Protein AF-0000000080796032 (afdb_homodimer)

Organism: Petrotoga mobilis (strain DSM 10674 / SJ95) (NCBI:txid403833)

InterPro domains:
  IPR001367 Iron dependent repressor, metal binding and dimerisation domain [PF02742] (66-128)
  IPR007167 Ferrous iron transporter FeoA-like domain [PF04023] (152-219)
  IPR007167 Ferrous iron transporter FeoA-like domain [SM00899] (151-221)
  IPR008988 Transcriptional repressor, C-terminal [SSF50037] (153-219)
  IPR022687 DTXR-type, HTH domain [PF01325] (5-61)
  IPR022687 DTXR-type, HTH domain [PS50944] (1-66)
  IPR022689 Iron dependent repressor [SM00529] (27-126)
  IPR036388 Winged helix-like DNA-binding domain superfamily [G3DSA:1.10.10.10] (5-69)
  IPR036390 Winged helix DNA-binding domain superfamily [SSF46785] (5-65)
  IPR036421 Iron dependent repressor, metal binding and dimerisation domain superfamily [G3DSA:1.10.60.10] (70-127)
  IPR036421 Iron dependent repressor, metal binding and dimerisation domain superfamily [SSF47979] (66-129)
  IPR038157 Ferrous iron transporter, core domain [G3DSA:2.30.30.90] (149-222)
  IPR050536 MntR/IdeR Metal-Dependent Regulators [PTHR33238] (1-129)

Structure (mmCIF, N/CA/C/O backbone):
data_AF-0000000080796032-model_v1
#
loop_
_entity.id
_entity.type
_entity.pdbx_description
1 polymer 'Iron (Metal) dependent repressor, DtxR family'
#
loop_
_atom_site.group_PDB
_atom_site.id
_atom_site.type_symbol
_atom_site.label_atom_id
_atom_site.label_alt_id
_atom_site.label_comp_id
_atom_site.label_asym_id
_atom_site.label_entity_id
_atom_site.label_seq_id
_atom_site.pdbx_PDB_ins_code
_atom_site.Cartn_x
_atom_site.Cartn_y
_atom_site.Cartn_z
_atom_site.occupancy
_atom_site.B_iso_or_equiv
_atom_site.auth_seq_id
_atom_site.auth_comp_id
_atom_site.auth_asym_id
_atom_site.auth_atom_id
_atom_site.pdbx_PDB_model_num
ATOM 1 N N . MET A 1 1 ? 14.188 20.625 -7.098 1 29.5 1 MET A N 1
ATOM 2 C CA . MET A 1 1 ? 13.852 19.203 -7.113 1 29.5 1 MET A CA 1
ATOM 3 C C . MET A 1 1 ? 13.531 18.703 -5.707 1 29.5 1 MET A C 1
ATOM 5 O O . MET A 1 1 ? 14.297 18.953 -4.77 1 29.5 1 MET A O 1
ATOM 9 N N . ALA A 1 2 ? 12.359 18.641 -5.266 1 43.25 2 ALA A N 1
ATOM 10 C CA . ALA A 1 2 ? 12.133 18.297 -3.863 1 43.25 2 ALA A CA 1
ATOM 11 C C . ALA A 1 2 ? 13.156 17.281 -3.371 1 43.25 2 ALA A C 1
ATOM 13 O O . ALA A 1 2 ? 13.344 16.234 -3.988 1 43.25 2 ALA A O 1
ATOM 14 N N . GLU A 1 3 ? 14.367 17.672 -2.848 1 53.91 3 GLU A N 1
ATOM 15 C CA . GLU A 1 3 ? 15.516 16.859 -2.469 1 53.91 3 GLU A CA 1
ATOM 16 C C . GLU A 1 3 ? 15.078 15.625 -1.672 1 53.91 3 GLU A C 1
ATOM 18 O O . GLU A 1 3 ? 14.391 15.75 -0.658 1 53.91 3 GLU A O 1
ATOM 23 N N . ASN A 1 4 ? 14.922 14.422 -2.391 1 67.62 4 ASN A N 1
ATOM 24 C CA . ASN A 1 4 ? 14.445 13.141 -1.875 1 67.62 4 ASN A CA 1
ATOM 25 C C . ASN A 1 4 ? 15.305 12.648 -0.715 1 67.62 4 ASN A C 1
ATOM 27 O O . ASN A 1 4 ? 16.484 12.359 -0.895 1 67.62 4 ASN A O 1
ATOM 31 N N . ILE A 1 5 ? 15.031 13.125 0.545 1 83.12 5 ILE A N 1
ATOM 32 C CA . ILE A 1 5 ? 15.766 12.617 1.696 1 83.12 5 ILE A CA 1
ATOM 33 C C . ILE A 1 5 ? 15.469 11.125 1.874 1 83.12 5 ILE A C 1
ATOM 35 O O . ILE A 1 5 ? 14.516 10.602 1.294 1 83.12 5 ILE A O 1
ATOM 39 N N . SER A 1 6 ? 16.438 10.484 2.551 1 90.38 6 SER A N 1
ATOM 40 C CA . SER A 1 6 ? 16.328 9.039 2.77 1 90.38 6 SER A CA 1
ATOM 41 C C . SER A 1 6 ? 15.07 8.688 3.551 1 90.38 6 SER A C 1
ATOM 43 O O . SER A 1 6 ? 14.469 9.555 4.191 1 90.38 6 SER A O 1
ATOM 45 N N . GLU A 1 7 ? 14.719 7.449 3.473 1 91.75 7 GLU A N 1
ATOM 46 C CA . GLU A 1 7 ? 13.578 6.934 4.223 1 91.75 7 GLU A CA 1
ATOM 47 C C . GLU A 1 7 ? 13.734 7.191 5.719 1 91.75 7 GLU A C 1
ATOM 49 O O . GLU A 1 7 ? 12.773 7.562 6.395 1 91.75 7 GLU A O 1
ATOM 54 N N . SER A 1 8 ? 14.984 6.973 6.164 1 92.94 8 SER A N 1
ATOM 55 C CA . SER A 1 8 ? 15.266 7.176 7.582 1 92.94 8 SER A CA 1
ATOM 56 C C . SER A 1 8 ? 15.047 8.633 7.984 1 92.94 8 SER A C 1
ATOM 58 O O . SER A 1 8 ? 14.445 8.914 9.023 1 92.94 8 SER A O 1
ATOM 60 N N . LEU A 1 9 ? 15.5 9.547 7.23 1 95.5 9 LEU A N 1
ATOM 61 C CA . LEU A 1 9 ? 15.344 10.969 7.543 1 95.5 9 LEU A CA 1
ATOM 62 C C . LEU A 1 9 ? 13.875 11.367 7.516 1 95.5 9 LEU A C 1
ATOM 64 O O . LEU A 1 9 ? 13.445 12.219 8.297 1 95.5 9 LEU A O 1
ATOM 68 N N . GLU A 1 10 ? 13.109 10.734 6.602 1 95.62 10 GLU A N 1
ATOM 69 C CA . GLU A 1 10 ? 11.672 10.984 6.578 1 95.62 10 GLU A CA 1
ATOM 70 C C . GLU A 1 10 ? 11.016 10.531 7.879 1 95.62 10 GLU A C 1
ATOM 72 O O . GLU A 1 10 ? 10.086 11.188 8.367 1 95.62 10 GLU A O 1
ATOM 77 N N . ASN A 1 11 ? 11.492 9.445 8.422 1 96.06 11 ASN A N 1
ATOM 78 C CA . ASN A 1 11 ? 10.961 8.969 9.695 1 96.06 11 ASN A CA 1
ATOM 79 C C . ASN A 1 11 ? 11.203 9.977 10.812 1 96.06 11 ASN A C 1
ATOM 81 O O . ASN A 1 11 ? 10.32 10.195 11.648 1 96.06 11 ASN A O 1
ATOM 85 N N . TYR A 1 12 ? 12.375 10.539 10.789 1 96.31 12 TYR A N 1
ATOM 86 C CA . TYR A 1 12 ? 12.68 11.555 11.789 1 96.31 12 TYR A CA 1
ATOM 87 C C . TYR A 1 12 ? 11.789 12.781 11.609 1 96.31 12 TYR A C 1
ATOM 89 O O . TYR A 1 12 ? 11.273 13.336 12.586 1 96.31 12 TYR A O 1
ATOM 97 N N . LEU A 1 13 ? 11.633 13.172 10.383 1 95.56 13 LEU A N 1
ATOM 98 C CA . LEU A 1 13 ? 10.773 14.312 10.086 1 95.56 13 LEU A CA 1
ATOM 99 C C . LEU A 1 13 ? 9.352 14.062 10.578 1 95.56 13 LEU A C 1
ATOM 101 O O . LEU A 1 13 ? 8.727 14.953 11.164 1 95.56 13 LEU A O 1
ATOM 105 N N . ARG A 1 14 ? 8.867 12.906 10.336 1 95.5 14 ARG A N 1
ATOM 106 C CA . ARG A 1 14 ? 7.535 12.523 10.789 1 95.5 14 ARG A CA 1
ATOM 107 C C . ARG A 1 14 ? 7.434 12.586 12.305 1 95.5 14 ARG A C 1
ATOM 109 O O . ARG A 1 14 ? 6.445 13.086 12.852 1 95.5 14 ARG A O 1
ATOM 116 N N . ALA A 1 15 ? 8.438 12.078 13.039 1 95.69 15 ALA A N 1
ATOM 117 C CA . ALA A 1 15 ? 8.453 12.086 14.5 1 95.69 15 ALA A CA 1
ATOM 118 C C . ALA A 1 15 ? 8.43 13.516 15.039 1 95.69 15 ALA A C 1
ATOM 120 O O . ALA A 1 15 ? 7.688 13.812 15.977 1 95.69 15 ALA A O 1
ATOM 121 N N . ILE A 1 16 ? 9.219 14.344 14.445 1 95.69 16 ILE A N 1
ATOM 122 C CA . ILE A 1 16 ? 9.281 15.734 14.859 1 95.69 16 ILE A CA 1
ATOM 123 C C . ILE A 1 16 ? 7.926 16.406 14.633 1 95.69 16 ILE A C 1
ATOM 125 O O . ILE A 1 16 ? 7.457 17.172 15.477 1 95.69 16 ILE A O 1
ATOM 129 N N . TYR A 1 17 ? 7.297 16.094 13.5 1 95.19 17 TYR A N 1
ATOM 130 C CA . TYR A 1 17 ? 5.988 16.641 13.18 1 95.19 17 TYR A CA 1
ATOM 131 C C . TYR A 1 17 ? 4.941 16.219 14.195 1 95.19 17 TYR A C 1
ATOM 133 O O . TYR A 1 17 ? 4.125 17.031 14.641 1 95.19 17 TYR A O 1
ATOM 141 N N . ILE A 1 18 ? 4.965 14.977 14.531 1 93.19 18 ILE A N 1
ATOM 142 C CA . ILE A 1 18 ? 4.012 14.43 15.492 1 93.19 18 ILE A CA 1
ATOM 143 C C . ILE A 1 18 ? 4.145 15.156 16.828 1 93.19 18 ILE A C 1
ATOM 145 O O . ILE A 1 18 ? 3.146 15.562 17.422 1 93.19 18 ILE A O 1
ATOM 149 N N . LEU A 1 19 ? 5.352 15.352 17.25 1 92.25 19 LEU A N 1
ATOM 150 C CA . LEU A 1 19 ? 5.598 16.094 18.484 1 92.25 19 LEU A CA 1
ATOM 151 C C . LEU A 1 19 ? 5.121 17.531 18.359 1 92.25 19 LEU A C 1
ATOM 153 O O . LEU A 1 19 ? 4.531 18.078 19.297 1 92.25 19 LEU A O 1
ATOM 157 N N . HIS A 1 20 ? 5.324 18.094 17.219 1 88.5 20 HIS A N 1
ATOM 158 C CA . HIS A 1 20 ? 4.93 19.469 16.953 1 88.5 20 HIS A CA 1
ATOM 159 C C . HIS A 1 20 ? 3.42 19.641 17.062 1 88.5 20 HIS A C 1
ATOM 161 O O . HIS A 1 20 ? 2.947 20.562 17.75 1 88.5 20 HIS A O 1
ATOM 167 N N . ILE A 1 21 ? 2.68 18.781 16.469 1 87.5 21 ILE A N 1
ATOM 168 C CA . ILE A 1 21 ? 1.229 18.953 16.438 1 87.5 21 ILE A CA 1
ATOM 169 C C . ILE A 1 21 ? 0.64 18.594 17.797 1 87.5 21 ILE A C 1
ATOM 171 O O . ILE A 1 21 ? -0.479 19 18.125 1 87.5 21 ILE A O 1
ATOM 175 N N . ASP A 1 22 ? 1.406 17.797 18.547 1 86.38 22 ASP A N 1
ATOM 176 C CA . ASP A 1 22 ? 0.98 17.484 19.906 1 86.38 22 ASP A CA 1
ATOM 177 C C . ASP A 1 22 ? 1.264 18.641 20.859 1 86.38 22 ASP A C 1
ATOM 179 O O . ASP A 1 22 ? 0.933 18.562 22.047 1 86.38 22 ASP A O 1
ATOM 183 N N . GLY A 1 23 ? 1.847 19.672 20.328 1 83.06 23 GLY A N 1
ATOM 184 C CA . GLY A 1 23 ? 2.137 20.844 21.125 1 83.06 23 GLY A CA 1
ATOM 185 C C . GLY A 1 23 ? 3.385 20.688 21.984 1 83.06 23 GLY A C 1
ATOM 186 O O . GLY A 1 23 ? 3.584 21.438 22.938 1 83.06 23 GLY A O 1
ATOM 187 N N . LYS A 1 24 ? 4.121 19.719 21.656 1 85.56 24 LYS A N 1
ATOM 188 C CA . LYS A 1 24 ? 5.352 19.484 22.406 1 85.56 24 LYS A CA 1
ATOM 189 C C . LYS A 1 24 ? 6.551 20.109 21.703 1 85.56 24 LYS A C 1
ATOM 191 O O . LYS A 1 24 ? 6.504 20.391 20.516 1 85.56 24 LYS A O 1
ATOM 196 N N . ILE A 1 25 ? 7.461 20.406 22.484 1 84 25 ILE A N 1
ATOM 197 C CA . ILE A 1 25 ? 8.727 20.891 21.938 1 84 25 ILE A CA 1
ATOM 198 C C . ILE A 1 25 ? 9.656 19.703 21.688 1 84 25 ILE A C 1
ATOM 200 O O . ILE A 1 25 ? 10.133 19.062 22.625 1 84 25 ILE A O 1
ATOM 204 N N . PRO A 1 26 ? 9.883 19.438 20.406 1 90.94 26 PRO A N 1
ATOM 205 C CA . PRO A 1 26 ? 10.672 18.25 20.094 1 90.94 26 PRO A CA 1
ATOM 206 C C . PRO A 1 26 ? 12.109 18.344 20.609 1 90.94 26 PRO A C 1
ATOM 208 O O . PRO A 1 26 ? 12.805 19.328 20.344 1 90.94 26 PRO A O 1
ATOM 211 N N . ARG A 1 27 ? 12.461 17.375 21.406 1 92.06 27 ARG A N 1
ATOM 212 C CA . ARG A 1 27 ? 13.844 17.203 21.859 1 92.06 27 ARG A CA 1
ATOM 213 C C . ARG A 1 27 ? 14.43 15.898 21.312 1 92.06 27 ARG A C 1
ATOM 215 O O . ARG A 1 27 ? 13.688 14.969 20.984 1 92.06 27 ARG A O 1
ATOM 222 N N . VAL A 1 28 ? 15.766 15.898 21.25 1 93.75 28 VAL A N 1
ATOM 223 C CA . VAL A 1 28 ? 16.469 14.734 20.703 1 93.75 28 VAL A CA 1
ATOM 224 C C . VAL A 1 28 ? 16 13.477 21.422 1 93.75 28 VAL A C 1
ATOM 226 O O . VAL A 1 28 ? 15.68 12.469 20.797 1 93.75 28 VAL A O 1
ATOM 229 N N . ARG A 1 29 ? 15.875 13.539 22.734 1 93.19 29 ARG A N 1
ATOM 230 C CA . ARG A 1 29 ? 15.5 12.375 23.531 1 93.19 29 ARG A CA 1
ATOM 231 C C . ARG A 1 29 ? 14.094 11.898 23.172 1 93.19 29 ARG A C 1
ATOM 233 O O . ARG A 1 29 ? 13.836 10.695 23.141 1 93.19 29 ARG A O 1
ATOM 240 N N . ASP A 1 30 ? 13.156 12.836 22.984 1 94.38 30 ASP A N 1
ATOM 241 C CA . ASP A 1 30 ? 11.781 12.492 22.625 1 94.38 30 ASP A CA 1
ATOM 242 C C . ASP A 1 30 ? 11.711 11.82 21.266 1 94.38 30 ASP A C 1
ATOM 244 O O . ASP A 1 30 ? 10.969 10.852 21.078 1 94.38 30 ASP A O 1
ATOM 248 N N . ILE A 1 31 ? 12.438 12.336 20.359 1 95.88 31 ILE A N 1
ATOM 249 C CA . ILE A 1 31 ? 12.484 11.812 19 1 95.88 31 ILE A CA 1
ATOM 250 C C . ILE A 1 31 ? 13.039 10.391 19.016 1 95.88 31 ILE A C 1
ATOM 252 O O . ILE A 1 31 ? 12.477 9.492 18.391 1 95.88 31 ILE A O 1
ATOM 256 N N . SER A 1 32 ? 14.148 10.195 19.766 1 96 32 SER A N 1
ATOM 257 C CA . SER A 1 32 ? 14.781 8.891 19.891 1 96 32 SER A CA 1
ATOM 258 C C . SER A 1 32 ? 13.805 7.863 20.469 1 96 32 SER A C 1
ATOM 260 O O . SER A 1 32 ? 13.773 6.711 20.031 1 96 32 SER A O 1
ATOM 262 N N . ARG A 1 33 ? 13.047 8.297 21.391 1 94.62 33 ARG A N 1
ATOM 263 C CA . ARG A 1 33 ? 12.07 7.426 22.031 1 94.62 33 ARG A CA 1
ATOM 264 C C . ARG A 1 33 ? 10.992 6.996 21.047 1 94.62 33 ARG A C 1
ATOM 266 O O . ARG A 1 33 ? 10.648 5.816 20.969 1 94.62 33 ARG A O 1
ATOM 273 N N . ILE A 1 34 ? 10.492 7.941 20.312 1 93.38 34 ILE A N 1
ATOM 274 C CA . ILE A 1 34 ? 9.43 7.676 19.344 1 93.38 34 ILE A CA 1
ATOM 275 C C . ILE A 1 34 ? 9.93 6.688 18.297 1 93.38 34 ILE A C 1
ATOM 277 O O . ILE A 1 34 ? 9.195 5.781 17.891 1 93.38 34 ILE A O 1
ATOM 281 N N . LEU A 1 35 ? 11.141 6.867 17.875 1 94.94 35 LEU A N 1
ATOM 282 C CA . LEU A 1 35 ? 11.68 6.059 16.797 1 94.94 35 LEU A CA 1
ATOM 283 C C . LEU A 1 35 ? 12.391 4.824 17.344 1 94.94 35 LEU A C 1
ATOM 285 O O . LEU A 1 35 ? 12.812 3.953 16.578 1 94.94 35 LEU A O 1
ATOM 289 N N . SER A 1 36 ? 12.539 4.707 18.625 1 94.44 36 SER A N 1
ATOM 290 C CA . SER A 1 36 ? 13.234 3.607 19.281 1 94.44 36 SER A CA 1
ATOM 291 C C . SER A 1 36 ? 14.656 3.451 18.75 1 94.44 36 SER A C 1
ATOM 293 O O . SER A 1 36 ? 15.055 2.355 18.359 1 94.44 36 SER A O 1
ATOM 295 N N . VAL A 1 37 ? 15.391 4.539 18.734 1 96.12 37 VAL A N 1
ATOM 296 C CA . VAL A 1 37 ? 16.797 4.559 18.297 1 96.12 37 VAL A CA 1
ATOM 297 C C . VAL A 1 37 ? 17.641 5.23 19.375 1 96.12 37 VAL A C 1
ATOM 299 O O . VAL A 1 37 ? 17.125 5.855 20.297 1 96.12 37 VAL A O 1
ATOM 302 N N . LYS A 1 38 ? 18.938 5.035 19.234 1 95.44 38 LYS A N 1
ATOM 303 C CA . LYS A 1 38 ? 19.875 5.672 20.156 1 95.44 38 LYS A CA 1
ATOM 304 C C . LYS A 1 38 ? 19.953 7.176 19.906 1 95.44 38 LYS A C 1
ATOM 306 O O . LYS A 1 38 ? 19.844 7.625 18.75 1 95.44 38 LYS A O 1
ATOM 311 N N . ASP A 1 39 ? 20.266 7.906 20.938 1 94.94 39 ASP A N 1
ATOM 312 C CA . ASP A 1 39 ? 20.359 9.359 20.844 1 94.94 39 ASP A CA 1
ATOM 313 C C . ASP A 1 39 ? 21.438 9.766 19.828 1 94.94 39 ASP A C 1
ATOM 315 O O . ASP A 1 39 ? 21.25 10.742 19.094 1 94.94 39 ASP A O 1
ATOM 319 N N . ALA A 1 40 ? 22.438 9.047 19.859 1 95.12 40 ALA A N 1
ATOM 320 C CA . ALA A 1 40 ? 23.531 9.359 18.938 1 95.12 40 ALA A CA 1
ATOM 321 C C . ALA A 1 40 ? 23.031 9.336 17.484 1 95.12 40 ALA A C 1
ATOM 323 O O . ALA A 1 40 ? 23.422 10.172 16.672 1 95.12 40 ALA A O 1
ATOM 324 N N . SER A 1 41 ? 22.234 8.391 17.109 1 95.81 41 SER A N 1
ATOM 325 C CA . SER A 1 41 ? 21.641 8.281 15.766 1 95.81 41 SER A CA 1
ATOM 326 C C . SER A 1 41 ? 20.719 9.461 15.469 1 95.81 41 SER A C 1
ATOM 328 O O . SER A 1 41 ? 20.734 9.992 14.359 1 95.81 41 SER A O 1
ATOM 330 N N . SER A 1 42 ? 19.969 9.773 16.469 1 95.56 42 SER A N 1
ATOM 331 C CA . SER A 1 42 ? 19.047 10.898 16.297 1 95.56 42 SER A CA 1
ATOM 332 C C . SER A 1 42 ? 19.812 12.203 16.078 1 95.56 42 SER A C 1
ATOM 334 O O . SER A 1 42 ? 19.422 13.023 15.25 1 95.56 42 SER A O 1
ATOM 336 N N . VAL A 1 43 ? 20.875 12.398 16.844 1 94.62 43 VAL A N 1
ATOM 337 C CA . VAL A 1 43 ? 21.672 13.609 16.688 1 94.62 43 VAL A CA 1
ATOM 338 C C . VAL A 1 43 ? 22.234 13.695 15.273 1 94.62 43 VAL A C 1
ATOM 340 O O . VAL A 1 43 ? 22.172 14.75 14.641 1 94.62 43 VAL A O 1
ATOM 343 N N . GLU A 1 44 ? 22.734 12.609 14.828 1 95.88 44 GLU A N 1
ATOM 344 C CA . GLU A 1 44 ? 23.281 12.57 13.477 1 95.88 44 GLU A CA 1
ATOM 345 C C . GLU A 1 44 ? 22.203 12.867 12.438 1 95.88 44 GLU A C 1
ATOM 347 O O . GLU A 1 44 ? 22.438 13.625 11.492 1 95.88 44 GLU A O 1
ATOM 352 N N . ALA A 1 45 ? 21.062 12.281 12.594 1 96.44 45 ALA A N 1
ATOM 353 C CA . ALA A 1 45 ? 19.953 12.484 11.672 1 96.44 45 ALA A CA 1
ATOM 354 C C . ALA A 1 45 ? 19.484 13.93 11.688 1 96.44 45 ALA A C 1
ATOM 356 O O . ALA A 1 45 ? 19.188 14.516 10.641 1 96.44 45 ALA A O 1
ATOM 357 N N . ILE A 1 46 ? 19.422 14.477 12.859 1 95.62 46 ILE A N 1
ATOM 358 C CA . ILE A 1 46 ? 18.969 15.859 13.008 1 95.62 46 ILE A CA 1
ATOM 359 C C . ILE A 1 46 ? 19.969 16.812 12.344 1 95.62 46 ILE A C 1
ATOM 361 O O . ILE A 1 46 ? 19.562 17.781 11.695 1 95.62 46 ILE A O 1
ATOM 365 N N . ARG A 1 47 ? 21.203 16.484 12.516 1 95.12 47 ARG A N 1
ATOM 366 C CA . ARG A 1 47 ? 22.219 17.281 11.844 1 95.12 47 ARG A CA 1
ATOM 367 C C . ARG A 1 47 ? 22.047 17.25 10.328 1 95.12 47 ARG A C 1
ATOM 369 O O . ARG A 1 47 ? 22.156 18.281 9.664 1 95.12 47 ARG A O 1
ATOM 376 N N . LYS A 1 48 ? 21.797 16.141 9.789 1 96.31 48 LYS A N 1
ATOM 377 C CA . LYS A 1 48 ? 21.578 16 8.352 1 96.31 48 LYS A CA 1
ATOM 378 C C . LYS A 1 48 ? 20.344 16.766 7.91 1 96.31 48 LYS A C 1
ATOM 380 O O . LYS A 1 48 ? 20.344 17.438 6.871 1 96.31 48 LYS A O 1
ATOM 385 N N . LEU A 1 49 ? 19.266 16.656 8.711 1 96.75 49 LEU A N 1
ATOM 386 C CA . LEU A 1 49 ? 18.047 17.375 8.406 1 96.75 49 LEU A CA 1
ATOM 387 C C . LEU A 1 49 ? 18.297 18.891 8.422 1 96.75 49 LEU A C 1
ATOM 389 O O . LEU A 1 49 ? 17.719 19.625 7.605 1 96.75 49 LEU A O 1
ATOM 393 N N . GLU A 1 50 ? 19.094 19.281 9.352 1 95.44 50 GLU A N 1
ATOM 394 C CA . GLU A 1 50 ? 19.438 20.688 9.422 1 95.44 50 GLU A CA 1
ATOM 395 C C . GLU A 1 50 ? 20.234 21.125 8.195 1 95.44 50 GLU A C 1
ATOM 397 O O . GLU A 1 50 ? 20 22.203 7.645 1 95.44 50 GLU A O 1
ATOM 402 N N . LYS A 1 51 ? 21.156 20.312 7.816 1 95.44 51 LYS A N 1
ATOM 403 C CA . LYS A 1 51 ? 21.953 20.594 6.629 1 95.44 51 LYS A CA 1
ATOM 404 C C . LYS A 1 51 ? 21.078 20.75 5.395 1 95.44 51 LYS A C 1
ATOM 406 O O . LYS A 1 51 ? 21.344 21.578 4.527 1 95.44 51 LYS A O 1
ATOM 411 N N . HIS A 1 52 ? 20 19.969 5.336 1 95.44 52 HIS A N 1
ATOM 412 C CA . HIS A 1 52 ? 19.078 20.016 4.199 1 95.44 52 HIS A CA 1
ATOM 413 C C . HIS A 1 52 ? 18.062 21.141 4.355 1 95.44 52 HIS A C 1
ATOM 415 O O . HIS A 1 52 ? 17.234 21.375 3.467 1 95.44 52 HIS A O 1
ATOM 421 N N . GLY A 1 53 ? 18.094 21.797 5.562 1 95.25 53 GLY A N 1
ATOM 422 C CA . GLY A 1 53 ? 17.234 22.969 5.785 1 95.25 53 GLY A CA 1
ATOM 423 C C . GLY A 1 53 ? 15.852 22.609 6.281 1 95.25 53 GLY A C 1
ATOM 424 O O . GLY A 1 53 ? 14.922 23.391 6.156 1 95.25 53 GLY A O 1
ATOM 425 N N . TYR A 1 54 ? 15.672 21.359 6.797 1 96.19 54 TYR A N 1
ATOM 426 C CA . TYR A 1 54 ? 14.352 20.906 7.227 1 96.19 54 TYR A CA 1
ATOM 427 C C . TYR A 1 54 ? 14.094 21.281 8.68 1 96.19 54 TYR A C 1
ATOM 429 O O . TYR A 1 54 ? 12.945 21.422 9.102 1 96.19 54 TYR A O 1
ATOM 437 N N . VAL A 1 55 ? 15.211 21.406 9.461 1 96.38 55 VAL A N 1
ATOM 438 C CA . VAL A 1 55 ? 15.062 21.703 10.883 1 96.38 55 VAL A CA 1
ATOM 439 C C . VAL A 1 55 ? 16.125 22.703 11.32 1 96.38 55 VAL A C 1
ATOM 441 O O . VAL A 1 55 ? 17.094 22.938 10.594 1 96.38 55 VAL A O 1
ATOM 444 N N . LYS A 1 56 ? 15.867 23.391 12.375 1 94.31 56 LYS A N 1
ATOM 445 C CA . LYS A 1 56 ? 16.844 24.188 13.125 1 94.31 56 LYS A CA 1
ATOM 446 C C . LYS A 1 56 ? 17.078 23.609 14.516 1 94.31 56 LYS A C 1
ATOM 448 O O . LYS A 1 56 ? 16.125 23.281 15.227 1 94.31 56 LYS A O 1
ATOM 453 N N . HIS A 1 57 ? 18.234 23.328 14.688 1 90.19 57 HIS A N 1
ATOM 454 C CA . HIS A 1 57 ? 18.594 22.719 15.969 1 90.19 57 HIS A CA 1
ATOM 455 C C . HIS A 1 57 ? 19.562 23.594 16.734 1 90.19 57 HIS A C 1
ATOM 457 O O . HIS A 1 57 ? 20.656 23.891 16.266 1 90.19 57 HIS A O 1
ATOM 463 N N . GLU A 1 58 ? 19.094 24.219 17.828 1 78.75 58 GLU A N 1
ATOM 464 C CA . GLU A 1 58 ? 20.016 24.953 18.688 1 78.75 58 GLU A CA 1
ATOM 465 C C . GLU A 1 58 ? 20.828 24.016 19.578 1 78.75 58 GLU A C 1
ATOM 467 O O . GLU A 1 58 ? 20.359 22.922 19.938 1 78.75 58 GLU A O 1
ATOM 472 N N . ARG A 1 59 ? 22.094 24.312 19.828 1 66.62 59 ARG A N 1
ATOM 473 C CA . ARG A 1 59 ? 22.969 23.516 20.672 1 66.62 59 ARG A CA 1
ATOM 474 C C . ARG A 1 59 ? 22.281 23.109 21.969 1 66.62 59 ARG A C 1
ATOM 476 O O . ARG A 1 59 ? 21.797 23.969 22.719 1 66.62 59 ARG A O 1
ATOM 483 N N . TYR A 1 60 ? 22.125 21.828 22.297 1 64.38 60 TYR A N 1
ATOM 484 C CA . TYR A 1 60 ? 21.484 21.188 23.453 1 64.38 60 TYR A CA 1
ATOM 485 C C . TYR A 1 60 ? 20.016 21.578 23.531 1 64.38 60 TYR A C 1
ATOM 487 O O . TYR A 1 60 ? 19.375 21.391 24.562 1 64.38 60 TYR A O 1
ATOM 495 N N . GLY A 1 61 ? 19.516 22.109 22.391 1 76.44 61 GLY A N 1
ATOM 496 C CA . GLY A 1 61 ? 18.203 22.719 22.5 1 76.44 61 GLY A CA 1
ATOM 497 C C . GLY A 1 61 ? 17.141 21.969 21.734 1 76.44 61 GLY A C 1
ATOM 498 O O . GLY A 1 61 ? 17.266 20.766 21.5 1 76.44 61 GLY A O 1
ATOM 499 N N . TYR A 1 62 ? 16.016 22.641 21.438 1 87 62 TYR A N 1
ATOM 500 C CA . TYR A 1 62 ? 14.781 22.188 20.797 1 87 62 TYR A CA 1
ATOM 501 C C . TYR A 1 62 ? 14.969 22.047 19.297 1 87 62 TYR A C 1
ATOM 503 O O . TYR A 1 62 ? 15.836 22.703 18.703 1 87 62 TYR A O 1
ATOM 511 N N . VAL A 1 63 ? 14.5 21.031 18.75 1 94.31 63 VAL A N 1
ATOM 512 C CA . VAL A 1 63 ? 14.453 20.828 17.297 1 94.31 63 VAL A CA 1
ATOM 513 C C . VAL A 1 63 ? 13.18 21.438 16.734 1 94.31 63 VAL A C 1
ATOM 515 O O . VAL A 1 63 ? 12.07 21.078 17.141 1 94.31 63 VAL A O 1
ATOM 518 N N . LYS A 1 64 ? 13.367 22.375 15.867 1 92.12 64 LYS A N 1
ATOM 519 C CA . LYS A 1 64 ? 12.203 23.047 15.289 1 92.12 64 LYS A CA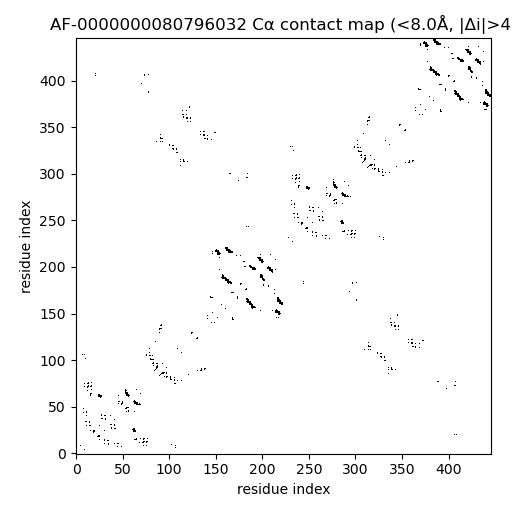 1
ATOM 520 C C . LYS A 1 64 ? 12.148 22.844 13.781 1 92.12 64 LYS A C 1
ATOM 522 O O . LYS A 1 64 ? 13.172 22.922 13.102 1 92.12 64 LYS A O 1
ATOM 527 N N . LEU A 1 65 ? 10.992 22.578 13.289 1 93.25 65 LEU A N 1
ATOM 528 C CA . LEU A 1 65 ? 10.805 22.469 11.844 1 93.25 65 LEU A CA 1
ATOM 529 C C . LEU A 1 65 ? 10.875 23.844 11.188 1 93.25 65 LEU A C 1
ATOM 531 O O . LEU A 1 65 ? 10.312 24.812 11.703 1 93.25 65 LEU A O 1
ATOM 535 N N . THR A 1 66 ? 11.672 23.906 10.086 1 92.69 66 THR A N 1
ATOM 536 C CA . THR A 1 66 ? 11.586 25.078 9.227 1 92.69 66 THR A CA 1
ATOM 537 C C . THR A 1 66 ? 10.305 25.062 8.398 1 92.69 66 THR A C 1
ATOM 539 O O . THR A 1 66 ? 9.516 24.109 8.492 1 92.69 66 THR A O 1
ATOM 542 N N . GLU A 1 67 ? 10.109 26.109 7.66 1 85.12 67 GLU A N 1
ATOM 543 C CA . GLU A 1 67 ? 8.969 26.109 6.75 1 85.12 67 GLU A CA 1
ATOM 544 C C . GLU A 1 67 ? 9.055 24.953 5.762 1 85.12 67 GLU A C 1
ATOM 546 O O . GLU A 1 67 ? 8.078 24.219 5.562 1 85.12 67 GLU A O 1
ATOM 551 N N . LYS A 1 68 ? 10.195 24.828 5.188 1 88.88 68 LYS A N 1
ATOM 552 C CA . LYS A 1 68 ? 10.453 23.703 4.281 1 88.88 68 LYS A CA 1
ATOM 553 C C . LYS A 1 68 ? 10.25 22.375 4.992 1 88.88 68 LYS A C 1
ATOM 555 O O . LYS A 1 68 ? 9.648 21.453 4.438 1 88.88 68 LYS A O 1
ATOM 560 N N . GLY A 1 69 ? 10.719 22.312 6.219 1 91.56 69 GLY A N 1
ATOM 561 C CA . GLY A 1 69 ? 10.586 21.109 7.02 1 91.56 69 GLY A CA 1
ATOM 562 C C . GLY A 1 69 ? 9.148 20.766 7.352 1 91.56 69 GLY A C 1
ATOM 563 O O . GLY A 1 69 ? 8.758 19.594 7.312 1 91.56 69 GLY A O 1
ATOM 564 N N . LEU A 1 70 ? 8.469 21.766 7.664 1 89 70 LEU A N 1
ATOM 565 C CA . LEU A 1 70 ? 7.07 21.594 8.031 1 89 70 LEU A CA 1
ATOM 566 C C . LEU A 1 70 ? 6.266 21.047 6.852 1 89 70 LEU A C 1
ATOM 568 O O . LEU A 1 70 ? 5.496 20.094 7.008 1 89 70 LEU A O 1
ATOM 572 N N . LEU A 1 71 ? 6.406 21.594 5.695 1 85.75 71 LEU A N 1
ATOM 573 C CA . LEU A 1 71 ? 5.688 21.172 4.5 1 85.75 71 LEU A CA 1
ATOM 574 C C . LEU A 1 71 ? 6.012 19.719 4.156 1 85.75 71 LEU A C 1
ATOM 576 O O . LEU A 1 71 ? 5.109 18.938 3.863 1 85.75 71 LEU A O 1
ATOM 580 N N . ASN A 1 72 ? 7.234 19.391 4.25 1 90.19 72 ASN A N 1
ATOM 581 C CA . ASN A 1 72 ? 7.652 18.031 3.926 1 90.19 72 ASN A CA 1
ATOM 582 C C . ASN A 1 72 ? 7.215 17.031 5 1 90.19 72 ASN A C 1
ATOM 584 O O . ASN A 1 72 ? 6.773 15.93 4.691 1 90.19 72 ASN A O 1
ATOM 588 N N . ALA A 1 73 ? 7.34 17.484 6.234 1 93 73 ALA A N 1
ATOM 589 C CA . ALA A 1 73 ? 6.941 16.609 7.34 1 93 73 ALA A CA 1
ATOM 590 C C . ALA A 1 73 ? 5.445 16.312 7.289 1 93 73 ALA A C 1
ATOM 592 O O . ALA A 1 73 ? 5.023 15.18 7.535 1 93 73 ALA A O 1
ATOM 593 N N . GLU A 1 74 ? 4.695 17.328 7.035 1 89.75 74 GLU A N 1
ATOM 594 C CA . GLU A 1 74 ? 3.252 17.156 6.898 1 89.75 74 GLU A CA 1
ATOM 595 C C . GLU A 1 74 ? 2.916 16.188 5.77 1 89.75 74 GLU A C 1
ATOM 597 O O . GLU A 1 74 ? 2.018 15.352 5.906 1 89.75 74 GLU A O 1
ATOM 602 N N . LYS A 1 75 ? 3.596 16.328 4.652 1 90 75 LYS A N 1
ATOM 603 C CA . LYS A 1 75 ? 3.391 15.438 3.516 1 90 75 LYS A CA 1
ATOM 604 C C . LYS A 1 75 ? 3.654 13.984 3.902 1 90 75 LYS A C 1
ATOM 606 O O . LYS A 1 75 ? 2.852 13.102 3.596 1 90 75 LYS A O 1
ATOM 611 N N . VAL A 1 76 ? 4.754 13.789 4.578 1 93.5 76 VAL A N 1
ATOM 612 C CA . VAL A 1 76 ? 5.109 12.445 5.031 1 93.5 76 VAL A CA 1
ATOM 613 C C . VAL A 1 76 ? 4.051 11.93 6 1 93.5 76 VAL A C 1
ATOM 615 O O . VAL A 1 76 ? 3.637 10.773 5.918 1 93.5 76 VAL A O 1
ATOM 618 N N . TYR A 1 77 ? 3.611 12.766 6.848 1 93.44 77 TYR A N 1
ATOM 619 C CA . TYR A 1 77 ? 2.629 12.406 7.863 1 93.44 77 TYR A CA 1
ATOM 620 C C . TYR A 1 77 ? 1.298 12.023 7.227 1 93.44 77 TYR A C 1
ATOM 622 O O . TYR A 1 77 ? 0.676 11.039 7.621 1 93.44 77 TYR A O 1
ATOM 630 N N . ARG A 1 78 ? 0.829 12.773 6.305 1 91.38 78 ARG A N 1
ATOM 631 C CA . ARG A 1 78 ? -0.451 12.508 5.656 1 91.38 78 ARG A CA 1
ATOM 632 C C . ARG A 1 78 ? -0.427 11.164 4.934 1 91.38 78 ARG A C 1
ATOM 634 O O . ARG A 1 78 ? -1.413 10.422 4.957 1 91.38 78 ARG A O 1
ATOM 641 N N . ARG A 1 79 ? 0.692 10.891 4.285 1 94.69 79 ARG A N 1
ATOM 642 C CA . ARG A 1 79 ? 0.844 9.609 3.609 1 94.69 79 ARG A CA 1
ATOM 643 C C . ARG A 1 79 ? 0.811 8.453 4.609 1 94.69 79 ARG A C 1
ATOM 645 O O . ARG A 1 79 ? 0.174 7.43 4.363 1 94.69 79 ARG A O 1
ATOM 652 N N . TYR A 1 80 ? 1.42 8.695 5.699 1 95.81 80 TYR A N 1
ATOM 653 C CA . TYR A 1 80 ? 1.459 7.711 6.777 1 95.81 80 TYR A CA 1
ATOM 654 C C . TYR A 1 80 ? 0.063 7.457 7.332 1 95.81 80 TYR A C 1
ATOM 656 O O . TYR A 1 80 ? -0.357 6.305 7.469 1 95.81 80 TYR A O 1
ATOM 664 N N . ILE A 1 81 ? -0.712 8.453 7.566 1 94.38 81 ILE A N 1
ATOM 665 C CA . ILE A 1 81 ? -2.004 8.359 8.242 1 94.38 81 ILE A CA 1
ATOM 666 C C . ILE A 1 81 ? -3.039 7.762 7.289 1 94.38 81 ILE A C 1
ATOM 668 O O . ILE A 1 81 ? -3.91 7 7.715 1 94.38 81 ILE A O 1
ATOM 672 N N . ILE A 1 82 ? -3.021 8.141 6.047 1 95.12 82 ILE A N 1
ATOM 673 C CA . ILE A 1 82 ? -4.023 7.617 5.125 1 95.12 82 ILE A CA 1
ATOM 674 C C . ILE A 1 82 ? -3.836 6.113 4.953 1 95.12 82 ILE A C 1
ATOM 676 O O . ILE A 1 82 ? -4.812 5.375 4.797 1 95.12 82 ILE A O 1
ATOM 680 N N . LEU A 1 83 ? -2.607 5.648 4.938 1 97.81 83 LEU A N 1
ATOM 681 C CA . LEU A 1 83 ? -2.344 4.215 4.883 1 97.81 83 LEU A CA 1
ATOM 682 C C . LEU A 1 83 ? -2.898 3.51 6.117 1 97.81 83 LEU A C 1
ATOM 684 O O . LEU A 1 83 ? -3.523 2.455 6.004 1 97.81 83 LEU A O 1
ATOM 688 N N . ILE A 1 84 ? -2.668 4.125 7.242 1 97.12 84 ILE A N 1
ATOM 689 C CA . ILE A 1 84 ? -3.195 3.553 8.477 1 97.12 84 ILE A CA 1
ATOM 690 C C . ILE A 1 84 ? -4.715 3.443 8.391 1 97.12 84 ILE A C 1
ATOM 692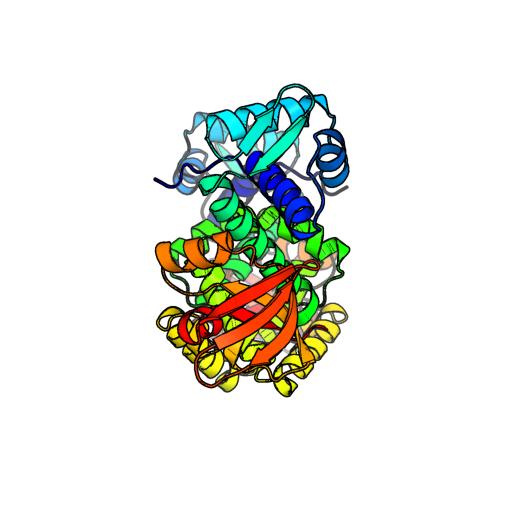 O O . ILE A 1 84 ? -5.289 2.408 8.727 1 97.12 84 ILE A O 1
ATOM 696 N N . ASP A 1 85 ? -5.312 4.508 7.984 1 96.12 85 ASP A N 1
ATOM 697 C CA . ASP A 1 85 ? -6.762 4.527 7.84 1 96.12 85 ASP A CA 1
ATOM 698 C C . ASP A 1 85 ? -7.234 3.416 6.902 1 96.12 85 ASP A C 1
ATOM 700 O O . ASP A 1 85 ? -8.156 2.67 7.234 1 96.12 85 ASP A O 1
ATOM 704 N N . PHE A 1 86 ? -6.617 3.23 5.746 1 98.25 86 PHE A N 1
ATOM 705 C CA . PHE A 1 86 ? -6.957 2.195 4.777 1 98.25 86 PHE A CA 1
ATOM 706 C C . PHE A 1 86 ? -6.785 0.808 5.383 1 98.25 86 PHE A C 1
ATOM 708 O O . PHE A 1 86 ? -7.676 -0.038 5.27 1 98.25 86 PHE A O 1
ATOM 715 N N . PHE A 1 87 ? -5.656 0.629 6.062 1 98.56 87 PHE A N 1
ATOM 716 C CA . PHE A 1 87 ? -5.324 -0.675 6.621 1 98.56 87 PHE A CA 1
ATOM 717 C C . PHE A 1 87 ? -6.301 -1.053 7.73 1 98.56 87 PHE A C 1
ATOM 719 O O . PHE A 1 87 ? -6.781 -2.188 7.781 1 98.56 87 PHE A O 1
ATOM 726 N N . VAL A 1 88 ? -6.629 -0.133 8.547 1 98.06 88 VAL A N 1
ATOM 727 C CA . VAL A 1 88 ? -7.441 -0.44 9.719 1 98.06 88 VAL A CA 1
ATOM 728 C C . VAL A 1 88 ? -8.922 -0.421 9.344 1 98.06 88 VAL A C 1
ATOM 730 O O . VAL A 1 88 ? -9.641 -1.402 9.555 1 98.06 88 VAL A O 1
ATOM 733 N N . ASN A 1 89 ? -9.344 0.612 8.688 1 97.19 89 ASN A N 1
ATOM 734 C CA . ASN A 1 89 ? -10.773 0.872 8.57 1 97.19 89 ASN A CA 1
ATOM 735 C C . ASN A 1 89 ? -11.359 0.234 7.312 1 97.19 89 ASN A C 1
ATOM 737 O O . ASN A 1 89 ? -12.578 0.128 7.176 1 97.19 89 ASN A O 1
ATOM 741 N N . VAL A 1 90 ? -10.547 -0.165 6.398 1 97.94 90 VAL A N 1
ATOM 742 C CA . VAL A 1 90 ? -11.055 -0.828 5.207 1 97.94 90 VAL A CA 1
ATOM 743 C C . VAL A 1 90 ? -10.633 -2.295 5.207 1 97.94 90 VAL A C 1
ATOM 745 O O . VAL A 1 90 ? -11.477 -3.189 5.113 1 97.94 90 VAL A O 1
ATOM 748 N N . LEU A 1 91 ? -9.359 -2.537 5.438 1 98 91 LEU A N 1
ATOM 749 C CA . LEU A 1 91 ? -8.836 -3.891 5.301 1 98 91 LEU A CA 1
ATOM 750 C C . LEU A 1 91 ? -8.977 -4.664 6.605 1 98 91 LEU A C 1
ATOM 752 O O . LEU A 1 91 ? -8.805 -5.887 6.633 1 98 91 LEU A O 1
ATOM 756 N N . GLY A 1 92 ? -9.203 -3.938 7.734 1 97.44 92 GLY A N 1
ATOM 757 C CA . GLY A 1 92 ? -9.484 -4.598 9 1 97.44 92 GLY A CA 1
ATOM 758 C C . GLY A 1 92 ? -8.234 -5.109 9.695 1 97.44 92 GLY A C 1
ATOM 759 O O . GLY A 1 92 ? -8.297 -6.078 10.453 1 97.44 92 GLY A O 1
ATOM 760 N N . LEU A 1 93 ? -7.121 -4.551 9.43 1 97.88 93 LEU A N 1
ATOM 761 C CA . LEU A 1 93 ? -5.895 -4.926 10.125 1 97.88 93 LEU A CA 1
ATOM 762 C C . LEU A 1 93 ? -5.848 -4.309 11.516 1 97.88 93 LEU A C 1
ATOM 764 O O . LEU A 1 93 ? -6.539 -3.326 11.789 1 97.88 93 LEU A O 1
ATOM 768 N N . SER A 1 94 ? -5.02 -4.867 12.398 1 97.44 94 SER A N 1
ATOM 769 C CA . SER A 1 94 ? -4.812 -4.27 13.711 1 97.44 94 SER A CA 1
ATOM 770 C C . SER A 1 94 ? -4.051 -2.955 13.609 1 97.44 94 SER A C 1
ATOM 772 O O . SER A 1 94 ? -3.324 -2.727 12.633 1 97.44 94 SER A O 1
ATOM 774 N N . LYS A 1 95 ? -4.188 -2.111 14.555 1 97.06 95 LYS A N 1
ATOM 775 C CA . LYS A 1 95 ? -3.457 -0.847 14.594 1 97.06 95 LYS A CA 1
ATOM 776 C C . LYS A 1 95 ? -1.949 -1.082 14.562 1 97.06 95 LYS A C 1
ATOM 778 O O . LYS A 1 95 ? -1.225 -0.382 13.852 1 97.06 95 LYS A O 1
ATOM 783 N N . GLU A 1 96 ? -1.502 -2.068 15.289 1 96.44 96 GLU A N 1
ATOM 784 C CA . GLU A 1 96 ? -0.076 -2.377 15.352 1 96.44 96 GLU A CA 1
ATOM 785 C C . GLU A 1 96 ? 0.47 -2.748 13.977 1 96.44 96 GLU A C 1
ATOM 787 O O . GLU A 1 96 ? 1.501 -2.225 13.547 1 96.44 96 GLU A O 1
ATOM 792 N N . GLU A 1 97 ? -0.272 -3.619 13.281 1 96.56 97 GLU A N 1
ATOM 793 C CA . GLU A 1 97 ? 0.124 -4.008 11.938 1 96.56 97 GLU A CA 1
ATOM 794 C C . GLU A 1 97 ? 0.113 -2.811 10.992 1 96.56 97 GLU A C 1
ATOM 796 O O . GLU A 1 97 ? 1.03 -2.641 10.18 1 96.56 97 GLU A O 1
ATOM 801 N N . ALA A 1 98 ? -0.93 -2.076 11.117 1 97.56 98 ALA A N 1
ATOM 802 C CA . ALA A 1 98 ? -1.1 -0.915 10.25 1 97.56 98 ALA A CA 1
ATOM 803 C C . ALA A 1 98 ? 0.048 0.076 10.43 1 97.56 98 ALA A C 1
ATOM 805 O O . ALA A 1 98 ? 0.576 0.608 9.453 1 97.56 98 ALA A O 1
ATOM 806 N N . TYR A 1 99 ? 0.463 0.309 11.695 1 95.25 99 TYR A N 1
ATOM 807 C CA . TYR A 1 99 ? 1.565 1.218 11.992 1 95.25 99 TYR A CA 1
ATOM 808 C C . TYR A 1 99 ? 2.861 0.729 11.359 1 95.25 99 TYR A C 1
ATOM 810 O O . TYR A 1 99 ? 3.555 1.493 10.68 1 95.25 99 TYR A O 1
ATOM 818 N N . THR A 1 100 ? 3.146 -0.518 11.555 1 94.75 100 THR A N 1
ATOM 819 C CA . THR A 1 100 ? 4.375 -1.113 11.031 1 94.75 100 THR A CA 1
ATOM 820 C C . THR A 1 100 ? 4.391 -1.076 9.508 1 94.75 100 THR A C 1
ATOM 822 O O . THR A 1 100 ? 5.379 -0.666 8.898 1 94.75 100 THR A O 1
ATOM 825 N N . LEU A 1 101 ? 3.27 -1.465 8.875 1 96.56 101 LEU A N 1
ATOM 826 C CA . LEU A 1 101 ? 3.16 -1.497 7.422 1 96.56 101 LEU A CA 1
ATOM 827 C C . LEU A 1 101 ? 3.279 -0.094 6.84 1 96.56 101 LEU A C 1
ATOM 829 O O . LEU A 1 101 ? 4.008 0.117 5.863 1 96.56 101 LEU A O 1
ATOM 833 N N . SER A 1 102 ? 2.582 0.865 7.453 1 97.19 102 SER A N 1
ATOM 834 C CA . SER A 1 102 ? 2.576 2.229 6.938 1 97.19 102 SER A CA 1
ATOM 835 C C . SER A 1 102 ? 3.971 2.848 6.988 1 97.19 102 SER A C 1
ATOM 837 O O . SER A 1 102 ? 4.371 3.566 6.074 1 97.19 102 SER A O 1
ATOM 839 N N . CYS A 1 103 ? 4.672 2.555 8.023 1 93.56 103 CYS A N 1
ATOM 840 C CA . CYS A 1 103 ? 6.023 3.078 8.18 1 93.56 103 CYS A CA 1
ATOM 841 C C . CYS A 1 103 ? 6.93 2.592 7.051 1 93.56 103 CYS A C 1
ATOM 843 O O . CYS A 1 103 ? 7.801 3.33 6.586 1 93.56 103 CYS A O 1
ATOM 845 N N . GLY A 1 104 ? 6.691 1.42 6.594 1 92.5 104 GLY A N 1
ATOM 846 C CA . GLY A 1 104 ? 7.52 0.856 5.539 1 92.5 104 GLY A CA 1
ATOM 847 C C . GLY A 1 104 ? 7.059 1.245 4.148 1 92.5 104 GLY A C 1
ATOM 848 O O . GLY A 1 104 ? 7.824 1.152 3.188 1 92.5 104 GLY A O 1
ATOM 849 N N . ILE A 1 105 ? 5.848 1.762 4.008 1 96.12 105 ILE A N 1
ATOM 850 C CA . ILE A 1 105 ? 5.242 1.903 2.688 1 96.12 105 ILE A CA 1
ATOM 851 C C . ILE A 1 105 ? 5.141 3.383 2.324 1 96.12 105 ILE A C 1
ATOM 853 O O . ILE A 1 105 ? 5.27 3.75 1.153 1 96.12 105 ILE A O 1
ATOM 857 N N . GLU A 1 106 ? 4.914 4.227 3.275 1 95.12 106 GLU A N 1
ATOM 858 C CA . GLU A 1 106 ? 4.555 5.617 3.02 1 95.12 106 GLU A CA 1
ATOM 859 C C . GLU A 1 106 ? 5.633 6.324 2.205 1 95.12 106 GLU A C 1
ATOM 861 O O . GLU A 1 106 ? 5.332 7.195 1.385 1 95.12 106 GLU A O 1
ATOM 866 N N . HIS A 1 107 ? 6.938 5.945 2.35 1 93.56 107 HIS A N 1
ATOM 867 C CA . HIS A 1 107 ? 8.039 6.605 1.662 1 93.56 107 HIS A CA 1
ATOM 868 C C . HIS A 1 107 ? 8.047 6.273 0.175 1 93.56 107 HIS A C 1
ATOM 870 O O . HIS A 1 107 ? 8.703 6.945 -0.617 1 93.56 107 HIS A O 1
ATOM 876 N N . HIS A 1 108 ? 7.312 5.285 -0.171 1 93.25 108 HIS A N 1
ATOM 877 C CA . HIS A 1 108 ? 7.242 4.883 -1.571 1 93.25 108 HIS A CA 1
ATOM 878 C C . HIS A 1 108 ? 6.074 5.555 -2.283 1 93.25 108 HIS A C 1
ATOM 880 O O . HIS A 1 108 ? 6 5.535 -3.514 1 93.25 108 HIS A O 1
ATOM 886 N N . MET A 1 109 ? 5.25 6.164 -1.549 1 94.56 109 MET A N 1
ATOM 887 C CA . MET A 1 109 ? 4.043 6.75 -2.129 1 94.56 109 MET A CA 1
ATOM 888 C C . MET A 1 109 ? 4.379 7.988 -2.953 1 94.56 109 MET A C 1
ATOM 890 O O . MET A 1 109 ? 5.148 8.844 -2.512 1 94.56 109 MET A O 1
ATOM 894 N N . ASN A 1 110 ? 3.904 7.996 -4.152 1 93.75 110 ASN A N 1
ATOM 895 C CA . ASN A 1 110 ? 3.914 9.242 -4.91 1 93.75 110 ASN A CA 1
ATOM 896 C C . ASN A 1 110 ? 2.58 9.977 -4.801 1 93.75 110 ASN A C 1
ATOM 898 O O . ASN A 1 110 ? 1.647 9.484 -4.164 1 93.75 110 ASN A O 1
ATOM 902 N N . ASP A 1 111 ? 2.455 11.156 -5.332 1 91.69 111 ASP A N 1
ATOM 903 C CA . ASP A 1 111 ? 1.27 11.992 -5.188 1 91.69 111 ASP A CA 1
ATOM 904 C C . ASP A 1 111 ? 0.044 11.328 -5.805 1 91.69 111 ASP A C 1
ATOM 906 O O . ASP A 1 111 ? -1.053 11.391 -5.246 1 91.69 111 ASP A O 1
ATOM 910 N N . ASN A 1 112 ? 0.236 10.656 -6.953 1 94 112 ASN A N 1
ATOM 911 C CA . ASN A 1 112 ? -0.885 10.008 -7.629 1 94 112 ASN A CA 1
ATOM 912 C C . ASN A 1 112 ? -1.474 8.883 -6.785 1 94 112 ASN A C 1
ATOM 914 O O . ASN A 1 112 ? -2.695 8.727 -6.719 1 94 112 ASN A O 1
ATOM 918 N N . PHE A 1 113 ? -0.574 8.086 -6.203 1 96.88 113 PHE A N 1
ATOM 919 C CA . PHE A 1 113 ? -1.032 7.039 -5.293 1 96.88 113 PHE A CA 1
ATOM 920 C C . PHE A 1 113 ? -1.804 7.637 -4.125 1 96.88 113 PHE A C 1
ATOM 922 O O . PHE A 1 113 ? -2.9 7.176 -3.799 1 96.88 113 PHE A O 1
ATOM 929 N N . TYR A 1 114 ? -1.268 8.672 -3.504 1 94.31 114 TYR A N 1
ATOM 930 C CA . TYR A 1 114 ? -1.902 9.32 -2.359 1 94.31 114 TYR A CA 1
ATOM 931 C C . TYR A 1 114 ? -3.293 9.828 -2.723 1 94.31 114 TYR A C 1
ATOM 933 O O . TYR A 1 114 ? -4.27 9.523 -2.035 1 94.31 114 TYR A O 1
ATOM 941 N N . ILE A 1 115 ? -3.428 10.586 -3.783 1 92.25 115 ILE A N 1
ATOM 942 C CA . ILE A 1 115 ? -4.676 11.227 -4.172 1 92.25 115 ILE A CA 1
ATOM 943 C C . ILE A 1 115 ? -5.715 10.164 -4.535 1 92.25 115 ILE A C 1
ATOM 945 O O . ILE A 1 115 ? -6.887 10.281 -4.172 1 92.25 115 ILE A O 1
ATOM 949 N N . SER A 1 116 ? -5.301 9.164 -5.23 1 96 116 SER A N 1
ATOM 950 C CA . SER A 1 116 ? -6.219 8.109 -5.637 1 96 116 SER A CA 1
ATOM 951 C C . SER A 1 116 ? -6.734 7.328 -4.434 1 96 116 SER A C 1
ATOM 953 O O . SER A 1 116 ? -7.922 7 -4.359 1 96 116 SER A O 1
ATOM 955 N N . LEU A 1 117 ? -5.805 7.008 -3.535 1 96.5 117 LEU A N 1
ATOM 956 C CA . LEU A 1 117 ? -6.23 6.316 -2.322 1 96.5 117 LEU A CA 1
ATOM 957 C C . LEU A 1 117 ? -7.172 7.191 -1.502 1 96.5 117 LEU A C 1
ATOM 959 O O . LEU A 1 117 ? -8.156 6.695 -0.941 1 96.5 117 LEU A O 1
ATOM 963 N N . ASP A 1 118 ? -6.816 8.469 -1.381 1 93 118 ASP A N 1
ATOM 964 C CA . ASP A 1 118 ? -7.695 9.414 -0.697 1 93 118 ASP A CA 1
ATOM 965 C C . ASP A 1 118 ? -9.086 9.43 -1.329 1 93 118 ASP A C 1
ATOM 967 O O . ASP A 1 118 ? -10.094 9.453 -0.622 1 93 118 ASP A O 1
ATOM 971 N N . GLY A 1 119 ? -9.117 9.406 -2.629 1 92.62 119 GLY A N 1
ATOM 972 C CA . GLY A 1 119 ? -10.391 9.32 -3.33 1 92.62 119 GLY A CA 1
ATOM 973 C C . GLY A 1 119 ? -11.164 8.062 -3.006 1 92.62 119 GLY A C 1
ATOM 974 O O . GLY A 1 119 ? -12.375 8.109 -2.781 1 92.62 119 GLY A O 1
ATOM 975 N N . LEU A 1 120 ? -10.508 6.969 -3.021 1 96.19 120 LEU A N 1
ATOM 976 C CA . LEU A 1 120 ? -11.156 5.711 -2.658 1 96.19 120 LEU A CA 1
ATOM 977 C C . LEU A 1 120 ? -11.727 5.789 -1.248 1 96.19 120 LEU A C 1
ATOM 979 O O . LEU A 1 120 ? -12.875 5.398 -1.022 1 96.19 120 LEU A O 1
ATOM 983 N N . MET A 1 121 ? -10.938 6.297 -0.307 1 94.44 121 MET A N 1
ATOM 984 C CA . MET A 1 121 ? -11.359 6.402 1.086 1 94.44 121 MET A CA 1
ATOM 985 C C . MET A 1 121 ? -12.602 7.277 1.214 1 94.44 121 MET A C 1
ATOM 987 O O . MET A 1 121 ? -13.523 6.953 1.965 1 94.44 121 MET A O 1
ATOM 991 N N . LEU A 1 122 ? -12.555 8.344 0.503 1 91.12 122 LEU A N 1
ATOM 992 C CA . LEU A 1 122 ? -13.703 9.242 0.541 1 91.12 122 LEU A CA 1
ATOM 993 C C . LEU A 1 122 ? -14.945 8.57 -0.049 1 91.12 122 LEU A C 1
ATOM 995 O O . LEU A 1 122 ? -16.047 8.703 0.495 1 91.12 122 LEU A O 1
ATOM 999 N N . PHE A 1 123 ? -14.789 7.914 -1.159 1 93.12 123 PHE A N 1
ATOM 1000 C CA . PHE A 1 123 ? -15.891 7.188 -1.782 1 93.12 123 PHE A CA 1
ATOM 1001 C C . PHE A 1 123 ? -16.5 6.191 -0.805 1 93.12 123 PHE A C 1
ATOM 1003 O O . PHE A 1 123 ? -17.734 6.121 -0.671 1 93.12 123 PHE A O 1
ATOM 1010 N N . LEU A 1 124 ? -15.664 5.457 -0.174 1 94.5 124 LEU A N 1
ATOM 1011 C CA . LEU A 1 124 ? -16.125 4.434 0.758 1 94.5 124 LEU A CA 1
ATOM 1012 C C . LEU A 1 124 ? -16.828 5.066 1.951 1 94.5 124 LEU A C 1
ATOM 1014 O O . LEU A 1 124 ? -17.859 4.562 2.406 1 94.5 124 LEU A O 1
ATOM 1018 N N . LYS A 1 125 ? -16.297 6.129 2.469 1 89.38 125 LYS A N 1
ATOM 1019 C CA . LYS A 1 125 ? -16.906 6.84 3.592 1 89.38 125 LYS A CA 1
ATOM 1020 C C . LYS A 1 125 ? -18.297 7.348 3.232 1 89.38 125 LYS A C 1
ATOM 1022 O O . LYS A 1 125 ? -19.188 7.387 4.086 1 89.38 125 LYS A O 1
ATOM 1027 N N . ARG A 1 126 ? -18.469 7.746 2.029 1 89.19 126 ARG A N 1
ATOM 1028 C CA . ARG A 1 126 ? -19.734 8.266 1.561 1 89.19 126 ARG A CA 1
ATOM 1029 C C . ARG A 1 126 ? -20.719 7.137 1.251 1 89.19 126 ARG A C 1
ATOM 1031 O O . ARG A 1 126 ? -21.906 7.379 1.005 1 89.19 126 ARG A O 1
ATOM 1038 N N . ASN A 1 127 ? -20.266 5.953 1.209 1 93.56 127 ASN A N 1
ATOM 1039 C CA . ASN A 1 127 ? -21.062 4.754 0.977 1 93.56 127 ASN A CA 1
ATOM 1040 C C . ASN A 1 127 ? -20.922 3.748 2.113 1 93.56 127 ASN A C 1
ATOM 1042 O O . ASN A 1 127 ? -20.422 2.637 1.9 1 93.56 127 ASN A O 1
ATOM 1046 N N . PRO A 1 128 ? -21.469 4.074 3.246 1 93.75 128 PRO A N 1
ATOM 1047 C CA . PRO A 1 128 ? -21.203 3.301 4.461 1 93.75 128 PRO A CA 1
ATOM 1048 C C . PRO A 1 128 ? -21.781 1.888 4.402 1 93.75 128 PRO A C 1
ATOM 1050 O O . PRO A 1 128 ? -21.219 0.965 5.004 1 93.75 128 PRO A O 1
ATOM 1053 N N . ILE A 1 129 ? -22.828 1.701 3.762 1 95.62 129 ILE A N 1
ATOM 1054 C CA . ILE A 1 129 ? -23.422 0.37 3.643 1 95.62 129 ILE A CA 1
ATOM 1055 C C . ILE A 1 129 ? -22.469 -0.543 2.869 1 95.62 129 ILE A C 1
ATOM 1057 O O . ILE A 1 129 ? -22.156 -1.643 3.326 1 95.62 129 ILE A O 1
ATOM 1061 N N . GLU A 1 130 ? -22.031 -0.074 1.751 1 93.38 130 GLU A N 1
ATOM 1062 C CA . GLU A 1 130 ? -21.109 -0.843 0.935 1 93.38 130 GLU A CA 1
ATOM 1063 C C . GLU A 1 130 ? -19.797 -1.091 1.679 1 93.38 130 GLU A C 1
ATOM 1065 O O . GLU A 1 130 ? -19.203 -2.166 1.563 1 93.38 130 GLU A O 1
ATOM 1070 N N . LEU A 1 131 ? -19.328 -0.079 2.361 1 96.5 131 LEU A N 1
ATOM 1071 C CA . LEU A 1 131 ? -18.094 -0.233 3.143 1 96.5 131 LEU A CA 1
ATOM 1072 C C . LEU A 1 131 ? -18.266 -1.318 4.203 1 96.5 131 LEU A C 1
ATOM 1074 O O . LEU A 1 131 ? -17.375 -2.154 4.383 1 96.5 131 LEU A O 1
ATOM 1078 N N . THR A 1 132 ? -19.359 -1.306 4.875 1 97.12 132 THR A N 1
ATOM 1079 C CA . THR A 1 132 ? -19.641 -2.309 5.895 1 97.12 132 THR A CA 1
ATOM 1080 C C . THR A 1 132 ? -19.688 -3.705 5.281 1 97.12 132 THR A C 1
ATOM 1082 O O . THR A 1 132 ? -19.141 -4.656 5.848 1 97.12 132 THR A O 1
ATOM 1085 N N . GLU A 1 133 ? -20.328 -3.82 4.145 1 96.44 133 GLU A N 1
ATOM 1086 C CA . GLU A 1 133 ? -20.391 -5.102 3.447 1 96.44 133 GLU A CA 1
ATOM 1087 C C . GLU A 1 133 ? -19 -5.566 3.021 1 96.44 133 GLU A C 1
ATOM 1089 O O . GLU A 1 133 ? -18.688 -6.754 3.135 1 96.44 133 GLU A O 1
ATOM 1094 N N . ALA A 1 134 ? -18.234 -4.668 2.514 1 96.19 134 ALA A N 1
ATOM 1095 C CA . ALA A 1 134 ? -16.875 -5 2.113 1 96.19 134 ALA A CA 1
ATOM 1096 C C . ALA A 1 134 ? -16.062 -5.508 3.301 1 96.19 134 ALA A C 1
ATOM 1098 O O . ALA A 1 134 ? -15.375 -6.535 3.201 1 96.19 134 ALA A O 1
ATOM 1099 N N . LYS A 1 135 ? -16.156 -4.812 4.41 1 97.25 135 LYS A N 1
ATOM 1100 C CA . LYS A 1 135 ? -15.422 -5.191 5.605 1 97.25 135 LYS A CA 1
ATOM 1101 C C . LYS A 1 135 ? -15.836 -6.574 6.098 1 97.25 135 LYS A C 1
ATOM 1103 O O . LYS A 1 135 ? -14.992 -7.379 6.496 1 97.25 135 LYS A O 1
ATOM 1108 N N . LYS A 1 136 ? -17.094 -6.801 6.082 1 95.94 136 LYS A N 1
ATOM 1109 C CA . LYS A 1 136 ? -17.594 -8.117 6.465 1 95.94 136 LYS A CA 1
ATOM 1110 C C . LYS A 1 136 ? -17.078 -9.195 5.523 1 95.94 136 LYS A C 1
ATOM 1112 O O . LYS A 1 136 ? -16.672 -10.273 5.969 1 95.94 136 LYS A O 1
ATOM 1117 N N . PHE A 1 137 ? -17.141 -8.906 4.289 1 93.75 137 PHE A N 1
ATOM 1118 C CA . PHE A 1 137 ? -16.656 -9.844 3.287 1 93.75 137 PHE A CA 1
ATOM 1119 C C . PHE A 1 137 ? -15.172 -10.156 3.512 1 93.75 137 PHE A C 1
ATOM 1121 O O . PHE A 1 137 ? -14.773 -11.32 3.523 1 93.75 137 PHE A O 1
ATOM 1128 N N . ILE A 1 138 ? -14.375 -9.156 3.689 1 95.25 138 ILE A N 1
ATOM 1129 C CA . ILE A 1 138 ? -12.938 -9.305 3.906 1 95.25 138 ILE A CA 1
ATOM 1130 C C . ILE A 1 138 ? -12.695 -10.141 5.16 1 95.25 138 ILE A C 1
ATOM 1132 O O . ILE A 1 138 ? -11.836 -11.031 5.16 1 95.25 138 ILE A O 1
ATOM 1136 N N . SER A 1 139 ? -13.438 -9.805 6.199 1 94.19 139 SER A N 1
ATOM 1137 C CA . SER A 1 139 ? -13.297 -10.547 7.449 1 94.19 139 SER A CA 1
ATOM 1138 C C . SER A 1 139 ? -13.586 -12.023 7.25 1 94.19 139 SER A C 1
ATOM 1140 O O . SER A 1 139 ? -12.859 -12.883 7.762 1 94.19 139 SER A O 1
ATOM 1142 N N . ASN A 1 140 ? -14.641 -12.336 6.512 1 89.81 140 ASN A N 1
ATOM 1143 C CA . ASN A 1 140 ? -14.992 -13.727 6.219 1 89.81 140 ASN A CA 1
ATOM 1144 C C . ASN A 1 140 ? -13.961 -14.391 5.316 1 89.81 140 ASN A C 1
ATOM 1146 O O . ASN A 1 140 ? -13.672 -15.578 5.465 1 89.81 140 ASN A O 1
ATOM 1150 N N . TYR A 1 141 ? -13.523 -13.648 4.406 1 86.5 141 TYR A N 1
ATOM 1151 C CA . TYR A 1 141 ? -12.508 -14.133 3.473 1 86.5 141 TYR A CA 1
ATOM 1152 C C . TYR A 1 141 ? -11.25 -14.562 4.211 1 86.5 141 TYR A C 1
ATOM 1154 O O . TYR A 1 141 ? -10.664 -15.602 3.895 1 86.5 141 TYR A O 1
ATOM 1162 N N . LYS A 1 142 ? -10.852 -13.734 5.16 1 84.5 142 LYS A N 1
ATOM 1163 C CA . LYS A 1 142 ? -9.664 -14.008 5.961 1 84.5 142 LYS A CA 1
ATOM 1164 C C . LYS A 1 142 ? -9.812 -15.32 6.73 1 84.5 142 LYS A C 1
ATOM 1166 O O . LYS A 1 142 ? -8.836 -16.047 6.918 1 84.5 142 LYS A O 1
ATOM 1171 N N . LYS A 1 143 ? -10.984 -15.508 7.141 1 79.31 143 LYS A N 1
ATOM 1172 C CA . LYS A 1 143 ? -11.25 -16.688 7.957 1 79.31 143 LYS A CA 1
ATOM 1173 C C . LYS A 1 143 ? -11.352 -17.938 7.09 1 79.31 143 LYS A C 1
ATOM 1175 O O . LYS A 1 143 ? -11.023 -19.047 7.539 1 79.31 143 LYS A O 1
ATOM 1180 N N . LYS A 1 144 ? -11.961 -17.609 5.887 1 71.5 144 LYS A N 1
ATOM 1181 C CA . LYS A 1 144 ? -12.219 -18.75 5.012 1 71.5 144 LYS A CA 1
ATOM 1182 C C . LYS A 1 144 ? -11.07 -18.953 4.027 1 71.5 144 LYS A C 1
ATOM 1184 O O . LYS A 1 144 ? -10.391 -18 3.648 1 71.5 144 LYS A O 1
ATOM 1189 N N . MET A 1 145 ? -10.531 -20.109 3.91 1 59.5 145 MET A N 1
ATOM 1190 C CA . MET A 1 145 ? -9.516 -20.344 2.887 1 59.5 145 MET A CA 1
ATOM 1191 C C . MET A 1 145 ? -9.914 -19.703 1.565 1 59.5 145 MET A C 1
ATOM 1193 O O . MET A 1 145 ? -11.07 -19.812 1.142 1 59.5 145 MET A O 1
ATOM 1197 N N . PRO A 1 146 ? -9.078 -18.734 0.929 1 55.88 146 PRO A N 1
ATOM 1198 C CA . PRO A 1 146 ? -9.391 -17.969 -0.284 1 55.88 146 PRO A CA 1
ATOM 1199 C C . PRO A 1 146 ? -10.117 -18.812 -1.336 1 55.88 146 PRO A C 1
ATOM 1201 O O . PRO A 1 146 ? -10.875 -18.266 -2.143 1 55.88 146 PRO A O 1
ATOM 1204 N N . HIS A 1 147 ? -10.234 -20.094 -1.284 1 57.75 147 HIS A N 1
ATOM 1205 C CA . HIS A 1 147 ? -10.805 -20.922 -2.34 1 57.75 147 HIS A CA 1
ATOM 1206 C C . HIS A 1 147 ? -12.328 -20.797 -2.379 1 57.75 147 HIS A C 1
ATOM 1208 O O . HIS A 1 147 ? -12.93 -20.859 -3.451 1 57.75 147 HIS A O 1
ATOM 1214 N N . ASP A 1 148 ? -12.844 -20.531 -1.307 1 58.66 148 ASP A N 1
ATOM 1215 C CA . ASP A 1 148 ? -14.305 -20.594 -1.265 1 58.66 148 ASP A CA 1
ATOM 1216 C C . ASP A 1 148 ? -14.93 -19.391 -1.958 1 58.66 148 ASP A C 1
ATOM 1218 O O . ASP A 1 148 ? -16.094 -19.422 -2.363 1 58.66 148 ASP A O 1
ATOM 1222 N N . PHE A 1 149 ? -14.164 -18.453 -2.303 1 60.34 149 PHE A N 1
ATOM 1223 C CA . PHE A 1 149 ? -14.773 -17.234 -2.818 1 60.34 149 PHE A CA 1
ATOM 1224 C C . PHE A 1 149 ? -14.266 -16.922 -4.223 1 60.34 149 PHE A C 1
ATOM 1226 O O . PHE A 1 149 ? -14.703 -15.953 -4.848 1 60.34 149 PHE A O 1
ATOM 1233 N N . LYS A 1 150 ? -13.445 -17.828 -4.695 1 73.88 150 LYS A N 1
ATOM 1234 C CA . LYS A 1 150 ? -12.859 -17.562 -6.008 1 73.88 150 LYS A CA 1
ATOM 1235 C C . LYS A 1 150 ? -13.188 -18.688 -6.988 1 73.88 150 LYS A C 1
ATOM 1237 O O . LYS A 1 150 ? -13.578 -19.781 -6.578 1 73.88 150 LYS A O 1
ATOM 1242 N N . THR A 1 151 ? -13.242 -18.375 -8.227 1 83.44 151 THR A N 1
ATOM 1243 C CA . THR A 1 151 ? -13.398 -19.375 -9.273 1 83.44 151 THR A CA 1
ATOM 1244 C C . THR A 1 151 ? -12.156 -20.266 -9.352 1 83.44 151 THR A C 1
ATOM 1246 O O . THR A 1 151 ? -11.031 -19.781 -9.32 1 83.44 151 THR A O 1
ATOM 1249 N N . SER A 1 152 ? -12.375 -21.531 -9.242 1 90.69 152 SER A N 1
ATOM 1250 C CA . SER A 1 152 ? -11.266 -22.484 -9.328 1 90.69 152 SER A CA 1
ATOM 1251 C C . SER A 1 152 ? -11.203 -23.125 -10.703 1 90.69 152 SER A C 1
ATOM 1253 O O . SER A 1 152 ? -12.133 -23 -11.5 1 90.69 152 SER A O 1
ATOM 1255 N N . LEU A 1 153 ? -10.102 -23.719 -10.969 1 93.38 153 LEU A N 1
ATOM 1256 C CA . LEU A 1 153 ? -9.906 -24.438 -12.227 1 93.38 153 LEU A CA 1
ATOM 1257 C C . LEU A 1 153 ? -11.023 -25.453 -12.453 1 93.38 153 LEU A C 1
ATOM 1259 O O . LEU A 1 153 ? -11.461 -25.656 -13.586 1 93.38 153 LEU A O 1
ATOM 1263 N N . TRP A 1 154 ? -11.523 -25.938 -11.406 1 93.19 154 TRP A N 1
ATOM 1264 C CA . TRP A 1 154 ? -12.562 -26.969 -11.492 1 93.19 154 TRP A CA 1
ATOM 1265 C C . TRP A 1 154 ? -13.859 -26.375 -12.039 1 93.19 154 TRP A C 1
ATOM 1267 O O . TRP A 1 154 ? -14.727 -27.125 -12.516 1 93.19 154 TRP A O 1
ATOM 1277 N N . ASP A 1 155 ? -14 -25.109 -11.984 1 90.75 155 ASP A N 1
ATOM 1278 C CA . ASP A 1 155 ? -15.219 -24.453 -12.43 1 90.75 155 ASP A CA 1
ATOM 1279 C C . ASP A 1 155 ? -15.195 -24.219 -13.945 1 90.75 155 ASP A C 1
ATOM 1281 O O . ASP A 1 155 ? -16.203 -23.844 -14.531 1 90.75 155 ASP A O 1
ATOM 1285 N N . LEU A 1 156 ? -14.055 -24.484 -14.625 1 93.44 156 LEU A N 1
ATOM 1286 C CA . LEU A 1 156 ? -13.93 -24.234 -16.062 1 93.44 156 LEU A CA 1
ATOM 1287 C C . LEU A 1 156 ? -14.508 -25.406 -16.859 1 93.44 156 LEU A C 1
ATOM 1289 O O . LEU A 1 156 ? -14.508 -26.547 -16.391 1 93.44 156 LEU A O 1
ATOM 1293 N N . ASN A 1 157 ? -14.969 -25.094 -18 1 93.44 157 ASN A N 1
ATOM 1294 C CA . ASN A 1 157 ? -15.414 -26.109 -18.953 1 93.44 157 ASN A CA 1
ATOM 1295 C C . ASN A 1 157 ? -14.312 -26.453 -19.953 1 93.44 157 ASN A C 1
ATOM 1297 O O . ASN A 1 157 ? -13.312 -25.734 -20.062 1 93.44 157 ASN A O 1
ATOM 1301 N N . ILE A 1 158 ? -14.594 -27.531 -20.656 1 95.38 158 ILE A N 1
ATOM 1302 C CA . ILE A 1 158 ? -13.664 -27.969 -21.688 1 95.38 158 ILE A CA 1
ATOM 1303 C C . ILE A 1 158 ? -13.461 -26.844 -22.703 1 95.38 158 ILE A C 1
ATOM 1305 O O . ILE A 1 158 ? -14.414 -26.141 -23.078 1 95.38 158 ILE A O 1
ATOM 1309 N N . SER A 1 159 ? -12.234 -26.609 -23.062 1 95.31 159 SER A N 1
ATOM 1310 C CA . SER A 1 159 ? -11.812 -25.656 -24.094 1 95.31 159 SER A CA 1
ATOM 1311 C C . SER A 1 159 ? -11.703 -24.25 -23.531 1 95.31 159 SER A C 1
ATOM 1313 O O . SER A 1 159 ? -11.297 -23.328 -24.25 1 95.31 159 SER A O 1
ATOM 1315 N N . GLU A 1 160 ? -12.047 -24.016 -22.312 1 93.94 160 GLU A N 1
ATOM 1316 C CA . GLU A 1 160 ? -11.898 -22.703 -21.688 1 93.94 160 GLU A CA 1
ATOM 1317 C C . GLU A 1 160 ? -10.461 -22.469 -21.234 1 93.94 160 GLU A C 1
ATOM 1319 O O . GLU A 1 160 ? -9.766 -23.406 -20.859 1 93.94 160 GLU A O 1
ATOM 1324 N N . SER A 1 161 ? -10.07 -21.219 -21.344 1 94.38 161 SER A N 1
ATOM 1325 C CA . SER A 1 161 ? -8.742 -20.797 -20.891 1 94.38 161 SER A CA 1
ATOM 1326 C C . SER A 1 161 ? -8.828 -19.828 -19.719 1 94.38 161 SER A C 1
ATOM 1328 O O . SER A 1 161 ? -9.852 -19.156 -19.547 1 94.38 161 SER A O 1
ATOM 1330 N N . ALA A 1 162 ? -7.793 -19.828 -18.875 1 92.06 162 ALA A N 1
ATOM 1331 C CA . ALA A 1 162 ? -7.734 -18.906 -17.734 1 92.06 162 ALA A CA 1
ATOM 1332 C C . ALA A 1 162 ? -6.297 -18.719 -17.25 1 92.06 162 ALA A C 1
ATOM 1334 O O . ALA A 1 162 ? -5.402 -19.469 -17.656 1 92.06 162 ALA A O 1
ATOM 1335 N N . LYS A 1 163 ? -6.137 -17.688 -16.609 1 90.75 163 LYS A N 1
ATOM 1336 C CA . LYS A 1 163 ? -4.867 -17.469 -15.922 1 90.75 163 LYS A CA 1
ATOM 1337 C C . LYS A 1 163 ? -4.922 -17.953 -14.477 1 90.75 163 LYS A C 1
ATOM 1339 O O . LYS A 1 163 ? -5.922 -17.75 -13.789 1 90.75 163 LYS A O 1
ATOM 1344 N N . ILE A 1 164 ? -3.812 -18.547 -14.07 1 91.38 164 ILE A N 1
ATOM 1345 C CA . ILE A 1 164 ? -3.725 -18.984 -12.688 1 91.38 164 ILE A CA 1
ATOM 1346 C C . ILE A 1 164 ? -3.352 -17.812 -11.797 1 91.38 164 ILE A C 1
ATOM 1348 O O . ILE A 1 164 ? -2.293 -17.203 -11.969 1 91.38 164 ILE A O 1
ATOM 1352 N N . TYR A 1 165 ? -4.199 -17.562 -10.914 1 86.12 165 TYR A N 1
ATOM 1353 C CA . TYR A 1 165 ? -3.969 -16.438 -10.008 1 86.12 165 TYR A CA 1
ATOM 1354 C C . TYR A 1 165 ? -3.287 -16.906 -8.727 1 86.12 165 TYR A C 1
ATOM 1356 O O . TYR A 1 165 ? -2.385 -16.234 -8.219 1 86.12 165 TYR A O 1
ATOM 1364 N N . ASP A 1 166 ? -3.74 -17.938 -8.195 1 86.75 166 ASP A N 1
ATOM 1365 C CA . ASP A 1 166 ? -3.23 -18.438 -6.922 1 86.75 166 ASP A CA 1
ATOM 1366 C C . ASP A 1 166 ? -3.543 -19.922 -6.746 1 86.75 166 ASP A C 1
ATOM 1368 O O . ASP A 1 166 ? -4.316 -20.5 -7.516 1 86.75 166 ASP A O 1
ATOM 1372 N N . ILE A 1 167 ? -2.775 -20.516 -5.898 1 88.19 167 ILE A N 1
ATOM 1373 C CA . ILE A 1 167 ? -3.051 -21.875 -5.48 1 88.19 167 ILE A CA 1
ATOM 1374 C C . ILE A 1 167 ? -3.338 -21.922 -3.982 1 88.19 167 ILE A C 1
ATOM 1376 O O . ILE A 1 167 ? -2.486 -21.531 -3.172 1 88.19 167 ILE A O 1
ATOM 1380 N N . SER A 1 168 ? -4.57 -22.297 -3.691 1 83.94 168 SER A N 1
ATOM 1381 C CA . SER A 1 168 ? -4.965 -22.359 -2.289 1 83.94 168 SER A CA 1
ATOM 1382 C C . SER A 1 168 ? -4.582 -23.703 -1.672 1 83.94 168 SER A C 1
ATOM 1384 O O . SER A 1 168 ? -3.965 -24.547 -2.33 1 83.94 168 SER A O 1
ATOM 1386 N N . GLY A 1 169 ? -4.855 -23.828 -0.323 1 79.25 169 GLY A N 1
ATOM 1387 C CA . GLY A 1 169 ? -4.523 -25.078 0.364 1 79.25 169 GLY A CA 1
ATOM 1388 C C . GLY A 1 169 ? -3.293 -24.953 1.243 1 79.25 169 GLY A C 1
ATOM 1389 O O . GLY A 1 169 ? -2.689 -23.891 1.337 1 79.25 169 GLY A O 1
ATOM 1390 N N . ASP A 1 170 ? -3.035 -26.094 1.923 1 79.94 170 ASP A N 1
ATOM 1391 C CA . ASP A 1 170 ? -1.873 -26.094 2.805 1 79.94 170 ASP A CA 1
ATOM 1392 C C . ASP A 1 170 ? -0.579 -26.234 2.006 1 79.94 170 ASP A C 1
ATOM 1394 O O . ASP A 1 170 ? -0.611 -26.406 0.787 1 79.94 170 ASP A O 1
ATOM 1398 N N . SER A 1 171 ? 0.552 -26.125 2.717 1 80.88 171 SER A N 1
ATOM 1399 C CA . SER A 1 171 ? 1.869 -26.094 2.09 1 80.88 171 SER A CA 1
ATOM 1400 C C . SER A 1 171 ? 2.133 -27.375 1.299 1 80.88 171 SER A C 1
ATOM 1402 O O . SER A 1 171 ? 2.762 -27.328 0.239 1 80.88 171 SER A O 1
ATOM 1404 N N . ILE A 1 172 ? 1.657 -28.453 1.76 1 85.81 172 ILE A N 1
ATOM 1405 C CA . ILE A 1 172 ? 1.903 -29.734 1.114 1 85.81 172 ILE A CA 1
ATOM 1406 C C . ILE A 1 172 ? 1.13 -29.812 -0.201 1 85.81 172 ILE A C 1
ATOM 1408 O O . ILE A 1 172 ? 1.693 -30.156 -1.24 1 85.81 172 ILE A O 1
ATOM 1412 N N . LEU A 1 173 ? -0.154 -29.453 -0.07 1 89.06 173 LEU A N 1
ATOM 1413 C CA . LEU A 1 173 ? -0.982 -29.469 -1.271 1 89.06 173 LEU A CA 1
ATOM 1414 C C . LEU A 1 173 ? -0.44 -28.5 -2.312 1 89.06 173 LEU A C 1
ATOM 1416 O O . LEU A 1 173 ? -0.349 -28.828 -3.494 1 89.06 173 LEU A O 1
ATOM 1420 N N . ARG A 1 174 ? -0.15 -27.312 -1.922 1 88.12 174 ARG A N 1
ATOM 1421 C CA . ARG A 1 174 ? 0.402 -26.297 -2.805 1 88.12 174 ARG A CA 1
ATOM 1422 C C . ARG A 1 174 ? 1.672 -26.781 -3.49 1 88.12 174 ARG A C 1
ATOM 1424 O O . ARG A 1 174 ? 1.826 -26.641 -4.703 1 88.12 174 ARG A O 1
ATOM 1431 N N . LYS A 1 175 ? 2.516 -27.391 -2.725 1 87.19 175 LYS A N 1
ATOM 1432 C CA . LYS A 1 175 ? 3.76 -27.938 -3.256 1 87.19 175 LYS A CA 1
ATOM 1433 C C . LYS A 1 175 ? 3.482 -29.016 -4.293 1 87.19 175 LYS A C 1
ATOM 1435 O O . LYS A 1 175 ? 4.105 -29.047 -5.355 1 87.19 175 LYS A O 1
ATOM 1440 N N . ASN A 1 176 ? 2.604 -29.875 -3.984 1 92 176 ASN A N 1
ATOM 1441 C CA . ASN A 1 176 ? 2.256 -30.969 -4.887 1 92 176 ASN A CA 1
ATOM 1442 C C . ASN A 1 176 ? 1.766 -30.453 -6.234 1 92 176 ASN A C 1
ATOM 1444 O O . ASN A 1 176 ? 2.145 -30.984 -7.285 1 92 176 ASN A O 1
ATOM 1448 N N . ILE A 1 177 ? 1.01 -29.438 -6.188 1 93.62 177 ILE A N 1
ATOM 1449 C CA . ILE A 1 177 ? 0.456 -28.844 -7.398 1 93.62 177 ILE A CA 1
ATOM 1450 C C . ILE A 1 177 ? 1.569 -28.172 -8.195 1 93.62 177 ILE A C 1
ATOM 1452 O O . ILE A 1 177 ? 1.673 -28.359 -9.414 1 93.62 177 ILE A O 1
ATOM 1456 N N . MET A 1 178 ? 2.393 -27.469 -7.496 1 89.38 178 MET A N 1
ATOM 1457 C CA . MET A 1 178 ? 3.492 -26.781 -8.164 1 89.38 178 MET A CA 1
ATOM 1458 C C . MET A 1 178 ? 4.48 -27.766 -8.766 1 89.38 178 MET A C 1
ATOM 1460 O O . MET A 1 178 ? 5.039 -27.531 -9.836 1 89.38 178 MET A O 1
ATOM 1464 N N . ASP A 1 179 ? 4.652 -28.875 -8.125 1 90.12 179 ASP A N 1
ATOM 1465 C CA . ASP A 1 179 ? 5.539 -29.922 -8.617 1 90.12 179 ASP A CA 1
ATOM 1466 C C . ASP A 1 179 ? 5.047 -30.484 -9.945 1 90.12 179 ASP A C 1
ATOM 1468 O O . ASP A 1 179 ? 5.828 -31.047 -10.727 1 90.12 179 ASP A O 1
ATOM 1472 N N . LYS A 1 180 ? 3.787 -30.328 -10.219 1 91.94 180 LYS A N 1
ATOM 1473 C CA . LYS A 1 180 ? 3.215 -30.812 -11.469 1 91.94 180 LYS A CA 1
ATOM 1474 C C . LYS A 1 180 ? 3.422 -29.812 -12.594 1 91.94 180 LYS A C 1
ATOM 1476 O O . LYS A 1 180 ? 3.064 -30.062 -13.742 1 91.94 180 LYS A O 1
ATOM 1481 N N . GLY A 1 181 ? 3.936 -28.656 -12.211 1 88.56 181 GLY A N 1
ATOM 1482 C CA . GLY A 1 181 ? 4.215 -27.641 -13.219 1 88.56 181 GLY A CA 1
ATOM 1483 C C . GLY A 1 181 ? 3.168 -26.547 -13.266 1 88.56 181 GLY A C 1
ATOM 1484 O O . GLY A 1 181 ? 3.068 -25.812 -14.25 1 88.56 181 GLY A O 1
ATOM 1485 N N . ILE A 1 182 ? 2.371 -26.453 -12.312 1 91 182 ILE A N 1
ATOM 1486 C CA . ILE A 1 182 ? 1.316 -25.453 -12.227 1 91 182 ILE A CA 1
ATOM 1487 C C . ILE A 1 182 ? 1.736 -24.344 -11.258 1 91 182 ILE A C 1
ATOM 1489 O O . ILE A 1 182 ? 1.965 -24.594 -10.078 1 91 182 ILE A O 1
ATOM 1493 N N . TYR A 1 183 ? 1.792 -23.141 -11.805 1 89.19 183 TYR A N 1
ATOM 1494 C CA . TYR A 1 183 ? 2.27 -22 -11.016 1 89.19 183 TYR A CA 1
ATOM 1495 C C . TYR A 1 183 ? 1.374 -20.781 -11.211 1 89.19 183 TYR A C 1
ATOM 1497 O O . TYR A 1 183 ? 0.844 -20.562 -12.305 1 89.19 183 TYR A O 1
ATOM 1505 N N . PRO A 1 184 ? 1.294 -19.938 -10.062 1 89.25 184 PRO A N 1
ATOM 1506 C CA . PRO A 1 184 ? 0.604 -18.672 -10.281 1 89.25 184 PRO A CA 1
ATOM 1507 C C . PRO A 1 184 ? 1.228 -17.844 -11.406 1 89.25 184 PRO A C 1
ATOM 1509 O O . PRO A 1 184 ? 2.455 -17.781 -11.523 1 89.25 184 PRO A O 1
ATOM 1512 N N . GLY A 1 185 ? 0.374 -17.328 -12.234 1 87.19 185 GLY A N 1
ATOM 1513 C CA . GLY A 1 185 ? 0.833 -16.516 -13.344 1 87.19 185 GLY A CA 1
ATOM 1514 C C . GLY A 1 185 ? 0.742 -17.219 -14.68 1 87.19 185 GLY A C 1
ATOM 1515 O O . GLY A 1 185 ? 0.749 -16.578 -15.734 1 87.19 185 GLY A O 1
ATOM 1516 N N . LEU A 1 186 ? 0.636 -18.531 -14.688 1 89.75 186 LEU A N 1
ATOM 1517 C CA . LEU A 1 186 ? 0.563 -19.312 -15.922 1 89.75 186 LEU A CA 1
ATOM 1518 C C . LEU A 1 186 ? -0.84 -19.25 -16.516 1 89.75 186 LEU A C 1
ATOM 1520 O O . LEU A 1 186 ? -1.816 -19.047 -15.797 1 89.75 186 LEU A O 1
ATOM 1524 N N . THR A 1 187 ? -0.871 -19.391 -17.828 1 91.94 187 THR A N 1
ATOM 1525 C CA . THR A 1 187 ? -2.139 -19.562 -18.516 1 91.94 187 THR A CA 1
ATOM 1526 C C . THR A 1 187 ? -2.371 -21.031 -18.875 1 91.94 187 THR A C 1
ATOM 1528 O O . THR A 1 187 ? -1.44 -21.734 -19.266 1 91.94 187 THR A O 1
ATOM 1531 N N . LEU A 1 188 ? -3.693 -21.391 -18.719 1 94.44 188 LEU A N 1
ATOM 1532 C CA . LEU A 1 188 ? -3.998 -22.781 -19.016 1 94.44 188 LEU A CA 1
ATOM 1533 C C . LEU A 1 188 ? -5.258 -22.906 -19.859 1 94.44 188 LEU A C 1
ATOM 1535 O O . LEU A 1 188 ? -6 -21.922 -20.016 1 94.44 188 LEU A O 1
ATOM 1539 N N . LYS A 1 189 ? -5.375 -24.062 -20.5 1 96 189 LYS A N 1
ATOM 1540 C CA . LYS A 1 189 ? -6.578 -24.42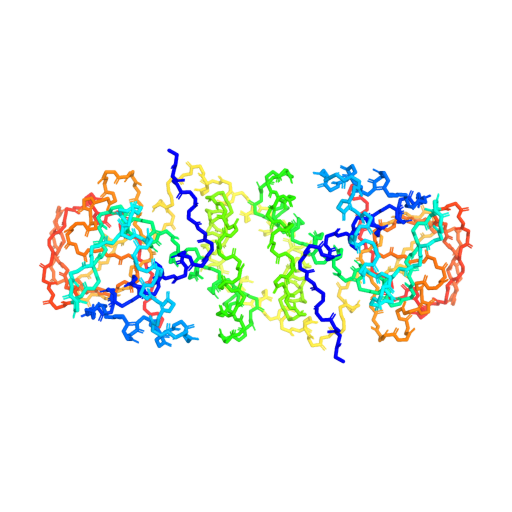2 -21.234 1 96 189 LYS A CA 1
ATOM 1541 C C . LYS A 1 189 ? -7.062 -25.812 -20.844 1 96 189 LYS A C 1
ATOM 1543 O O . LYS A 1 189 ? -6.266 -26.75 -20.734 1 96 189 LYS A O 1
ATOM 1548 N N . VAL A 1 190 ? -8.375 -25.922 -20.703 1 96.81 190 VAL A N 1
ATOM 1549 C CA . VAL A 1 190 ? -8.93 -27.219 -20.328 1 96.81 190 VAL A CA 1
ATOM 1550 C C . VAL A 1 190 ? -9.125 -28.078 -21.578 1 96.81 190 VAL A C 1
ATOM 1552 O O . VAL A 1 190 ? -9.789 -27.656 -22.531 1 96.81 190 VAL A O 1
ATOM 1555 N N . ILE A 1 191 ? -8.562 -29.266 -21.531 1 97.31 191 ILE A N 1
ATOM 1556 C CA . ILE A 1 191 ? -8.625 -30.156 -22.672 1 97.31 191 ILE A CA 1
ATOM 1557 C C . ILE A 1 191 ? -9.695 -31.219 -22.453 1 97.31 191 ILE A C 1
ATOM 1559 O O . ILE A 1 191 ? -10.422 -31.594 -23.375 1 97.31 191 ILE A O 1
ATOM 1563 N N . LYS A 1 192 ? -9.758 -31.797 -21.312 1 97.19 192 LYS A N 1
ATOM 1564 C CA . LYS A 1 192 ? -10.68 -32.875 -20.938 1 97.19 192 LYS A CA 1
ATOM 1565 C C . LYS A 1 192 ? -11.102 -32.75 -19.469 1 97.19 192 LYS A C 1
ATOM 1567 O O . LYS A 1 192 ? -10.344 -32.25 -18.641 1 97.19 192 LYS A O 1
ATOM 1572 N N . LYS A 1 193 ? -12.305 -33.125 -19.281 1 96.5 193 LYS A N 1
ATOM 1573 C CA . LYS A 1 193 ? -12.828 -33.094 -17.922 1 96.5 193 LYS A CA 1
ATOM 1574 C C . LYS A 1 193 ? -13.781 -34.25 -17.672 1 96.5 193 LYS A C 1
ATOM 1576 O O . LYS A 1 193 ? -14.648 -34.562 -18.5 1 96.5 193 LYS A O 1
ATOM 1581 N N . THR A 1 194 ? -13.555 -35 -16.609 1 96 194 THR A N 1
ATOM 1582 C CA . THR A 1 194 ? -14.453 -36.062 -16.141 1 96 194 THR A CA 1
ATOM 1583 C C . THR A 1 194 ? -15.008 -35.719 -14.758 1 96 194 THR A C 1
ATOM 1585 O O . THR A 1 194 ? -14.93 -34.562 -14.328 1 96 194 THR A O 1
ATOM 1588 N N . ASP A 1 195 ? -15.656 -36.594 -14.094 1 93.38 195 ASP A N 1
ATOM 1589 C CA . ASP A 1 195 ? -16.281 -36.312 -12.805 1 93.38 195 ASP A CA 1
ATOM 1590 C C . ASP A 1 195 ? -15.242 -36.156 -11.711 1 93.38 195 ASP A C 1
ATOM 1592 O O . ASP A 1 195 ? -15.516 -35.531 -10.672 1 93.38 195 ASP A O 1
ATOM 1596 N N . ASP A 1 196 ? -14.031 -36.656 -12 1 95.12 196 ASP A N 1
ATOM 1597 C CA . ASP A 1 196 ? -13.102 -36.656 -10.883 1 95.12 196 ASP A CA 1
ATOM 1598 C C . ASP A 1 196 ? -11.734 -36.125 -11.305 1 95.12 196 ASP A C 1
ATOM 1600 O O . ASP A 1 196 ? -10.844 -35.938 -10.469 1 95.12 196 ASP A O 1
ATOM 1604 N N . MET A 1 197 ? -11.586 -35.875 -12.68 1 96.75 197 MET A N 1
ATOM 1605 C CA . MET A 1 197 ? -10.281 -35.438 -13.172 1 96.75 197 MET A CA 1
ATOM 1606 C C . MET A 1 197 ? -10.43 -34.344 -14.211 1 96.75 197 MET A C 1
ATOM 1608 O O . MET A 1 197 ? -11.477 -34.219 -14.844 1 96.75 197 MET A O 1
ATOM 1612 N N . ILE A 1 198 ? -9.406 -33.531 -14.328 1 96.94 198 ILE A N 1
ATOM 1613 C CA . ILE A 1 198 ? -9.352 -32.469 -15.352 1 96.94 198 ILE A CA 1
ATOM 1614 C C . ILE A 1 198 ? -7.969 -32.469 -16 1 96.94 198 ILE A C 1
ATOM 1616 O O . ILE A 1 198 ? -6.953 -32.625 -15.32 1 96.94 198 ILE A O 1
ATOM 1620 N N . GLU A 1 199 ? -8 -32.531 -17.266 1 97.56 199 GLU A N 1
ATOM 1621 C CA . GLU A 1 199 ? -6.773 -32.438 -18.047 1 97.56 199 GLU A CA 1
ATOM 1622 C C . GLU A 1 199 ? -6.594 -31.047 -18.656 1 97.56 199 GLU A C 1
ATOM 1624 O O . GLU A 1 199 ? -7.492 -30.531 -19.328 1 97.56 199 GLU A O 1
ATOM 1629 N N . ILE A 1 200 ? -5.391 -30.422 -18.375 1 97.12 200 ILE A N 1
ATOM 1630 C CA . ILE A 1 200 ? -5.18 -29.047 -18.828 1 97.12 200 ILE A CA 1
ATOM 1631 C C . ILE A 1 200 ? -3.891 -28.969 -19.641 1 97.12 200 ILE A C 1
ATOM 1633 O O . ILE A 1 200 ? -3.014 -29.828 -19.516 1 97.12 200 ILE A O 1
ATOM 1637 N N . LEU A 1 201 ? -3.9 -28.031 -20.5 1 95.81 201 LEU A N 1
ATOM 1638 C CA . LEU A 1 201 ? -2.697 -27.656 -21.234 1 95.81 201 LEU A CA 1
ATOM 1639 C C . LEU A 1 201 ? -2.055 -26.422 -20.641 1 95.81 201 LEU A C 1
ATOM 1641 O O . LEU A 1 201 ? -2.701 -25.375 -20.531 1 95.81 201 LEU A O 1
ATOM 1645 N N . VAL A 1 202 ? -0.78 -26.594 -20.156 1 91.62 202 VAL A N 1
ATOM 1646 C CA . VAL A 1 202 ? -0.005 -25.484 -19.594 1 91.62 202 VAL A CA 1
ATOM 1647 C C . VAL A 1 202 ? 1.415 -25.516 -20.156 1 91.62 202 VAL A C 1
ATOM 1649 O O . VAL A 1 202 ? 2.105 -26.531 -20.062 1 91.62 202 VAL A O 1
ATOM 1652 N N . ASN A 1 203 ? 1.873 -24.422 -20.688 1 86.06 203 ASN A N 1
ATOM 1653 C CA . ASN A 1 203 ? 3.201 -24.359 -21.297 1 86.06 203 ASN A CA 1
ATOM 1654 C C . ASN A 1 203 ? 3.455 -25.562 -22.219 1 86.06 203 ASN A C 1
ATOM 1656 O O . ASN A 1 203 ? 4.48 -26.234 -22.094 1 86.06 203 ASN A O 1
ATOM 1660 N N . GLU A 1 204 ? 2.469 -25.906 -23.031 1 86.75 204 GLU A N 1
ATOM 1661 C CA . GLU A 1 204 ? 2.541 -26.938 -24.078 1 86.75 204 GLU A CA 1
ATOM 1662 C C . GLU A 1 204 ? 2.67 -28.328 -23.469 1 86.75 204 GLU A C 1
ATOM 1664 O O . GLU A 1 204 ? 3.111 -29.266 -24.125 1 86.75 204 GLU A O 1
ATOM 1669 N N . LYS A 1 205 ? 2.422 -28.406 -22.25 1 92.44 205 LYS A N 1
ATOM 1670 C CA . LYS A 1 205 ? 2.41 -29.703 -21.578 1 92.44 205 LYS A CA 1
ATOM 1671 C C . LYS A 1 205 ? 1.013 -30.047 -21.062 1 92.44 205 LYS A C 1
ATOM 1673 O O . LYS A 1 205 ? 0.293 -29.172 -20.578 1 92.44 205 LYS A O 1
ATOM 1678 N N . VAL A 1 206 ? 0.702 -31.312 -21.203 1 95.75 206 VAL A N 1
ATOM 1679 C CA . VAL A 1 206 ? -0.583 -31.797 -20.703 1 95.75 206 VAL A CA 1
ATOM 1680 C C . VAL A 1 206 ? -0.431 -32.281 -19.266 1 95.75 206 VAL A C 1
ATOM 1682 O O . VAL A 1 206 ? 0.438 -33.094 -18.969 1 95.75 206 VAL A O 1
ATOM 1685 N N . ILE A 1 207 ? -1.206 -31.703 -18.406 1 96.56 207 ILE A N 1
ATOM 1686 C CA . ILE A 1 207 ? -1.135 -32.062 -16.984 1 96.56 207 ILE A CA 1
ATOM 1687 C C . ILE A 1 207 ? -2.494 -32.562 -16.516 1 96.56 207 ILE A C 1
ATOM 1689 O O . ILE A 1 207 ? -3.529 -31.953 -16.828 1 96.56 207 ILE A O 1
ATOM 1693 N N . ASN A 1 208 ? -2.473 -33.656 -15.742 1 96.69 208 ASN A N 1
ATOM 1694 C CA . ASN A 1 208 ? -3.684 -34.219 -15.156 1 96.69 208 ASN A CA 1
ATOM 1695 C C . ASN A 1 208 ? -3.799 -33.875 -13.672 1 96.69 208 ASN A C 1
ATOM 1697 O O . ASN A 1 208 ? -2.83 -34 -12.922 1 96.69 208 ASN A O 1
ATOM 1701 N N . LEU A 1 209 ? -4.949 -33.406 -13.305 1 97.06 209 LEU A N 1
ATOM 1702 C CA . LEU A 1 209 ? -5.219 -33.031 -11.914 1 97.06 209 LEU A CA 1
ATOM 1703 C C . LEU A 1 209 ? -6.504 -33.688 -11.422 1 97.06 209 LEU A C 1
ATOM 1705 O O . LEU A 1 209 ? -7.434 -33.906 -12.203 1 97.06 209 LEU A O 1
ATOM 1709 N N . THR A 1 210 ? -6.547 -34.031 -10.125 1 96.19 210 THR A N 1
ATOM 1710 C CA . THR A 1 210 ? -7.785 -34.5 -9.508 1 96.19 210 THR A CA 1
ATOM 1711 C C . THR A 1 210 ? -8.75 -33.312 -9.297 1 96.19 210 THR A C 1
ATOM 1713 O O . THR A 1 210 ? -8.344 -32.156 -9.344 1 96.19 210 THR A O 1
ATOM 1716 N N . SER A 1 211 ? -10.031 -33.688 -9.094 1 95.06 211 SER A N 1
ATOM 1717 C CA . SER A 1 211 ? -11.023 -32.656 -8.758 1 95.06 211 SER A CA 1
ATOM 1718 C C . SER A 1 211 ? -10.602 -31.891 -7.516 1 95.06 211 SER A C 1
ATOM 1720 O O . SER A 1 211 ? -10.758 -30.672 -7.465 1 95.06 211 SER A O 1
ATOM 1722 N N . HIS A 1 212 ? -10.031 -32.531 -6.551 1 93.81 212 HIS A N 1
ATOM 1723 C CA . HIS A 1 212 ? -9.594 -31.906 -5.316 1 93.81 212 HIS A CA 1
ATOM 1724 C C . HIS A 1 212 ? -8.5 -30.875 -5.586 1 93.81 212 HIS A C 1
ATOM 1726 O O . HIS A 1 212 ? -8.594 -29.719 -5.148 1 93.81 212 HIS A O 1
ATOM 1732 N N . GLU A 1 213 ? -7.52 -31.297 -6.324 1 94.25 213 GLU A N 1
ATOM 1733 C CA . GLU A 1 213 ? -6.422 -30.391 -6.664 1 94.25 213 GLU A CA 1
ATOM 1734 C C . GLU A 1 213 ? -6.926 -29.188 -7.453 1 94.25 213 GLU A C 1
ATOM 1736 O O . GLU A 1 213 ? -6.551 -28.047 -7.172 1 94.25 213 GLU A O 1
ATOM 1741 N N . SER A 1 214 ? -7.738 -29.438 -8.414 1 95.19 214 SER A N 1
ATOM 1742 C CA . SER A 1 214 ? -8.211 -28.391 -9.32 1 95.19 214 SER A CA 1
ATOM 1743 C C . SER A 1 214 ? -9.047 -27.359 -8.586 1 95.19 214 SER A C 1
ATOM 1745 O O . SER A 1 214 ? -9.07 -26.188 -8.977 1 95.19 214 SER A O 1
ATOM 1747 N N . LYS A 1 215 ? -9.727 -27.75 -7.555 1 91.38 215 LYS A N 1
ATOM 1748 C CA . LYS A 1 215 ? -10.547 -26.859 -6.75 1 91.38 215 LYS A CA 1
ATOM 1749 C C . LYS A 1 215 ? -9.68 -25.875 -5.965 1 91.38 215 LYS A C 1
ATOM 1751 O O . LYS A 1 215 ? -10.164 -24.844 -5.5 1 91.38 215 LYS A O 1
ATOM 1756 N N . HIS A 1 216 ? -8.383 -26.172 -5.91 1 91.25 216 HIS A N 1
ATOM 1757 C CA . HIS A 1 216 ? -7.477 -25.312 -5.156 1 91.25 216 HIS A CA 1
ATOM 1758 C C . HIS A 1 216 ? -6.684 -24.406 -6.086 1 91.25 216 HIS A C 1
ATOM 1760 O O . HIS A 1 216 ? -5.883 -23.578 -5.629 1 91.25 216 HIS A O 1
ATOM 1766 N N . ILE A 1 217 ? -6.906 -24.547 -7.355 1 92.38 217 ILE A N 1
ATOM 1767 C CA . ILE A 1 217 ? -6.262 -23.672 -8.328 1 92.38 217 ILE A CA 1
ATOM 1768 C C . ILE A 1 217 ? -7.195 -22.516 -8.688 1 92.38 217 ILE A C 1
ATOM 1770 O O . ILE A 1 217 ? -8.18 -22.703 -9.406 1 92.38 217 ILE A O 1
ATOM 1774 N N . ILE A 1 218 ? -6.809 -21.359 -8.133 1 89.62 218 ILE A N 1
ATOM 1775 C CA . ILE A 1 218 ? -7.645 -20.172 -8.297 1 89.62 218 ILE A CA 1
ATOM 1776 C C . ILE A 1 218 ? -7.328 -19.5 -9.633 1 89.62 218 ILE A C 1
ATOM 1778 O O . ILE A 1 218 ? -6.168 -19.219 -9.938 1 89.62 218 ILE A O 1
ATOM 1782 N N . ILE A 1 219 ? -8.453 -19.344 -10.367 1 89 219 ILE A N 1
ATOM 1783 C CA . ILE A 1 219 ? -8.227 -18.828 -11.719 1 89 219 ILE A CA 1
ATOM 1784 C C . ILE A 1 219 ? -8.922 -17.484 -11.883 1 89 219 ILE A C 1
ATOM 1786 O O . ILE A 1 219 ? -9.805 -17.125 -11.102 1 89 219 ILE A O 1
ATOM 1790 N N . GLY A 1 220 ? -8.359 -16.703 -12.688 1 77.69 220 GLY A N 1
ATOM 1791 C CA . GLY A 1 220 ? -8.969 -15.453 -13.117 1 77.69 220 GLY A CA 1
ATOM 1792 C C . GLY A 1 220 ? -9.125 -15.352 -14.625 1 77.69 220 GLY A C 1
ATOM 1793 O O . GLY A 1 220 ? -8.523 -16.125 -15.367 1 77.69 220 GLY A O 1
ATOM 1794 N N . ASN A 1 221 ? -10.234 -14.562 -15.086 1 63.88 221 ASN A N 1
ATOM 1795 C CA . ASN A 1 221 ? -10.453 -14.406 -16.516 1 63.88 221 ASN A CA 1
ATOM 1796 C C . ASN A 1 221 ? -9.234 -13.812 -17.219 1 63.88 221 ASN A C 1
ATOM 1798 O O . ASN A 1 221 ? -8.484 -13.039 -16.609 1 63.88 221 ASN A O 1
ATOM 1802 N N . LEU A 1 222 ? -8.789 -14.438 -18.344 1 61.47 222 LEU A N 1
ATOM 1803 C CA . LEU A 1 222 ? -7.77 -13.859 -19.219 1 61.47 222 LEU A CA 1
ATOM 1804 C C . LEU A 1 222 ? -8.164 -12.453 -19.672 1 61.47 222 LEU A C 1
ATOM 1806 O O . LEU A 1 222 ? -9.289 -12.242 -20.125 1 61.47 222 LEU A O 1
ATOM 1810 N N . ASN A 1 223 ? -8.203 -11.359 -18.828 1 46.56 223 ASN A N 1
ATOM 1811 C CA . ASN A 1 223 ? -8.578 -10.109 -19.484 1 46.56 223 ASN A CA 1
ATOM 1812 C C . ASN A 1 223 ? -7.922 -9.969 -20.859 1 46.56 223 ASN A C 1
ATOM 1814 O O . ASN A 1 223 ? -6.805 -10.438 -21.062 1 46.56 223 ASN A O 1
ATOM 1818 N N . MET B 1 1 ? 12.281 -20.516 10.594 1 29.77 1 MET B N 1
ATOM 1819 C CA . MET B 1 1 ? 11.891 -19.109 10.508 1 29.77 1 MET B CA 1
ATOM 1820 C C . MET B 1 1 ? 12.008 -18.609 9.07 1 29.77 1 MET B C 1
ATOM 1822 O O . MET B 1 1 ? 13.031 -18.812 8.414 1 29.77 1 MET B O 1
ATOM 1826 N N . ALA B 1 2 ? 11.016 -18.578 8.297 1 43.34 2 ALA B N 1
ATOM 1827 C CA . ALA B 1 2 ? 11.227 -18.25 6.895 1 43.34 2 ALA B CA 1
ATOM 1828 C C . ALA B 1 2 ? 12.297 -17.172 6.742 1 43.34 2 ALA B C 1
ATOM 1830 O O . ALA B 1 2 ? 12.242 -16.125 7.395 1 43.34 2 ALA B O 1
ATOM 1831 N N . GLU B 1 3 ? 13.625 -17.516 6.609 1 54.12 3 GLU B N 1
ATOM 1832 C CA . GLU B 1 3 ? 14.789 -16.625 6.598 1 54.12 3 GLU B CA 1
ATOM 1833 C C . GLU B 1 3 ? 14.555 -15.414 5.707 1 54.12 3 GLU B C 1
ATOM 1835 O O . GLU B 1 3 ? 14.195 -15.555 4.535 1 54.12 3 GLU B O 1
ATOM 1840 N N . ASN B 1 4 ? 14.148 -14.219 6.352 1 67.62 4 ASN B N 1
ATOM 1841 C CA . ASN B 1 4 ? 13.797 -12.953 5.707 1 67.62 4 ASN B CA 1
ATOM 1842 C C . ASN B 1 4 ? 14.938 -12.43 4.848 1 67.62 4 ASN B C 1
ATOM 1844 O O . ASN B 1 4 ? 16 -12.102 5.363 1 67.62 4 ASN B O 1
ATOM 1848 N N . ILE B 1 5 ? 15.055 -12.906 3.557 1 83.31 5 ILE B N 1
ATOM 1849 C CA . ILE B 1 5 ? 16.078 -12.359 2.668 1 83.31 5 ILE B CA 1
ATOM 1850 C C . ILE B 1 5 ? 15.797 -10.883 2.41 1 83.31 5 ILE B C 1
ATOM 1852 O O . ILE B 1 5 ? 14.703 -10.391 2.688 1 83.31 5 ILE B O 1
ATOM 1856 N N . SER B 1 6 ? 16.891 -10.203 2.037 1 90.38 6 SER B N 1
ATOM 1857 C CA . SER B 1 6 ? 16.812 -8.766 1.794 1 90.38 6 SER B CA 1
ATOM 1858 C C . SER B 1 6 ? 15.82 -8.445 0.677 1 90.38 6 SER B C 1
ATOM 1860 O O . SER B 1 6 ? 15.453 -9.328 -0.107 1 90.38 6 SER B O 1
ATOM 1862 N N . GLU B 1 7 ? 15.414 -7.219 0.637 1 91.81 7 GLU B N 1
ATOM 1863 C CA . GLU B 1 7 ? 14.523 -6.738 -0.417 1 91.81 7 GLU B CA 1
ATOM 1864 C C . GLU B 1 7 ? 15.125 -6.977 -1.799 1 91.81 7 GLU B C 1
ATOM 1866 O O . GLU B 1 7 ? 14.414 -7.375 -2.729 1 91.81 7 GLU B O 1
ATOM 1871 N N . SER B 1 8 ? 16.438 -6.707 -1.86 1 93.06 8 SER B N 1
ATOM 1872 C CA . SER B 1 8 ? 17.125 -6.891 -3.135 1 93.06 8 SER B CA 1
ATOM 1873 C C . SER B 1 8 ? 17.094 -8.352 -3.578 1 93.06 8 SER B C 1
ATOM 1875 O O . SER B 1 8 ? 16.828 -8.641 -4.746 1 93.06 8 SER B O 1
ATOM 1877 N N . LEU B 1 9 ? 17.344 -9.258 -2.717 1 95.56 9 LEU B N 1
ATOM 1878 C CA . LEU B 1 9 ? 17.328 -10.68 -3.055 1 95.56 9 LEU B CA 1
ATOM 1879 C C . LEU B 1 9 ? 15.93 -11.133 -3.457 1 95.56 9 LEU B C 1
ATOM 1881 O O . LEU B 1 9 ? 15.781 -11.992 -4.328 1 95.56 9 LEU B O 1
ATOM 1885 N N . GLU B 1 10 ? 14.914 -10.523 -2.812 1 95.69 10 GLU B N 1
ATOM 1886 C CA . GLU B 1 10 ? 13.539 -10.828 -3.211 1 95.69 10 GLU B CA 1
ATOM 1887 C C . GLU B 1 10 ? 13.273 -10.391 -4.652 1 95.69 10 GLU B C 1
ATOM 1889 O O . GLU B 1 10 ? 12.555 -11.07 -5.387 1 95.69 10 GLU B O 1
ATOM 1894 N N . ASN B 1 11 ? 13.844 -9.273 -5.027 1 96.12 11 ASN B N 1
ATOM 1895 C CA . ASN B 1 11 ? 13.703 -8.812 -6.402 1 96.12 11 ASN B CA 1
ATOM 1896 C C . ASN B 1 11 ? 14.289 -9.812 -7.398 1 96.12 11 ASN B C 1
ATOM 1898 O O . ASN B 1 11 ? 13.703 -10.055 -8.453 1 96.12 11 ASN B O 1
ATOM 1902 N N . TYR B 1 12 ? 15.43 -10.328 -7.039 1 96.31 12 TYR B N 1
ATOM 1903 C CA . TYR B 1 12 ? 16.047 -11.328 -7.902 1 96.31 12 TYR B CA 1
ATOM 1904 C C . TYR B 1 12 ? 15.188 -12.586 -7.98 1 96.31 12 TYR B C 1
ATOM 1906 O O . TYR B 1 12 ? 15 -13.141 -9.062 1 96.31 12 TYR B O 1
ATOM 1914 N N . LEU B 1 13 ? 14.688 -12.992 -6.855 1 95.56 13 LEU B N 1
ATOM 1915 C CA . LEU B 1 13 ? 13.812 -14.164 -6.82 1 95.56 13 LEU B CA 1
ATOM 1916 C C . LEU B 1 13 ? 12.594 -13.953 -7.711 1 95.56 13 LEU B C 1
ATOM 1918 O O . LEU B 1 13 ? 12.203 -14.859 -8.453 1 95.56 13 LEU B O 1
ATOM 1922 N N . ARG B 1 14 ? 12.031 -12.82 -7.617 1 95.44 14 ARG B N 1
ATOM 1923 C CA . ARG B 1 14 ? 10.875 -12.484 -8.438 1 95.44 14 ARG B CA 1
ATOM 1924 C C . ARG B 1 14 ? 11.227 -12.539 -9.922 1 95.44 14 ARG B C 1
ATOM 1926 O O . ARG B 1 14 ? 10.461 -13.07 -10.727 1 95.44 14 ARG B O 1
ATOM 1933 N N . ALA B 1 15 ? 12.383 -11.984 -10.328 1 95.81 15 ALA B N 1
ATOM 1934 C CA . ALA B 1 15 ? 12.828 -11.984 -11.719 1 95.81 15 ALA B CA 1
ATOM 1935 C C . ALA B 1 15 ? 13.008 -13.414 -12.234 1 95.81 15 ALA B C 1
ATOM 1937 O O . ALA B 1 15 ? 12.586 -13.734 -13.344 1 95.81 15 ALA B O 1
ATOM 1938 N N . ILE B 1 16 ? 13.609 -14.219 -11.43 1 95.69 16 ILE B N 1
ATOM 1939 C CA . ILE B 1 16 ? 13.844 -15.609 -11.805 1 95.69 16 ILE B CA 1
ATOM 1940 C C . ILE B 1 16 ? 12.508 -16.328 -11.984 1 95.69 16 ILE B C 1
ATOM 1942 O O . ILE B 1 16 ? 12.328 -17.094 -12.938 1 95.69 16 ILE B O 1
ATOM 1946 N N . TYR B 1 17 ? 11.555 -16.031 -11.102 1 95.12 17 TYR B N 1
ATOM 1947 C CA . TYR B 1 17 ? 10.234 -16.641 -11.172 1 95.12 17 TYR B CA 1
ATOM 1948 C C . TYR B 1 17 ? 9.523 -16.234 -12.461 1 95.12 17 TYR B C 1
ATOM 1950 O O . TYR B 1 17 ? 8.906 -17.078 -13.125 1 95.12 17 TYR B O 1
ATOM 1958 N N . ILE B 1 18 ? 9.602 -14.984 -12.773 1 93.19 18 ILE B N 1
ATOM 1959 C CA . ILE B 1 18 ? 8.953 -14.461 -13.969 1 93.19 18 ILE B CA 1
ATOM 1960 C C . ILE B 1 18 ? 9.5 -15.18 -15.203 1 93.19 18 ILE B C 1
ATOM 1962 O O . ILE B 1 18 ? 8.734 -15.617 -16.062 1 93.19 18 ILE B O 1
ATOM 1966 N N . LEU B 1 19 ? 10.789 -15.328 -15.25 1 92.25 19 LEU B N 1
ATOM 1967 C CA . LEU B 1 19 ? 11.406 -16.047 -16.359 1 92.25 19 LEU B CA 1
ATOM 1968 C C . LEU B 1 19 ? 10.969 -17.516 -16.375 1 92.25 19 LEU B C 1
ATOM 1970 O O . LEU B 1 19 ? 10.688 -18.078 -17.438 1 92.25 19 LEU B O 1
ATOM 1974 N N . HIS B 1 20 ? 10.844 -18.078 -15.219 1 88.44 20 HIS B N 1
ATOM 1975 C CA . HIS B 1 20 ? 10.438 -19.469 -15.07 1 88.44 20 HIS B CA 1
ATOM 1976 C C . HIS B 1 20 ? 9.031 -19.688 -15.617 1 88.44 20 HIS B C 1
ATOM 1978 O O . HIS B 1 20 ? 8.812 -20.609 -16.406 1 88.44 20 HIS B O 1
ATOM 1984 N N . ILE B 1 21 ? 8.117 -18.859 -15.273 1 87.38 21 ILE B N 1
ATOM 1985 C CA . ILE B 1 21 ? 6.73 -19.078 -15.672 1 87.38 21 ILE B CA 1
ATOM 1986 C C . ILE B 1 21 ? 6.555 -18.719 -17.141 1 87.38 21 ILE B C 1
ATOM 1988 O O . ILE B 1 21 ? 5.594 -19.156 -17.781 1 87.38 21 ILE B O 1
ATOM 1992 N N . ASP B 1 22 ? 7.484 -17.891 -17.641 1 86.31 22 ASP B N 1
ATOM 1993 C CA . ASP B 1 22 ? 7.465 -17.578 -19.062 1 86.31 22 ASP B CA 1
ATOM 1994 C C . ASP B 1 22 ? 8.055 -18.719 -19.891 1 86.31 22 ASP B C 1
ATOM 1996 O O . ASP B 1 22 ? 8.086 -18.656 -21.125 1 86.31 22 ASP B O 1
ATOM 2000 N N . GLY B 1 23 ? 8.492 -19.75 -19.203 1 82.94 23 GLY B N 1
ATOM 2001 C CA . GLY B 1 23 ? 9.039 -20.906 -19.875 1 82.94 23 GLY B CA 1
ATOM 2002 C C . GLY B 1 23 ? 10.477 -20.703 -20.328 1 82.94 23 GLY B C 1
ATOM 2003 O O . GLY B 1 23 ? 10.969 -21.438 -21.188 1 82.94 23 GLY B O 1
ATOM 2004 N N . LYS B 1 24 ? 11.062 -19.719 -19.812 1 85.62 24 LYS B N 1
ATOM 2005 C CA . LYS B 1 24 ? 12.453 -19.453 -20.172 1 85.62 24 LYS B CA 1
ATOM 2006 C C . LYS B 1 24 ? 13.406 -20.047 -19.141 1 85.62 24 LYS B C 1
ATOM 2008 O O . LYS B 1 24 ? 13.016 -20.312 -18 1 85.62 24 LYS B O 1
ATOM 2013 N N . ILE B 1 25 ? 14.508 -20.297 -19.594 1 83.75 25 ILE B N 1
ATOM 2014 C CA . ILE B 1 25 ? 15.57 -20.734 -18.703 1 83.75 25 ILE B CA 1
ATOM 2015 C C . ILE B 1 25 ? 16.344 -19.516 -18.188 1 83.75 25 ILE B C 1
ATOM 2017 O O . ILE B 1 25 ? 17.047 -18.859 -18.953 1 83.75 25 ILE B O 1
ATOM 2021 N N . PRO B 1 26 ? 16.172 -19.266 -16.906 1 90.94 26 PRO B N 1
ATOM 2022 C CA . PRO B 1 26 ? 16.781 -18.047 -16.391 1 90.94 26 PRO B CA 1
ATOM 2023 C C . PRO B 1 26 ? 18.312 -18.078 -16.453 1 90.94 26 PRO B C 1
ATOM 2025 O O . PRO B 1 26 ? 18.938 -19.047 -16 1 90.94 26 PRO B O 1
ATOM 2028 N N . ARG B 1 27 ? 18.859 -17.109 -17.125 1 92 27 ARG B N 1
ATOM 2029 C CA . ARG B 1 27 ? 20.297 -16.875 -17.156 1 92 27 ARG B CA 1
ATOM 2030 C C . ARG B 1 27 ? 20.656 -15.562 -16.469 1 92 27 ARG B C 1
ATOM 2032 O O . ARG B 1 27 ? 19.828 -14.656 -16.375 1 92 27 ARG B O 1
ATOM 2039 N N . VAL B 1 28 ? 21.922 -15.516 -16.016 1 93.75 28 VAL B N 1
ATOM 2040 C CA . VAL B 1 28 ? 22.391 -14.336 -15.289 1 93.75 28 VAL B CA 1
ATOM 2041 C C . VAL B 1 28 ? 22.109 -13.086 -16.125 1 93.75 28 VAL B C 1
ATOM 2043 O O . VAL B 1 28 ? 21.578 -12.094 -15.609 1 93.75 28 VAL B O 1
ATOM 2046 N N . ARG B 1 29 ? 22.375 -13.141 -17.406 1 93.19 29 ARG B N 1
ATOM 2047 C CA . ARG B 1 29 ? 22.219 -11.977 -18.281 1 93.19 29 ARG B CA 1
ATOM 2048 C C . ARG B 1 29 ? 20.75 -11.555 -18.359 1 93.19 29 ARG B C 1
ATOM 2050 O O . ARG B 1 29 ? 20.453 -10.359 -18.406 1 93.19 29 ARG B O 1
ATOM 2057 N N . ASP B 1 30 ? 19.828 -12.523 -18.453 1 94.44 30 ASP B N 1
ATOM 2058 C CA . ASP B 1 30 ? 18.406 -12.227 -18.516 1 94.44 30 ASP B CA 1
ATOM 2059 C C . ASP B 1 30 ? 17.922 -11.57 -17.234 1 94.44 30 ASP B C 1
ATOM 2061 O O . ASP B 1 30 ? 17.125 -10.625 -17.266 1 94.44 30 ASP B O 1
ATOM 2065 N N . ILE B 1 31 ? 18.359 -12.07 -16.156 1 95.88 31 ILE B N 1
ATOM 2066 C CA . ILE B 1 31 ? 17.984 -11.555 -14.852 1 95.88 31 ILE B CA 1
ATOM 2067 C C . ILE B 1 31 ? 18.484 -10.117 -14.703 1 95.88 31 ILE B C 1
ATOM 2069 O O . ILE B 1 31 ? 17.719 -9.242 -14.273 1 95.88 31 ILE B O 1
ATOM 2073 N N . SER B 1 32 ? 19.75 -9.875 -15.094 1 96 32 SER B N 1
ATOM 2074 C CA . SER B 1 32 ? 20.344 -8.547 -15.039 1 96 32 SER B CA 1
ATOM 2075 C C . SER B 1 32 ? 19.547 -7.551 -15.875 1 96 32 SER B C 1
ATOM 2077 O O . SER B 1 32 ? 19.344 -6.406 -15.461 1 96 32 SER B O 1
ATOM 2079 N N . ARG B 1 33 ? 19.109 -8.008 -16.969 1 94.62 33 ARG B N 1
ATOM 2080 C CA . ARG B 1 33 ? 18.328 -7.16 -17.875 1 94.62 33 ARG B CA 1
ATOM 2081 C C . ARG B 1 33 ? 16.984 -6.777 -17.25 1 94.62 33 ARG B C 1
ATOM 2083 O O . ARG B 1 33 ? 16.594 -5.609 -17.281 1 94.62 33 ARG B O 1
ATOM 2090 N N . ILE B 1 34 ? 16.344 -7.742 -16.688 1 93.5 34 ILE B N 1
ATOM 2091 C CA . ILE B 1 34 ? 15.031 -7.516 -16.078 1 93.5 34 ILE B CA 1
ATOM 2092 C C . ILE B 1 34 ? 15.156 -6.52 -14.93 1 93.5 34 ILE B C 1
ATOM 2094 O O . ILE B 1 34 ? 14.312 -5.641 -14.766 1 93.5 34 ILE B O 1
ATOM 2098 N N . LEU B 1 35 ? 16.203 -6.664 -14.188 1 95.06 35 LEU B N 1
ATOM 2099 C CA . LEU B 1 35 ? 16.375 -5.84 -12.992 1 95.06 35 LEU B CA 1
ATOM 2100 C C . LEU B 1 35 ? 17.172 -4.582 -13.312 1 95.06 35 LEU B C 1
ATOM 2102 O O . LEU B 1 35 ? 17.328 -3.701 -12.453 1 95.06 35 LEU B O 1
ATOM 2106 N N . SER B 1 36 ? 17.688 -4.461 -14.5 1 94.56 36 SER B N 1
ATOM 2107 C CA . SER B 1 36 ? 18.5 -3.332 -14.93 1 94.56 36 SER B CA 1
ATOM 2108 C C . SER B 1 36 ? 19.703 -3.135 -14.008 1 94.56 36 SER B C 1
ATOM 2110 O O . SER B 1 36 ? 19.938 -2.029 -13.516 1 94.56 36 SER B O 1
ATOM 2112 N N . VAL B 1 37 ? 20.438 -4.191 -13.758 1 96.19 37 VAL B N 1
ATOM 2113 C CA . VAL B 1 37 ? 21.656 -4.172 -12.938 1 96.19 37 VAL B CA 1
ATOM 2114 C C . VAL B 1 37 ? 22.797 -4.809 -13.711 1 96.19 37 VAL B C 1
ATOM 2116 O O . VAL B 1 37 ? 22.594 -5.445 -14.742 1 96.19 37 VAL B O 1
ATOM 2119 N N . LYS B 1 38 ? 23.984 -4.57 -13.211 1 95.56 38 LYS B N 1
ATOM 2120 C CA . LYS B 1 38 ? 25.172 -5.168 -13.812 1 95.56 38 LYS B CA 1
ATOM 2121 C C . LYS B 1 38 ? 25.234 -6.668 -13.539 1 95.56 38 LYS B C 1
ATOM 2123 O O . LYS B 1 38 ? 24.797 -7.129 -12.477 1 95.56 38 LYS B O 1
ATOM 2128 N N . ASP B 1 39 ? 25.859 -7.387 -14.43 1 95 39 ASP B N 1
ATOM 2129 C CA . ASP B 1 39 ? 25.969 -8.836 -14.305 1 95 39 ASP B CA 1
ATOM 2130 C C . ASP B 1 39 ? 26.703 -9.211 -13.016 1 95 39 ASP B C 1
ATOM 2132 O O . ASP B 1 39 ? 26.359 -10.203 -12.367 1 95 39 ASP B O 1
ATOM 2136 N N . ALA B 1 40 ? 27.656 -8.461 -12.758 1 95.25 40 ALA B N 1
ATOM 2137 C CA . ALA B 1 40 ? 28.438 -8.742 -11.555 1 95.25 40 ALA B CA 1
ATOM 2138 C C . ALA B 1 40 ? 27.547 -8.734 -10.32 1 95.25 40 ALA B C 1
ATOM 2140 O O . ALA B 1 40 ? 27.703 -9.57 -9.422 1 95.25 40 ALA B O 1
ATOM 2141 N N . SER B 1 41 ? 26.625 -7.824 -10.188 1 95.81 41 SER B N 1
ATOM 2142 C CA . SER B 1 41 ? 25.672 -7.742 -9.086 1 95.81 41 SER B CA 1
ATOM 2143 C C . SER B 1 41 ? 24.734 -8.945 -9.062 1 95.81 41 SER B C 1
ATOM 2145 O O . SER B 1 41 ? 24.438 -9.484 -7.996 1 95.81 41 SER B O 1
ATOM 2147 N N . SER B 1 42 ? 24.328 -9.273 -10.234 1 95.62 42 SER B N 1
ATOM 2148 C CA . SER B 1 42 ? 23.438 -10.43 -10.344 1 95.62 42 SER B CA 1
ATOM 2149 C C . SER B 1 42 ? 24.141 -11.711 -9.898 1 95.62 42 SER B C 1
ATOM 2151 O O . SER B 1 42 ? 23.547 -12.547 -9.211 1 95.62 42 SER B O 1
ATOM 2153 N N . VAL B 1 43 ? 25.375 -11.875 -10.32 1 94.56 43 VAL B N 1
ATOM 2154 C CA . VAL B 1 43 ? 26.156 -13.055 -9.938 1 94.56 43 VAL B CA 1
ATOM 2155 C C . VAL B 1 43 ? 26.266 -13.133 -8.422 1 94.56 43 VAL B C 1
ATOM 2157 O O . VAL B 1 43 ? 26.062 -14.195 -7.828 1 94.56 43 VAL B O 1
ATOM 2160 N N . GLU B 1 44 ? 26.578 -12.039 -7.844 1 95.88 44 GLU B N 1
ATOM 2161 C CA . GLU B 1 44 ? 26.703 -11.992 -6.391 1 95.88 44 GLU B CA 1
ATOM 2162 C C . GLU B 1 44 ? 25.375 -12.328 -5.715 1 95.88 44 GLU B C 1
ATOM 2164 O O . GLU B 1 44 ? 25.344 -13.086 -4.742 1 95.88 44 GLU B O 1
ATOM 2169 N N . ALA B 1 45 ? 24.328 -11.781 -6.207 1 96.44 45 ALA B N 1
ATOM 2170 C CA . ALA B 1 45 ? 23 -12.023 -5.645 1 96.44 45 ALA B CA 1
ATOM 2171 C C . ALA B 1 45 ? 22.594 -13.484 -5.797 1 96.44 45 ALA B C 1
ATOM 2173 O O . ALA B 1 45 ? 22.031 -14.086 -4.875 1 96.44 45 ALA B O 1
ATOM 2174 N N . ILE B 1 46 ? 22.906 -14.023 -6.922 1 95.62 46 ILE B N 1
ATOM 2175 C CA . ILE B 1 46 ? 22.562 -15.414 -7.191 1 95.62 46 ILE B CA 1
ATOM 2176 C C . ILE B 1 46 ? 23.344 -16.328 -6.258 1 95.62 46 ILE B C 1
ATOM 2178 O O . ILE B 1 46 ? 22.812 -17.328 -5.75 1 95.62 46 ILE B O 1
ATOM 2182 N N . ARG B 1 47 ? 24.562 -15.984 -6.07 1 95.06 47 ARG B N 1
ATOM 2183 C CA . ARG B 1 47 ? 25.375 -16.75 -5.129 1 95.06 47 ARG B CA 1
ATOM 2184 C C . ARG B 1 47 ? 24.75 -16.734 -3.734 1 95.06 47 ARG B C 1
ATOM 2186 O O . ARG B 1 47 ? 24.703 -17.766 -3.062 1 95.06 47 ARG B O 1
ATOM 2193 N N . LYS B 1 48 ? 24.328 -15.633 -3.283 1 96.25 48 LYS B N 1
ATOM 2194 C CA . LYS B 1 48 ? 23.688 -15.5 -1.978 1 96.25 48 LYS B CA 1
ATOM 2195 C C . LYS B 1 48 ? 22.406 -16.312 -1.914 1 96.25 48 LYS B C 1
ATOM 2197 O O . LYS B 1 48 ? 22.125 -16.984 -0.911 1 96.25 48 LYS B O 1
ATOM 2202 N N . LEU B 1 49 ? 21.625 -16.234 -2.994 1 96.75 49 LEU B N 1
ATOM 2203 C CA . LEU B 1 49 ? 20.375 -17 -3.057 1 96.75 49 LEU B CA 1
ATOM 2204 C C . LEU B 1 49 ? 20.672 -18.5 -2.99 1 96.75 49 LEU B C 1
ATOM 2206 O O . LEU B 1 49 ? 19.906 -19.25 -2.373 1 96.75 49 LEU B O 1
ATOM 2210 N N . GLU B 1 50 ? 21.719 -18.859 -3.641 1 95.38 50 GLU B N 1
ATOM 2211 C CA . GLU B 1 50 ? 22.125 -20.266 -3.604 1 95.38 50 GLU B CA 1
ATOM 2212 C C . GLU B 1 50 ? 22.531 -20.688 -2.197 1 95.38 50 GLU B C 1
ATOM 2214 O O . GLU B 1 50 ? 22.172 -21.766 -1.737 1 95.38 50 GLU B O 1
ATOM 2219 N N . LYS B 1 51 ? 23.266 -19.844 -1.572 1 95.38 51 LYS B N 1
ATOM 2220 C CA . LYS B 1 51 ? 23.703 -20.094 -0.2 1 95.38 51 LYS B CA 1
ATOM 2221 C C . LYS B 1 51 ? 22.5 -20.297 0.721 1 95.38 51 LYS B C 1
ATOM 2223 O O . LYS B 1 51 ? 22.531 -21.125 1.63 1 95.38 51 LYS B O 1
ATOM 2228 N N . HIS B 1 52 ? 21.422 -19.547 0.458 1 95.38 52 HIS B N 1
ATOM 2229 C CA . HIS B 1 52 ? 20.219 -1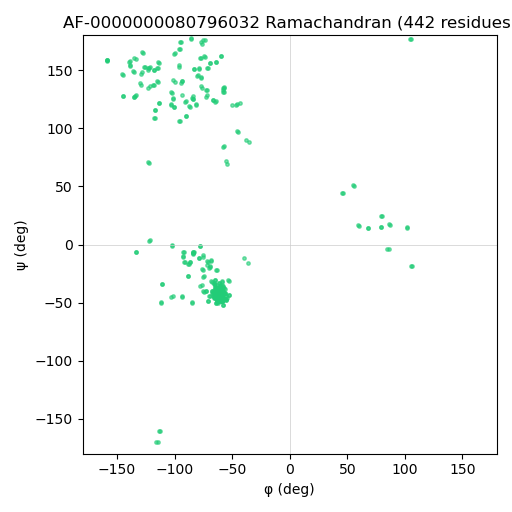9.625 1.277 1 95.38 52 HIS B CA 1
ATOM 2230 C C . HIS B 1 52 ? 19.328 -20.781 0.834 1 95.38 52 HIS B C 1
ATOM 2232 O O . HIS B 1 52 ? 18.297 -21.031 1.443 1 95.38 52 HIS B O 1
ATOM 2238 N N . GLY B 1 53 ? 19.734 -21.438 -0.305 1 95.19 53 GLY B N 1
ATOM 2239 C CA . GLY B 1 53 ? 19.031 -22.625 -0.76 1 95.19 53 GLY B CA 1
ATOM 2240 C C . GLY B 1 53 ? 17.844 -22.297 -1.643 1 95.19 53 GLY B C 1
ATOM 2241 O O . GLY B 1 53 ? 16.938 -23.125 -1.799 1 95.19 53 GLY B O 1
ATOM 2242 N N . TYR B 1 54 ? 17.781 -21.062 -2.191 1 96.12 54 TYR B N 1
ATOM 2243 C CA . TYR B 1 54 ? 16.625 -20.656 -2.99 1 96.12 54 TYR B CA 1
ATOM 2244 C C . TYR B 1 54 ? 16.828 -21.031 -4.457 1 96.12 54 TYR B C 1
ATOM 2246 O O . TYR B 1 54 ? 15.852 -21.219 -5.191 1 96.12 54 TYR B O 1
ATOM 2254 N N . VAL B 1 55 ? 18.125 -21.109 -4.879 1 96.31 55 VAL B N 1
ATOM 2255 C CA . VAL B 1 55 ? 18.406 -21.406 -6.277 1 96.31 55 VAL B CA 1
ATOM 2256 C C . VAL B 1 55 ? 19.578 -22.375 -6.379 1 96.31 55 VAL B C 1
ATOM 2258 O O . VAL B 1 55 ? 20.297 -22.594 -5.402 1 96.31 55 VAL B O 1
ATOM 2261 N N . LYS B 1 56 ? 19.672 -23.062 -7.469 1 94.12 56 LYS B N 1
ATOM 2262 C CA . LYS B 1 56 ? 20.844 -23.812 -7.887 1 94.12 56 LYS B CA 1
ATOM 2263 C C . LYS B 1 56 ? 21.469 -23.219 -9.148 1 94.12 56 LYS B C 1
ATOM 2265 O O . LYS B 1 56 ? 20.75 -22.922 -10.109 1 94.12 56 LYS B O 1
ATOM 2270 N N . HIS B 1 57 ? 22.594 -22.906 -8.969 1 89.94 57 HIS B N 1
ATOM 2271 C CA . HIS B 1 57 ? 23.297 -22.281 -10.086 1 89.94 57 HIS B CA 1
ATOM 2272 C C . HIS B 1 57 ? 24.469 -23.125 -10.547 1 89.94 57 HIS B C 1
ATOM 2274 O O . HIS B 1 57 ? 25.391 -23.406 -9.766 1 89.94 57 HIS B O 1
ATOM 2280 N N . GLU B 1 58 ? 24.359 -23.75 -11.727 1 78.5 58 GLU B N 1
ATOM 2281 C CA . GLU B 1 58 ? 25.5 -24.469 -12.281 1 78.5 58 GLU B CA 1
ATOM 2282 C C . GLU B 1 58 ? 26.516 -23.5 -12.898 1 78.5 58 GLU B C 1
ATOM 2284 O O . GLU B 1 58 ? 26.141 -22.422 -13.367 1 78.5 58 GLU B O 1
ATOM 2289 N N . ARG B 1 59 ? 27.797 -23.766 -12.797 1 66.38 59 ARG B N 1
ATOM 2290 C CA . ARG B 1 59 ? 28.875 -22.953 -13.344 1 66.38 59 ARG B CA 1
ATOM 2291 C C . ARG B 1 59 ? 28.578 -22.562 -14.789 1 66.38 59 ARG B C 1
ATOM 2293 O O . ARG B 1 59 ? 28.359 -23.422 -15.641 1 66.38 59 ARG B O 1
ATOM 2300 N N . TYR B 1 60 ? 28.484 -21.266 -15.156 1 64.12 60 TYR B N 1
ATOM 2301 C CA . TYR B 1 60 ? 28.188 -20.641 -16.438 1 64.12 60 TYR B CA 1
ATOM 2302 C C . TYR B 1 60 ? 26.812 -21.047 -16.938 1 64.12 60 TYR B C 1
ATOM 2304 O O . TYR B 1 60 ? 26.5 -20.891 -18.125 1 64.12 60 TYR B O 1
ATOM 2312 N N . GLY B 1 61 ? 26.031 -21.594 -16 1 76.19 61 GLY B N 1
ATOM 2313 C CA . GLY B 1 61 ? 24.812 -22.234 -16.484 1 76.19 61 GLY B CA 1
ATOM 2314 C C . GLY B 1 61 ? 23.547 -21.531 -16.047 1 76.19 61 GLY B C 1
ATOM 2315 O O . GLY B 1 61 ? 23.562 -20.328 -15.789 1 76.19 61 GLY B O 1
ATOM 2316 N N . TYR B 1 62 ? 22.406 -22.234 -16.094 1 86.69 62 TYR B N 1
ATOM 2317 C CA . TYR B 1 62 ? 21.031 -21.844 -15.844 1 86.69 62 TYR B CA 1
ATOM 2318 C C . TYR B 1 62 ? 20.766 -21.703 -14.352 1 86.69 62 TYR B C 1
ATOM 2320 O O . TYR B 1 62 ? 21.438 -22.328 -13.531 1 86.69 62 TYR B O 1
ATOM 2328 N N . VAL B 1 63 ? 20.141 -20.703 -13.961 1 94.25 63 VAL B N 1
ATOM 2329 C CA . VAL B 1 63 ? 19.672 -20.516 -12.594 1 94.25 63 VAL B CA 1
ATOM 2330 C C . VAL B 1 63 ? 18.297 -21.172 -12.422 1 94.25 63 VAL B C 1
ATOM 2332 O O . VAL B 1 63 ? 17.359 -20.844 -13.141 1 94.25 63 VAL B O 1
ATOM 2335 N N . LYS B 1 64 ? 18.266 -22.125 -11.547 1 91.88 64 LYS B N 1
ATOM 2336 C CA . LYS B 1 64 ? 17.016 -22.812 -11.336 1 91.88 64 LYS B CA 1
ATOM 2337 C C . LYS B 1 64 ? 16.516 -22.625 -9.906 1 91.88 64 LYS B C 1
ATOM 2339 O O . LYS B 1 64 ? 17.297 -22.672 -8.961 1 91.88 64 LYS B O 1
ATOM 2344 N N . LEU B 1 65 ? 15.242 -22.391 -9.766 1 93.06 65 LEU B N 1
ATOM 2345 C CA . LEU B 1 65 ? 14.641 -22.312 -8.445 1 93.06 65 LEU B CA 1
ATOM 2346 C C . LEU B 1 65 ? 14.562 -23.688 -7.789 1 93.06 65 LEU B C 1
ATOM 2348 O O . LEU B 1 65 ? 14.203 -24.672 -8.445 1 93.06 65 LEU B O 1
ATOM 2352 N N . THR B 1 66 ? 14.984 -23.734 -6.5 1 92.56 66 THR B N 1
ATOM 2353 C CA . THR B 1 66 ? 14.695 -24.922 -5.703 1 92.56 66 THR B CA 1
ATOM 2354 C C . THR B 1 66 ? 13.227 -24.938 -5.285 1 92.56 66 THR B C 1
ATOM 2356 O O . THR B 1 66 ? 12.469 -24.016 -5.605 1 92.56 66 THR B O 1
ATOM 2359 N N . GLU B 1 67 ? 12.867 -26 -4.637 1 84.62 67 GLU B N 1
ATOM 2360 C CA . GLU B 1 67 ? 11.516 -26.047 -4.102 1 84.62 67 GLU B CA 1
ATOM 2361 C C . GLU B 1 67 ? 11.266 -24.891 -3.139 1 84.62 67 GLU B C 1
ATOM 2363 O O . GLU B 1 67 ? 10.242 -24.203 -3.236 1 84.62 67 GLU B O 1
ATOM 2368 N N . LYS B 1 68 ? 12.172 -24.734 -2.252 1 88.69 68 LYS B N 1
ATOM 2369 C CA . LYS B 1 68 ? 12.117 -23.625 -1.316 1 88.69 68 LYS B CA 1
ATOM 2370 C C . LYS B 1 68 ? 12.094 -22.281 -2.057 1 88.69 68 LYS B C 1
ATOM 2372 O O . LYS B 1 68 ? 11.32 -21.391 -1.709 1 88.69 68 LYS B O 1
ATOM 2377 N N . GLY B 1 69 ? 12.906 -22.203 -3.096 1 91.38 69 GLY B N 1
ATOM 2378 C CA . GLY B 1 69 ? 12.977 -21 -3.908 1 91.38 69 GLY B CA 1
ATOM 2379 C C . GLY B 1 69 ? 11.688 -20.703 -4.648 1 91.38 69 GLY B C 1
ATOM 2380 O O . GLY B 1 69 ? 11.258 -19.547 -4.73 1 91.38 69 GLY B O 1
ATOM 2381 N N . LEU B 1 70 ? 11.164 -21.703 -5.145 1 88.75 70 LEU B N 1
ATOM 2382 C CA . LEU B 1 70 ? 9.93 -21.578 -5.906 1 88.75 70 LEU B CA 1
ATOM 2383 C C . LEU B 1 70 ? 8.797 -21.062 -5.02 1 88.75 70 LEU B C 1
ATOM 2385 O O . LEU B 1 70 ? 8.07 -20.141 -5.398 1 88.75 70 LEU B O 1
ATOM 2389 N N . LEU B 1 71 ? 8.609 -21.609 -3.857 1 85.25 71 LEU B N 1
ATOM 2390 C CA . LEU B 1 71 ? 7.559 -21.219 -2.926 1 85.25 71 LEU B CA 1
ATOM 2391 C C . LEU B 1 71 ? 7.719 -19.75 -2.516 1 85.25 71 LEU B C 1
ATOM 2393 O O . LEU B 1 71 ? 6.746 -19 -2.504 1 85.25 71 LEU B O 1
ATOM 2397 N N . ASN B 1 72 ? 8.914 -19.391 -2.252 1 89.88 72 ASN B N 1
ATOM 2398 C CA . ASN B 1 72 ? 9.164 -18.016 -1.829 1 89.88 72 ASN B CA 1
ATOM 2399 C C . ASN B 1 72 ? 9.031 -17.031 -2.992 1 89.88 72 ASN B C 1
ATOM 2401 O O . ASN B 1 72 ? 8.484 -15.945 -2.832 1 89.88 72 ASN B O 1
ATOM 2405 N N . ALA B 1 73 ? 9.523 -17.453 -4.133 1 92.88 73 ALA B N 1
ATOM 2406 C CA . ALA B 1 73 ? 9.438 -16.609 -5.312 1 92.88 73 ALA B CA 1
ATOM 2407 C C . ALA B 1 73 ? 7.988 -16.359 -5.703 1 92.88 73 ALA B C 1
ATOM 2409 O O . ALA B 1 73 ? 7.621 -15.234 -6.07 1 92.88 73 ALA B O 1
ATOM 2410 N N . GLU B 1 74 ? 7.227 -17.391 -5.672 1 89.62 74 GLU B N 1
ATOM 2411 C CA . GLU B 1 74 ? 5.805 -17.266 -5.965 1 89.62 74 GLU B CA 1
ATOM 2412 C C . GLU B 1 74 ? 5.121 -16.312 -4.988 1 89.62 74 GLU B C 1
ATOM 2414 O O . GLU B 1 74 ? 4.273 -15.516 -5.387 1 89.62 74 GLU B O 1
ATOM 2419 N N . LYS B 1 75 ? 5.441 -16.453 -3.717 1 89.75 75 LYS B N 1
ATOM 2420 C CA . LYS B 1 75 ? 4.883 -15.578 -2.693 1 89.75 75 LYS B CA 1
ATOM 2421 C C . LYS B 1 75 ? 5.199 -14.109 -2.992 1 89.75 75 LYS B C 1
ATOM 2423 O O . LYS B 1 75 ? 4.316 -13.258 -2.938 1 89.75 75 LYS B O 1
ATOM 2428 N N . VAL B 1 76 ? 6.445 -13.875 -3.32 1 93.31 76 VAL B N 1
ATOM 2429 C CA . VAL B 1 76 ? 6.875 -12.523 -3.652 1 93.31 76 VAL B CA 1
ATOM 2430 C C . VAL B 1 76 ? 6.137 -12.031 -4.895 1 93.31 76 VAL B C 1
ATOM 2432 O O . VAL B 1 76 ? 5.68 -10.891 -4.945 1 93.31 76 VAL B O 1
ATOM 2435 N N . TYR B 1 77 ? 5.988 -12.875 -5.828 1 93.31 77 TYR B N 1
ATOM 2436 C CA . TYR B 1 77 ? 5.34 -12.547 -7.09 1 93.31 77 TYR B CA 1
ATOM 2437 C C . TYR B 1 77 ? 3.867 -12.211 -6.875 1 93.31 77 TYR B C 1
ATOM 2439 O O . TYR B 1 77 ? 3.357 -11.234 -7.438 1 93.31 77 TYR B O 1
ATOM 2447 N N . ARG B 1 78 ? 3.174 -12.977 -6.129 1 91.38 78 ARG B N 1
ATOM 2448 C CA . ARG B 1 78 ? 1.752 -12.758 -5.891 1 91.38 78 ARG B CA 1
ATOM 2449 C C . ARG B 1 78 ? 1.517 -11.414 -5.199 1 91.38 78 ARG B C 1
ATOM 2451 O O . ARG B 1 78 ? 0.559 -10.703 -5.516 1 91.38 78 ARG B O 1
ATOM 2458 N N . ARG B 1 79 ? 2.385 -11.117 -4.242 1 94.56 79 ARG B N 1
ATOM 2459 C CA . ARG B 1 79 ? 2.287 -9.828 -3.559 1 94.56 79 ARG B CA 1
ATOM 2460 C C . ARG B 1 79 ? 2.51 -8.672 -4.527 1 94.56 79 ARG B C 1
ATOM 2462 O O . ARG B 1 79 ? 1.794 -7.672 -4.48 1 94.56 79 ARG B O 1
ATOM 2469 N N . TYR B 1 80 ? 3.416 -8.891 -5.398 1 95.81 80 TYR B N 1
ATOM 2470 C CA . TYR B 1 80 ? 3.734 -7.898 -6.418 1 95.81 80 TYR B CA 1
ATOM 2471 C C . TYR B 1 80 ? 2.557 -7.688 -7.359 1 95.81 80 TYR B C 1
ATOM 2473 O O . TYR B 1 80 ? 2.154 -6.551 -7.621 1 95.81 80 TYR B O 1
ATOM 2481 N N . ILE B 1 81 ? 1.921 -8.711 -7.805 1 94.31 81 ILE B N 1
ATOM 2482 C CA . ILE B 1 81 ? 0.882 -8.664 -8.828 1 94.31 81 ILE B CA 1
ATOM 2483 C C . ILE B 1 81 ? -0.406 -8.102 -8.234 1 94.31 81 ILE B C 1
ATOM 2485 O O . ILE B 1 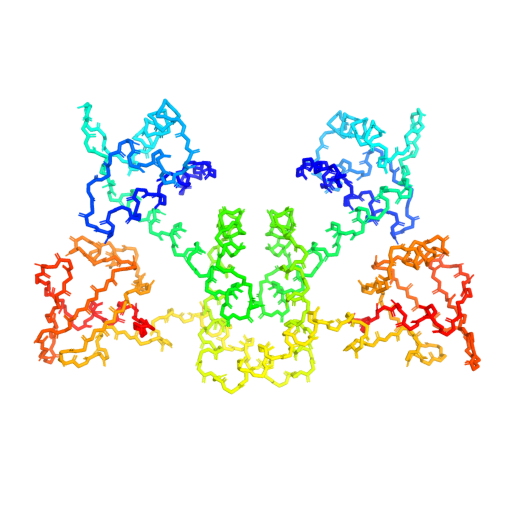81 ? -1.14 -7.367 -8.898 1 94.31 81 ILE B O 1
ATOM 2489 N N . ILE B 1 82 ? -0.736 -8.484 -7.031 1 95.06 82 ILE B N 1
ATOM 2490 C CA . ILE B 1 82 ? -1.982 -8.008 -6.445 1 95.06 82 ILE B CA 1
ATOM 2491 C C . ILE B 1 82 ? -1.909 -6.492 -6.238 1 95.06 82 ILE B C 1
ATOM 2493 O O . ILE B 1 82 ? -2.914 -5.793 -6.383 1 95.06 82 ILE B O 1
ATOM 2497 N N . LEU B 1 83 ? -0.758 -5.992 -5.863 1 97.81 83 LEU B N 1
ATOM 2498 C CA . LEU B 1 83 ? -0.576 -4.551 -5.734 1 97.81 83 LEU B CA 1
ATOM 2499 C C . LEU B 1 83 ? -0.766 -3.861 -7.082 1 97.81 83 LEU B C 1
ATOM 2501 O O . LEU B 1 83 ? -1.435 -2.828 -7.164 1 97.81 83 LEU B O 1
ATOM 2505 N N . ILE B 1 84 ? -0.193 -4.457 -8.094 1 97.12 84 ILE B N 1
ATOM 2506 C CA . ILE B 1 84 ? -0.354 -3.896 -9.43 1 97.12 84 ILE B CA 1
ATOM 2507 C C . ILE B 1 84 ? -1.836 -3.844 -9.797 1 97.12 84 ILE B C 1
ATOM 2509 O O . ILE B 1 84 ? -2.322 -2.826 -10.289 1 97.12 84 ILE B O 1
ATOM 2513 N N . ASP B 1 85 ? -2.482 -4.926 -9.586 1 96.19 85 ASP B N 1
ATOM 2514 C CA . ASP B 1 85 ? -3.912 -5 -9.867 1 96.19 85 ASP B CA 1
ATOM 2515 C C . ASP B 1 85 ? -4.68 -3.916 -9.125 1 96.19 85 ASP B C 1
ATOM 2517 O O . ASP B 1 85 ? -5.492 -3.201 -9.711 1 96.19 85 ASP B O 1
ATOM 2521 N N . PHE B 1 86 ? -4.434 -3.719 -7.824 1 98.19 86 PHE B N 1
ATOM 2522 C CA . PHE B 1 86 ? -5.086 -2.705 -7 1 98.19 86 PHE B CA 1
ATOM 2523 C C . PHE B 1 86 ? -4.793 -1.307 -7.531 1 98.19 86 PHE B C 1
ATOM 2525 O O . PHE B 1 86 ? -5.707 -0.494 -7.688 1 98.19 86 PHE B O 1
ATOM 2532 N N . PHE B 1 87 ? -3.525 -1.086 -7.852 1 98.56 87 PHE B N 1
ATOM 2533 C CA . PHE B 1 87 ? -3.094 0.234 -8.289 1 98.56 87 PHE B CA 1
ATOM 2534 C C . PHE B 1 87 ? -3.711 0.583 -9.641 1 98.56 87 PHE B C 1
ATOM 2536 O O . PHE B 1 87 ? -4.195 1.699 -9.836 1 98.56 87 PHE B O 1
ATOM 2543 N N . VAL B 1 88 ? -3.752 -0.343 -10.523 1 98 88 VAL B N 1
ATOM 2544 C CA . VAL B 1 88 ? -4.195 -0.059 -11.883 1 98 88 VAL B CA 1
ATOM 2545 C C . VAL B 1 88 ? -5.719 -0.134 -11.953 1 98 88 VAL B C 1
ATOM 2547 O O . VAL B 1 88 ? -6.375 0.823 -12.375 1 98 88 VAL B O 1
ATOM 2550 N N . ASN B 1 89 ? -6.277 -1.179 -11.461 1 97.25 89 ASN B N 1
ATOM 2551 C CA . ASN B 1 89 ? -7.668 -1.49 -11.766 1 97.25 89 ASN B CA 1
ATOM 2552 C C . ASN B 1 89 ? -8.617 -0.884 -10.742 1 97.25 89 ASN B C 1
ATOM 2554 O O . ASN B 1 89 ? -9.828 -0.824 -10.969 1 97.25 89 ASN B O 1
ATOM 2558 N N . VAL B 1 90 ? -8.117 -0.458 -9.625 1 98 90 VAL B N 1
ATOM 2559 C CA . VAL B 1 90 ? -8.984 0.178 -8.641 1 98 90 VAL B CA 1
ATOM 2560 C C . VAL B 1 90 ? -8.625 1.659 -8.523 1 98 90 VAL B C 1
ATOM 2562 O O . VAL B 1 90 ? -9.492 2.525 -8.688 1 98 90 VAL B O 1
ATOM 2565 N N . LEU B 1 91 ? -7.359 1.951 -8.352 1 98 91 LEU B N 1
ATOM 2566 C CA . LEU B 1 91 ? -6.941 3.322 -8.07 1 98 91 LEU B CA 1
ATOM 2567 C C . LEU B 1 91 ? -6.723 4.094 -9.367 1 98 91 LEU B C 1
ATOM 2569 O O . LEU B 1 91 ? -6.594 5.32 -9.352 1 98 91 LEU B O 1
ATOM 2573 N N . GLY B 1 92 ? -6.59 3.363 -10.516 1 97.44 92 GLY B N 1
ATOM 2574 C CA . GLY B 1 92 ? -6.512 4.016 -11.812 1 97.44 92 GLY B CA 1
ATOM 2575 C C . GLY B 1 92 ? -5.137 4.582 -12.117 1 97.44 92 GLY B C 1
ATOM 2576 O O . GLY B 1 92 ? -5.008 5.555 -12.859 1 97.44 92 GLY B O 1
ATOM 2577 N N . LEU B 1 93 ? -4.121 4.055 -11.531 1 97.88 93 LEU B N 1
ATOM 2578 C CA . LEU B 1 93 ? -2.762 4.484 -11.836 1 97.88 93 LEU B CA 1
ATOM 2579 C C . LEU B 1 93 ? -2.283 3.877 -13.148 1 97.88 93 LEU B C 1
ATOM 2581 O O . LEU B 1 93 ? -2.826 2.869 -13.609 1 97.88 93 LEU B O 1
ATOM 2585 N N . SER B 1 94 ? -1.252 4.473 -13.742 1 97.5 94 SER B N 1
ATOM 2586 C CA . SER B 1 94 ? -0.645 3.893 -14.938 1 97.5 94 SER B CA 1
ATOM 2587 C C . SER B 1 94 ? 0.1 2.604 -14.609 1 97.5 94 SER B C 1
ATOM 2589 O O . SER B 1 94 ? 0.517 2.396 -13.469 1 97.5 94 SER B O 1
ATOM 2591 N N . LYS B 1 95 ? 0.278 1.763 -15.555 1 97.06 95 LYS B N 1
ATOM 2592 C CA . LYS B 1 95 ? 1.035 0.527 -15.375 1 97.06 95 LYS B CA 1
ATOM 2593 C C . LYS B 1 95 ? 2.455 0.817 -14.898 1 97.06 95 LYS B C 1
ATOM 2595 O O . LYS B 1 95 ? 2.963 0.14 -14 1 97.06 95 LYS B O 1
ATOM 2600 N N . GLU B 1 96 ? 3.059 1.828 -15.461 1 96.44 96 GLU B N 1
ATOM 2601 C CA . GLU B 1 96 ? 4.426 2.188 -15.102 1 96.44 96 GLU B CA 1
ATOM 2602 C C . GLU B 1 96 ? 4.527 2.572 -13.625 1 96.44 96 GLU B C 1
ATOM 2604 O O . GLU B 1 96 ? 5.402 2.082 -12.914 1 96.44 96 GLU B O 1
ATOM 2609 N N . GLU B 1 97 ? 3.582 3.408 -13.188 1 96.56 97 GLU B N 1
ATOM 2610 C CA . GLU B 1 97 ? 3.545 3.801 -11.781 1 96.56 97 GLU B CA 1
ATOM 2611 C C . GLU B 1 97 ? 3.303 2.596 -10.875 1 96.56 97 GLU B C 1
ATOM 2613 O O . GLU B 1 97 ? 3.949 2.451 -9.836 1 96.56 97 GLU B O 1
ATOM 2618 N N . ALA B 1 98 ? 2.377 1.827 -11.312 1 97.62 98 ALA B N 1
ATOM 2619 C CA . ALA B 1 98 ? 2 0.654 -10.523 1 97.62 98 ALA B CA 1
ATOM 2620 C C . ALA B 1 98 ? 3.184 -0.294 -10.352 1 97.62 98 ALA B C 1
ATOM 2622 O O . ALA B 1 98 ? 3.418 -0.814 -9.258 1 97.62 98 ALA B O 1
ATOM 2623 N N . TYR B 1 99 ? 3.963 -0.502 -11.445 1 95.31 99 TYR B N 1
ATOM 2624 C CA . TYR B 1 99 ? 5.137 -1.369 -11.398 1 95.31 99 TYR B CA 1
ATOM 2625 C C . TYR B 1 99 ? 6.168 -0.839 -10.406 1 95.31 99 TYR B C 1
ATOM 2627 O O . TYR B 1 99 ? 6.66 -1.583 -9.555 1 95.31 99 TYR B O 1
ATOM 2635 N N . THR B 1 100 ? 6.449 0.423 -10.516 1 94.81 100 THR B N 1
ATOM 2636 C CA . THR B 1 100 ? 7.445 1.058 -9.656 1 94.81 100 THR B CA 1
ATOM 2637 C C . THR B 1 100 ? 7.012 1.011 -8.195 1 94.81 100 THR B C 1
ATOM 2639 O O . THR B 1 100 ? 7.797 0.63 -7.32 1 94.81 100 THR B O 1
ATOM 2642 N N . LEU B 1 101 ? 5.746 1.358 -7.918 1 96.62 101 LEU B N 1
ATOM 2643 C CA . LEU B 1 101 ? 5.211 1.376 -6.559 1 96.62 101 LEU B CA 1
ATOM 2644 C C . LEU B 1 101 ? 5.203 -0.027 -5.961 1 96.62 101 LEU B C 1
ATOM 2646 O O . LEU B 1 101 ? 5.617 -0.221 -4.816 1 96.62 101 LEU B O 1
ATOM 2650 N N . SER B 1 102 ? 4.754 -0.999 -6.754 1 97.25 102 SER B N 1
ATOM 2651 C CA . SER B 1 102 ? 4.645 -2.367 -6.258 1 97.25 102 SER B CA 1
ATOM 2652 C C . SER B 1 102 ? 6.012 -2.934 -5.895 1 97.25 102 SER B C 1
ATOM 2654 O O . SER B 1 102 ? 6.152 -3.641 -4.895 1 97.25 102 SER B O 1
ATOM 2656 N N . CYS B 1 103 ? 6.973 -2.613 -6.68 1 93.75 103 CYS B N 1
ATOM 2657 C CA . CYS B 1 103 ? 8.328 -3.088 -6.43 1 93.75 103 CYS B CA 1
ATOM 2658 C C . CYS B 1 103 ? 8.844 -2.578 -5.09 1 93.75 103 CYS B C 1
ATOM 2660 O O . CYS B 1 103 ? 9.562 -3.289 -4.387 1 93.75 103 CYS B O 1
ATOM 2662 N N . GLY B 1 104 ? 8.438 -1.415 -4.727 1 92.5 104 GLY B N 1
ATOM 2663 C CA . GLY B 1 104 ? 8.898 -0.831 -3.477 1 92.5 104 GLY B CA 1
ATOM 2664 C C . GLY B 1 104 ? 8.062 -1.248 -2.281 1 92.5 104 GLY B C 1
ATOM 2665 O O . GLY B 1 104 ? 8.508 -1.136 -1.137 1 92.5 104 GLY B O 1
ATOM 2666 N N . ILE B 1 105 ? 6.887 -1.803 -2.494 1 96.19 105 ILE B N 1
ATOM 2667 C CA . ILE B 1 105 ? 5.926 -1.976 -1.41 1 96.19 105 ILE B CA 1
ATOM 2668 C C . ILE B 1 105 ? 5.777 -3.461 -1.086 1 96.19 105 ILE B C 1
ATOM 2670 O O . ILE B 1 105 ? 5.566 -3.83 0.072 1 96.19 105 ILE B O 1
ATOM 2674 N N . GLU B 1 106 ? 5.867 -4.305 -2.049 1 95.19 106 GLU B N 1
ATOM 2675 C CA . GLU B 1 106 ? 5.5 -5.711 -1.903 1 95.19 106 GLU B CA 1
ATOM 2676 C C . GLU B 1 106 ? 6.32 -6.379 -0.803 1 95.19 106 GLU B C 1
ATOM 2678 O O . GLU B 1 106 ? 5.82 -7.266 -0.103 1 95.19 106 GLU B O 1
ATOM 2683 N N . HIS B 1 107 ? 7.594 -5.957 -0.579 1 93.62 107 HIS B N 1
ATOM 2684 C CA . HIS B 1 107 ? 8.469 -6.578 0.406 1 93.62 107 HIS B CA 1
ATOM 2685 C C . HIS B 1 107 ? 8.023 -6.25 1.827 1 93.62 107 HIS B C 1
ATOM 2687 O O . HIS B 1 107 ? 8.453 -6.902 2.783 1 93.62 107 HIS B O 1
ATOM 2693 N N . HIS B 1 108 ? 7.188 -5.293 1.942 1 93.19 108 HIS B N 1
ATOM 2694 C CA . HIS B 1 108 ? 6.695 -4.902 3.26 1 93.19 108 HIS B CA 1
ATOM 2695 C C . HIS B 1 108 ? 5.395 -5.617 3.598 1 93.19 108 HIS B C 1
ATOM 2697 O O . HIS B 1 108 ? 4.957 -5.609 4.75 1 93.19 108 HIS B O 1
ATOM 2703 N N . MET B 1 109 ? 4.844 -6.258 2.662 1 94.62 109 MET B N 1
ATOM 2704 C CA . MET B 1 109 ? 3.541 -6.887 2.861 1 94.62 109 MET B CA 1
ATOM 2705 C C . MET B 1 109 ? 3.66 -8.117 3.756 1 94.62 109 MET B C 1
ATOM 2707 O O . MET B 1 109 ? 4.543 -8.953 3.553 1 94.62 109 MET B O 1
ATOM 2711 N N . ASN B 1 110 ? 2.865 -8.133 4.773 1 93.81 110 ASN B N 1
ATOM 2712 C CA . ASN B 1 110 ? 2.693 -9.383 5.512 1 93.81 110 ASN B CA 1
ATOM 2713 C C . ASN B 1 110 ? 1.479 -10.164 5.02 1 93.81 110 ASN B C 1
ATOM 2715 O O . ASN B 1 110 ? 0.757 -9.703 4.133 1 93.81 110 ASN B O 1
ATOM 2719 N N . ASP B 1 111 ? 1.251 -11.359 5.5 1 91.69 111 ASP B N 1
ATOM 2720 C CA . ASP B 1 111 ? 0.193 -12.242 5.016 1 91.69 111 ASP B CA 1
ATOM 2721 C C . ASP B 1 111 ? -1.185 -11.617 5.242 1 91.69 111 ASP B C 1
ATOM 2723 O O . ASP B 1 111 ? -2.064 -11.719 4.383 1 91.69 111 ASP B O 1
ATOM 2727 N N . ASN B 1 112 ? -1.364 -10.945 6.383 1 94.06 112 ASN B N 1
ATOM 2728 C CA . ASN B 1 112 ? -2.656 -10.344 6.691 1 94.06 112 ASN B CA 1
ATOM 2729 C C . ASN B 1 112 ? -3.012 -9.234 5.703 1 94.06 112 ASN B C 1
ATOM 2731 O O . ASN B 1 112 ? -4.164 -9.125 5.277 1 94.06 112 ASN B O 1
ATOM 2735 N N . PHE B 1 113 ? -2.008 -8.398 5.406 1 96.94 113 PHE B N 1
ATOM 2736 C CA . PHE B 1 113 ? -2.217 -7.367 4.395 1 96.94 113 PHE B CA 1
ATOM 2737 C C . PHE B 1 113 ? -2.586 -7.992 3.055 1 96.94 113 PHE B C 1
ATOM 2739 O O . PHE B 1 113 ? -3.557 -7.574 2.416 1 96.94 113 PHE B O 1
ATOM 2746 N N . TYR B 1 114 ? -1.858 -9 2.623 1 94.31 114 TYR B N 1
ATOM 2747 C CA . TYR B 1 114 ? -2.104 -9.664 1.349 1 94.31 114 TYR B CA 1
ATOM 2748 C C . TYR B 1 114 ? -3.52 -10.227 1.289 1 94.31 114 TYR B C 1
ATOM 2750 O O . TYR B 1 114 ? -4.262 -9.961 0.341 1 94.31 114 TYR B O 1
ATOM 2758 N N . ILE B 1 115 ? -3.932 -10.992 2.277 1 92.06 115 ILE B N 1
ATOM 2759 C CA . ILE B 1 115 ? -5.215 -11.688 2.287 1 92.06 115 ILE B CA 1
ATOM 2760 C C . ILE B 1 115 ? -6.352 -10.672 2.324 1 92.06 115 ILE B C 1
ATOM 2762 O O . ILE B 1 115 ? -7.359 -10.828 1.63 1 92.06 115 ILE B O 1
ATOM 2766 N N . SER B 1 116 ? -6.195 -9.656 3.096 1 95.94 116 SER B N 1
ATOM 2767 C CA . SER B 1 116 ? -7.234 -8.641 3.205 1 95.94 116 SER B CA 1
ATOM 2768 C C . SER B 1 116 ? -7.398 -7.875 1.896 1 95.94 116 SER B C 1
ATOM 2770 O O . SER B 1 116 ? -8.523 -7.594 1.475 1 95.94 116 SER B O 1
ATOM 2772 N N . LEU B 1 117 ? -6.262 -7.508 1.312 1 96.5 117 LEU B N 1
ATOM 2773 C CA . LEU B 1 117 ? -6.34 -6.832 0.022 1 96.5 117 LEU B CA 1
ATOM 2774 C C . LEU B 1 117 ? -6.969 -7.734 -1.033 1 96.5 117 LEU B C 1
ATOM 2776 O O . LEU B 1 117 ? -7.762 -7.277 -1.858 1 96.5 117 LEU B O 1
ATOM 2780 N N . ASP B 1 118 ? -6.539 -9 -1.036 1 92.88 118 ASP B N 1
ATOM 2781 C CA . ASP B 1 118 ? -7.141 -9.969 -1.941 1 92.88 118 ASP B CA 1
ATOM 2782 C C . ASP B 1 118 ? -8.656 -10.047 -1.746 1 92.88 118 ASP B C 1
ATOM 2784 O O . ASP B 1 118 ? -9.406 -10.109 -2.719 1 92.88 118 ASP B O 1
ATOM 2788 N N . GLY B 1 119 ? -9.07 -10.031 -0.516 1 92.5 119 GLY B N 1
ATOM 2789 C CA . GLY B 1 119 ? -10.492 -9.992 -0.22 1 92.5 119 GLY B CA 1
ATOM 2790 C C . GLY B 1 119 ? -11.188 -8.766 -0.769 1 92.5 119 GLY B C 1
ATOM 2791 O O . GLY B 1 119 ? -12.273 -8.859 -1.34 1 92.5 119 GLY B O 1
ATOM 2792 N N . LEU B 1 120 ? -10.602 -7.645 -0.56 1 96.19 120 LEU B N 1
ATOM 2793 C CA . LEU B 1 120 ? -11.156 -6.414 -1.105 1 96.19 120 LEU B CA 1
ATOM 2794 C C . LEU B 1 120 ? -11.289 -6.504 -2.623 1 96.19 120 LEU B C 1
ATOM 2796 O O . LEU B 1 120 ? -12.336 -6.16 -3.18 1 96.19 120 LEU B O 1
ATOM 2800 N N . MET B 1 121 ? -10.242 -6.973 -3.287 1 94.44 121 MET B N 1
ATOM 2801 C CA . MET B 1 121 ? -10.234 -7.086 -4.742 1 94.44 121 MET B CA 1
ATOM 2802 C C . MET B 1 121 ? -11.344 -8.008 -5.223 1 94.44 121 MET B C 1
ATOM 2804 O O . MET B 1 121 ? -12.016 -7.711 -6.215 1 94.44 121 MET B O 1
ATOM 2808 N N . LEU B 1 122 ? -11.469 -9.078 -4.535 1 91.06 122 LEU B N 1
ATOM 2809 C CA . LEU B 1 122 ? -12.523 -10.016 -4.906 1 91.06 122 LEU B CA 1
ATOM 2810 C C . LEU B 1 122 ? -13.898 -9.398 -4.707 1 91.06 122 LEU B C 1
ATOM 2812 O O . LEU B 1 122 ? -14.789 -9.555 -5.551 1 91.06 122 LEU B O 1
ATOM 2816 N N . PHE B 1 123 ? -14.109 -8.742 -3.602 1 93.12 123 PHE B N 1
ATOM 2817 C CA . PHE B 1 123 ? -15.375 -8.062 -3.334 1 93.12 123 PHE B CA 1
ATOM 2818 C C . PHE B 1 123 ? -15.711 -7.086 -4.453 1 93.12 123 PHE B C 1
ATOM 2820 O O . PHE B 1 123 ? -16.844 -7.055 -4.938 1 93.12 123 PHE B O 1
ATOM 2827 N N . LEU B 1 124 ? -14.742 -6.309 -4.801 1 94.5 124 LEU B N 1
ATOM 2828 C CA . LEU B 1 124 ? -14.945 -5.297 -5.836 1 94.5 124 LEU B CA 1
ATOM 2829 C C . LEU B 1 124 ? -15.25 -5.949 -7.18 1 94.5 124 LEU B C 1
ATOM 2831 O O . LEU B 1 124 ? -16.109 -5.477 -7.922 1 94.5 124 LEU B O 1
ATOM 2835 N N . LYS B 1 125 ? -14.555 -6.996 -7.523 1 89.19 125 LYS B N 1
ATOM 2836 C CA . LYS B 1 125 ? -14.781 -7.723 -8.766 1 89.19 125 LYS B CA 1
ATOM 2837 C C . LYS B 1 125 ? -16.203 -8.281 -8.836 1 89.19 125 LYS B C 1
ATOM 2839 O O . LYS B 1 125 ? -16.797 -8.344 -9.906 1 89.19 125 LYS B O 1
ATOM 2844 N N . ARG B 1 126 ? -16.688 -8.695 -7.727 1 89.06 126 ARG B N 1
ATOM 2845 C CA . ARG B 1 126 ? -18.031 -9.266 -7.648 1 89.06 126 ARG B CA 1
ATOM 2846 C C . ARG B 1 126 ? -19.094 -8.172 -7.645 1 89.06 126 ARG B C 1
ATOM 2848 O O . ARG B 1 126 ? -20.281 -8.461 -7.754 1 89.06 126 ARG B O 1
ATOM 2855 N N . ASN B 1 127 ? -18.719 -6.969 -7.48 1 93.56 127 ASN B N 1
ATOM 2856 C CA . ASN B 1 127 ? -19.594 -5.801 -7.504 1 93.56 127 ASN B CA 1
ATOM 2857 C C . ASN B 1 127 ? -19.156 -4.785 -8.547 1 93.56 127 ASN B C 1
ATOM 2859 O O . ASN B 1 127 ? -18.781 -3.66 -8.203 1 93.56 127 ASN B O 1
ATOM 2863 N N . PRO B 1 128 ? -19.344 -5.125 -9.789 1 93.81 128 PRO B N 1
ATOM 2864 C CA . PRO B 1 128 ? -18.75 -4.332 -10.875 1 93.81 128 PRO B CA 1
ATOM 2865 C C . PRO B 1 128 ? -19.375 -2.943 -11 1 93.81 128 PRO B C 1
ATOM 2867 O O . PRO B 1 128 ? -18.703 -1.997 -11.414 1 93.81 128 PRO B O 1
ATOM 2870 N N . ILE B 1 129 ? -20.578 -2.795 -10.695 1 95.62 129 ILE B N 1
ATOM 2871 C CA . ILE B 1 129 ? -21.219 -1.488 -10.758 1 95.62 129 ILE B CA 1
ATOM 2872 C C . ILE B 1 129 ? -20.578 -0.543 -9.75 1 95.62 129 ILE B C 1
ATOM 2874 O O . ILE B 1 129 ? -20.172 0.57 -10.094 1 95.62 129 ILE B O 1
ATOM 2878 N N . GLU B 1 130 ? -20.469 -0.997 -8.547 1 93.38 130 GLU B N 1
ATOM 2879 C CA . GLU B 1 130 ? -19.844 -0.196 -7.5 1 93.38 130 GLU B CA 1
ATOM 2880 C C . GLU B 1 130 ? -18.391 0.104 -7.828 1 93.38 130 GLU B C 1
ATOM 2882 O O . GLU B 1 130 ? -17.891 1.202 -7.555 1 93.38 130 GLU B O 1
ATOM 2887 N N . LEU B 1 131 ? -17.703 -0.888 -8.336 1 96.5 131 LEU B N 1
ATOM 2888 C CA . LEU B 1 131 ? -16.312 -0.686 -8.719 1 96.5 131 LEU B CA 1
ATOM 2889 C C . LEU B 1 131 ? -16.203 0.396 -9.789 1 96.5 131 LEU B C 1
ATOM 2891 O O . LEU B 1 131 ? -15.32 1.265 -9.711 1 96.5 131 LEU B O 1
ATOM 2895 N N . THR B 1 132 ? -17.031 0.344 -10.758 1 97.19 132 THR B N 1
ATOM 2896 C CA . THR B 1 132 ? -17.047 1.339 -11.82 1 97.19 132 THR B CA 1
ATOM 2897 C C . THR B 1 132 ? -17.312 2.73 -11.258 1 97.19 132 THR B C 1
ATOM 2899 O O . THR B 1 132 ? -16.672 3.703 -11.648 1 97.19 132 THR B O 1
ATOM 2902 N N . GLU B 1 133 ? -18.266 2.816 -10.367 1 96.44 133 GLU B N 1
ATOM 2903 C CA . GLU B 1 133 ? -18.578 4.09 -9.727 1 96.44 133 GLU B CA 1
ATOM 2904 C C . GLU B 1 133 ? -17.406 4.605 -8.914 1 96.44 133 GLU B C 1
ATOM 2906 O O . GLU B 1 133 ? -17.094 5.801 -8.938 1 96.44 133 GLU B O 1
ATOM 2911 N N . ALA B 1 134 ? -16.781 3.725 -8.195 1 96.31 134 ALA B N 1
ATOM 2912 C CA . ALA B 1 134 ? -15.617 4.105 -7.414 1 96.31 134 ALA B CA 1
ATOM 2913 C C . ALA B 1 134 ? -14.508 4.648 -8.312 1 96.31 134 ALA B C 1
ATOM 2915 O O . ALA B 1 134 ? -13.922 5.699 -8.023 1 96.31 134 ALA B O 1
ATOM 2916 N N . LYS B 1 135 ? -14.25 3.957 -9.398 1 97.31 135 LYS B N 1
ATOM 2917 C CA . LYS B 1 135 ? -13.203 4.367 -10.32 1 97.31 135 LYS B CA 1
ATOM 2918 C C . LYS B 1 135 ? -13.508 5.738 -10.922 1 97.31 135 LYS B C 1
ATOM 2920 O O . LYS B 1 135 ? -12.609 6.57 -11.062 1 97.31 135 LYS B O 1
ATOM 2925 N N . LYS B 1 136 ? -14.711 5.918 -11.289 1 96 136 LYS B N 1
ATOM 2926 C CA . LYS B 1 136 ? -15.133 7.219 -11.812 1 96 136 LYS B CA 1
ATOM 2927 C C . LYS B 1 136 ? -14.953 8.312 -10.766 1 96 136 LYS B C 1
ATOM 2929 O O . LYS B 1 136 ? -14.477 9.406 -11.078 1 96 136 LYS B O 1
ATOM 2934 N N . PHE B 1 137 ? -15.367 8.016 -9.602 1 93.69 137 PHE B N 1
ATOM 2935 C CA . PHE B 1 137 ? -15.227 8.969 -8.508 1 93.69 137 PHE B CA 1
ATOM 2936 C C . PHE B 1 137 ? -13.766 9.336 -8.281 1 93.69 137 PHE B C 1
ATOM 2938 O O . PHE B 1 137 ? -13.422 10.516 -8.18 1 93.69 137 PHE B O 1
ATOM 2945 N N . ILE B 1 138 ? -12.922 8.359 -8.211 1 95.31 138 ILE B N 1
ATOM 2946 C CA . ILE B 1 138 ? -11.492 8.562 -8 1 95.31 138 ILE B CA 1
ATOM 2947 C C . ILE B 1 138 ? -10.922 9.414 -9.133 1 95.31 138 ILE B C 1
ATOM 2949 O O . ILE B 1 138 ? -10.133 10.336 -8.891 1 95.31 138 ILE B O 1
ATOM 2953 N N . SER B 1 139 ? -11.305 9.062 -10.344 1 94.38 139 SER B N 1
ATOM 2954 C CA . SER B 1 139 ? -10.828 9.812 -11.5 1 94.38 139 SER B CA 1
ATOM 2955 C C . SER B 1 139 ? -11.219 11.281 -11.406 1 94.38 139 SER B C 1
ATOM 2957 O O . SER B 1 139 ? -10.406 12.164 -11.695 1 94.38 139 SER B O 1
ATOM 2959 N N . ASN B 1 140 ? -12.453 11.555 -11.016 1 89.88 140 ASN B N 1
ATOM 2960 C CA . ASN B 1 140 ? -12.93 12.922 -10.852 1 89.88 140 ASN B CA 1
ATOM 2961 C C . ASN B 1 140 ? -12.234 13.617 -9.688 1 89.88 140 ASN B C 1
ATOM 2963 O O . ASN B 1 140 ? -11.953 14.82 -9.758 1 89.88 140 ASN B O 1
ATOM 2967 N N . TYR B 1 141 ? -12.055 12.883 -8.68 1 86.88 141 TYR B N 1
ATOM 2968 C CA . TYR B 1 141 ? -11.383 13.398 -7.496 1 86.88 141 TYR B CA 1
ATOM 2969 C C . TYR B 1 141 ? -9.969 13.875 -7.828 1 86.88 141 TYR B C 1
ATOM 2971 O O . TYR B 1 141 ? -9.531 14.922 -7.348 1 86.88 141 TYR B O 1
ATOM 2979 N N . LYS B 1 142 ? -9.305 13.078 -8.617 1 85 142 LYS B N 1
ATOM 2980 C CA . LYS B 1 142 ? -7.938 13.398 -9.031 1 85 142 LYS B CA 1
ATOM 2981 C C . LYS B 1 142 ? -7.898 14.703 -9.82 1 85 142 LYS B C 1
ATOM 2983 O O . LYS B 1 142 ? -6.938 15.469 -9.719 1 85 142 LYS B O 1
ATOM 2988 N N . LYS B 1 143 ? -8.891 14.867 -10.609 1 80.75 143 LYS B N 1
ATOM 2989 C CA . LYS B 1 143 ? -8.945 16.047 -11.477 1 80.75 143 LYS B CA 1
ATOM 2990 C C . LYS B 1 143 ? -9.344 17.281 -10.688 1 80.75 143 LYS B C 1
ATOM 2992 O O . LYS B 1 143 ? -8.922 18.406 -11.016 1 80.75 143 LYS B O 1
ATOM 2997 N N . LYS B 1 144 ? -10.227 16.906 -9.719 1 71.06 144 LYS B N 1
ATOM 2998 C CA . LYS B 1 144 ? -10.766 18.031 -8.961 1 71.06 144 LYS B CA 1
ATOM 2999 C C . LYS B 1 144 ? -9.961 18.281 -7.688 1 71.06 144 LYS B C 1
ATOM 3001 O O . LYS B 1 144 ? -9.328 17.359 -7.168 1 71.06 144 LYS B O 1
ATOM 3006 N N . MET B 1 145 ? -9.711 19.469 -7.344 1 60.22 145 MET B N 1
ATOM 3007 C CA . MET B 1 145 ? -9.047 19.734 -6.07 1 60.22 145 MET B CA 1
ATOM 3008 C C . MET B 1 145 ? -9.758 19 -4.93 1 60.22 145 MET B C 1
ATOM 3010 O O . MET B 1 145 ? -10.984 19.031 -4.84 1 60.22 145 MET B O 1
ATOM 3014 N N . PRO B 1 146 ? -9.055 18.031 -4.133 1 55.91 146 PRO B N 1
ATOM 3015 C CA . PRO B 1 146 ? -9.648 17.25 -3.055 1 55.91 146 PRO B CA 1
ATOM 3016 C C . PRO B 1 146 ? -10.68 18.031 -2.246 1 55.91 146 PRO B C 1
ATOM 3018 O O . PRO B 1 146 ? -11.617 17.453 -1.7 1 55.91 146 PRO B O 1
ATOM 3021 N N . HIS B 1 147 ? -10.789 19.312 -2.295 1 57.81 147 HIS B N 1
ATOM 3022 C CA . HIS B 1 147 ? -11.648 20.125 -1.438 1 57.81 147 HIS B CA 1
ATOM 3023 C C . HIS B 1 147 ? -13.109 19.984 -1.849 1 57.81 147 HIS B C 1
ATOM 3025 O O . HIS B 1 147 ? -14.008 20.062 -1.005 1 57.81 147 HIS B O 1
ATOM 3031 N N . ASP B 1 148 ? -13.273 19.703 -3.02 1 58.59 148 ASP B N 1
ATOM 3032 C CA . ASP B 1 148 ? -14.656 19.75 -3.494 1 58.59 148 ASP B CA 1
ATOM 3033 C C . ASP B 1 148 ? -15.453 18.547 -3.008 1 58.59 148 ASP B C 1
ATOM 3035 O O . ASP B 1 148 ? -16.688 18.594 -2.963 1 58.59 148 ASP B O 1
ATOM 3039 N N . PHE B 1 149 ? -14.805 17.609 -2.467 1 60.59 149 PHE B N 1
ATOM 3040 C CA . PHE B 1 149 ? -15.539 16.406 -2.143 1 60.59 149 PHE B CA 1
ATOM 3041 C C . PHE B 1 149 ? -15.461 16.094 -0.651 1 60.59 149 PHE B C 1
ATOM 3043 O O . PHE B 1 149 ? -16.062 15.133 -0.175 1 60.59 149 PHE B O 1
ATOM 3050 N N . LYS B 1 150 ? -14.828 17 0.041 1 73.81 150 LYS B N 1
ATOM 3051 C CA . LYS B 1 150 ? -14.648 16.766 1.469 1 73.81 150 LYS B CA 1
ATOM 3052 C C . LYS B 1 150 ? -15.266 17.875 2.301 1 73.81 150 LYS B C 1
ATOM 3054 O O . LYS B 1 150 ? -15.531 18.969 1.788 1 73.81 150 LYS B O 1
ATOM 3059 N N . THR B 1 151 ? -15.672 17.578 3.494 1 83.44 151 THR B N 1
ATOM 3060 C CA . THR B 1 151 ? -16.141 18.594 4.438 1 83.44 151 THR B CA 1
ATOM 3061 C C . THR B 1 151 ? -15.008 19.516 4.867 1 83.44 151 THR B C 1
ATOM 3063 O O . THR B 1 151 ? -13.906 19.047 5.164 1 83.44 151 THR B O 1
ATOM 3066 N N . SER B 1 152 ? -15.203 20.75 4.684 1 90.75 152 SER B N 1
ATOM 3067 C CA . SER B 1 152 ? -14.195 21.734 5.086 1 90.75 152 SER B CA 1
ATOM 3068 C C . SER B 1 152 ? -14.562 22.375 6.414 1 90.75 152 SER B C 1
ATOM 3070 O O . SER B 1 152 ? -15.68 22.234 6.902 1 90.75 152 SER B O 1
ATOM 3072 N N . LEU B 1 153 ? -13.594 23.016 6.988 1 93.38 153 LEU B N 1
ATOM 3073 C CA . LEU B 1 153 ? -13.797 23.75 8.234 1 93.38 153 LEU B CA 1
ATOM 3074 C C . LEU B 1 153 ? -14.961 24.719 8.109 1 93.38 153 LEU B C 1
ATOM 3076 O O . LEU B 1 153 ? -15.719 24.922 9.062 1 93.38 153 LEU B O 1
ATOM 3080 N N . TRP B 1 154 ? -15.156 25.203 6.953 1 93.19 154 TRP B N 1
ATOM 3081 C CA . TRP B 1 154 ? -16.203 26.203 6.727 1 93.19 154 TRP B CA 1
ATOM 3082 C C . TRP B 1 154 ? -17.578 25.578 6.875 1 93.19 154 TRP B C 1
ATOM 3084 O O . TRP B 1 154 ? -18.578 26.281 7.066 1 93.19 154 TRP B O 1
ATOM 3094 N N . ASP B 1 155 ? -17.672 24.297 6.797 1 90.88 155 ASP B N 1
ATOM 309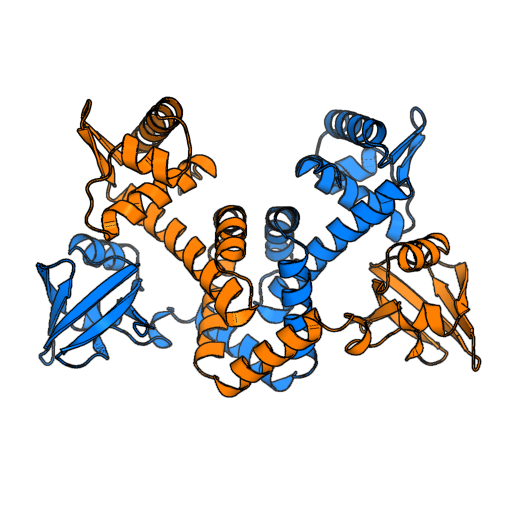5 C CA . ASP B 1 155 ? -18.953 23.594 6.875 1 90.88 155 ASP B CA 1
ATOM 3096 C C . ASP B 1 155 ? -19.359 23.375 8.328 1 90.88 155 ASP B C 1
ATOM 3098 O O . ASP B 1 155 ? -20.484 22.953 8.594 1 90.88 155 ASP B O 1
ATOM 3102 N N . LEU B 1 156 ? -18.484 23.672 9.305 1 93.44 156 LEU B N 1
ATOM 3103 C CA . LEU B 1 156 ? -18.766 23.438 10.711 1 93.44 156 LEU B CA 1
ATOM 3104 C C . LEU B 1 156 ? -19.578 24.578 11.297 1 93.44 156 LEU B C 1
ATOM 3106 O O . LEU B 1 156 ? -19.484 25.719 10.836 1 93.44 156 LEU B O 1
ATOM 3110 N N . ASN B 1 157 ? -20.344 24.266 12.266 1 93.31 157 ASN B N 1
ATOM 3111 C CA . ASN B 1 157 ? -21.078 25.266 13.039 1 93.31 157 ASN B CA 1
ATOM 3112 C C . ASN B 1 157 ? -20.328 25.656 14.312 1 93.31 157 ASN B C 1
ATOM 3114 O O . ASN B 1 157 ? -19.391 24.969 14.719 1 93.31 157 ASN B O 1
ATOM 3118 N N . ILE B 1 158 ? -20.844 26.719 14.898 1 95.38 158 ILE B N 1
ATOM 3119 C CA . ILE B 1 158 ? -20.281 27.172 16.156 1 95.38 158 ILE B CA 1
ATOM 3120 C C . ILE B 1 158 ? -20.344 26.062 17.203 1 95.38 158 ILE B C 1
ATOM 3122 O O . ILE B 1 158 ? -21.344 25.344 17.281 1 95.38 158 ILE B O 1
ATOM 3126 N N . SER B 1 159 ? -19.266 25.844 17.891 1 95.25 159 SER B N 1
ATOM 3127 C CA . SER B 1 159 ? -19.141 24.922 19.016 1 95.25 159 SER B CA 1
ATOM 3128 C C . SER B 1 159 ? -18.828 23.5 18.516 1 95.25 159 SER B C 1
ATOM 3130 O O . SER B 1 159 ? -18.625 22.594 19.328 1 95.25 159 SER B O 1
ATOM 3132 N N . GLU B 1 160 ? -18.797 23.266 17.266 1 93.81 160 GLU B N 1
ATOM 3133 C CA . GLU B 1 160 ? -18.438 21.953 16.719 1 93.81 160 GLU B CA 1
ATOM 3134 C C . GLU B 1 160 ? -16.922 21.766 16.703 1 93.81 160 GLU B C 1
ATOM 3136 O O . GLU B 1 160 ? -16.172 22.734 16.547 1 93.81 160 GLU B O 1
ATOM 3141 N N . SER B 1 161 ? -16.547 20.531 16.938 1 94.38 161 SER B N 1
ATOM 3142 C CA . SER B 1 161 ? -15.133 20.156 16.906 1 94.38 161 SER B CA 1
ATOM 3143 C C . SER B 1 161 ? -14.844 19.172 15.773 1 94.38 161 SER B C 1
ATOM 3145 O O . SER B 1 161 ? -15.742 18.469 15.305 1 94.38 161 SER B O 1
ATOM 3147 N N . ALA B 1 162 ? -13.602 19.188 15.258 1 92.12 162 ALA B N 1
ATOM 3148 C CA . ALA B 1 162 ? -13.188 18.281 14.195 1 92.12 162 ALA B CA 1
ATOM 3149 C C . ALA B 1 162 ? -11.664 18.141 14.164 1 92.12 162 ALA B C 1
ATOM 3151 O O . ALA B 1 162 ? -10.945 18.922 14.781 1 92.12 162 ALA B O 1
ATOM 3152 N N . LYS B 1 163 ? -11.297 17.109 13.594 1 90.88 163 LYS B N 1
ATOM 3153 C CA . LYS B 1 163 ? -9.875 16.922 13.312 1 90.88 163 LYS B CA 1
ATOM 3154 C C . LYS B 1 163 ? -9.523 17.406 11.914 1 90.88 163 LYS B C 1
ATOM 3156 O O . LYS B 1 163 ? -10.273 17.156 10.961 1 90.88 163 LYS B O 1
ATOM 3161 N N . ILE B 1 164 ? -8.359 18.031 11.836 1 91.44 164 ILE B N 1
ATOM 3162 C CA . ILE B 1 164 ? -7.887 18.469 10.531 1 91.44 164 ILE B CA 1
ATOM 3163 C C . ILE B 1 164 ? -7.23 17.297 9.805 1 91.44 164 ILE B C 1
ATOM 3165 O O . ILE B 1 164 ? -6.25 16.719 10.289 1 91.44 164 ILE B O 1
ATOM 3169 N N . TYR B 1 165 ? -7.77 17.016 8.711 1 86.19 165 TYR B N 1
ATOM 3170 C CA . TYR B 1 165 ? -7.242 15.906 7.922 1 86.19 165 TYR B CA 1
ATOM 3171 C C . TYR B 1 165 ? -6.23 16.391 6.895 1 86.19 165 TYR B C 1
ATOM 3173 O O . TYR B 1 165 ? -5.195 15.758 6.684 1 86.19 165 TYR B O 1
ATOM 3181 N N . ASP B 1 166 ? -6.543 17.422 6.242 1 87 166 ASP B N 1
ATOM 3182 C CA . ASP B 1 166 ? -5.699 17.938 5.168 1 87 166 ASP B CA 1
ATOM 3183 C C . ASP B 1 166 ? -5.984 19.406 4.898 1 87 166 ASP B C 1
ATOM 3185 O O . ASP B 1 166 ? -6.965 19.953 5.402 1 87 166 ASP B O 1
ATOM 3189 N N . ILE B 1 167 ? -5.016 20.016 4.312 1 88.25 167 ILE B N 1
ATOM 3190 C CA . ILE B 1 167 ? -5.195 21.375 3.816 1 88.25 167 ILE B CA 1
ATOM 3191 C C . ILE B 1 167 ? -5.027 21.406 2.299 1 88.25 167 ILE B C 1
ATOM 3193 O O . ILE B 1 167 ? -3.965 21.062 1.781 1 88.25 167 ILE B O 1
ATOM 3197 N N . SER B 1 168 ? -6.129 21.75 1.656 1 84.12 168 SER B N 1
ATOM 3198 C CA . SER B 1 168 ? -6.098 21.797 0.199 1 84.12 168 SER B CA 1
ATOM 3199 C C . SER B 1 168 ? -5.594 23.156 -0.292 1 84.12 168 SER B C 1
ATOM 3201 O O . SER B 1 168 ? -5.211 24 0.51 1 84.12 168 SER B O 1
ATOM 3203 N N . GLY B 1 169 ? -5.484 23.281 -1.663 1 79.5 169 GLY B N 1
ATOM 3204 C CA . GLY B 1 169 ? -5.008 24.531 -2.236 1 79.5 169 GLY B CA 1
ATOM 3205 C C . GLY B 1 169 ? -3.572 24.453 -2.723 1 79.5 169 GLY B C 1
ATOM 3206 O O . GLY B 1 169 ? -2.936 23.406 -2.629 1 79.5 169 GLY B O 1
ATOM 3207 N N . ASP B 1 170 ? -3.172 25.594 -3.316 1 80.19 170 ASP B N 1
ATOM 3208 C CA . ASP B 1 170 ? -1.803 25.641 -3.824 1 80.19 170 ASP B CA 1
ATOM 3209 C C . ASP B 1 170 ? -0.8 25.828 -2.689 1 80.19 170 ASP B C 1
ATOM 3211 O O . ASP B 1 170 ? -1.189 26 -1.533 1 80.19 170 ASP B O 1
ATOM 3215 N N . SER B 1 171 ? 0.494 25.734 -3.047 1 81.25 171 SER B N 1
ATOM 3216 C CA . SER B 1 171 ? 1.572 25.75 -2.064 1 81.25 171 SER B CA 1
ATOM 3217 C C . SER B 1 171 ? 1.558 27.031 -1.243 1 81.25 171 SER B C 1
ATOM 3219 O O . SER B 1 171 ? 1.854 27.016 -0.047 1 81.25 171 SER B O 1
ATOM 3221 N N . ILE B 1 172 ? 1.205 28.125 -1.826 1 86.06 172 ILE B N 1
ATOM 3222 C CA . ILE B 1 172 ? 1.213 29.406 -1.146 1 86.06 172 ILE B CA 1
ATOM 3223 C C . ILE B 1 172 ? 0.088 29.453 -0.115 1 86.06 172 ILE B C 1
ATOM 3225 O O . ILE B 1 172 ? 0.314 29.812 1.042 1 86.06 172 ILE B O 1
ATOM 3229 N N . LEU B 1 173 ? -1.091 29.062 -0.597 1 89.44 173 LEU B N 1
ATOM 3230 C CA . LEU B 1 173 ? -2.234 29.047 0.308 1 89.44 173 LEU B CA 1
ATOM 3231 C C . LEU B 1 173 ? -1.991 28.094 1.471 1 89.44 173 LEU B C 1
ATOM 3233 O O . LEU B 1 173 ? -2.26 28.422 2.625 1 89.44 173 LEU B O 1
ATOM 3237 N N . ARG B 1 174 ? -1.567 26.906 1.19 1 88.38 174 ARG B N 1
ATOM 3238 C CA . ARG B 1 174 ? -1.268 25.906 2.207 1 88.38 174 ARG B CA 1
ATOM 3239 C C . ARG B 1 174 ? -0.267 26.453 3.227 1 88.38 174 ARG B C 1
ATOM 3241 O O . ARG B 1 174 ? -0.469 26.312 4.434 1 88.38 174 ARG B O 1
ATOM 3248 N N . LYS B 1 175 ? 0.754 27.078 2.736 1 87.5 175 LYS B N 1
ATOM 3249 C CA . LYS B 1 175 ? 1.773 27.656 3.602 1 87.5 175 LYS B CA 1
ATOM 3250 C C . LYS B 1 175 ? 1.175 28.734 4.5 1 87.5 175 LYS B C 1
ATOM 3252 O O . LYS B 1 175 ? 1.463 28.781 5.699 1 87.5 175 LYS B O 1
ATOM 3257 N N . ASN B 1 176 ? 0.393 29.578 3.939 1 92.12 176 ASN B N 1
ATOM 3258 C CA . ASN B 1 176 ? -0.234 30.656 4.691 1 92.12 176 ASN B CA 1
ATOM 3259 C C . ASN B 1 176 ? -1.081 30.109 5.844 1 92.12 176 ASN B C 1
ATOM 3261 O O . ASN B 1 176 ? -1.037 30.656 6.953 1 92.12 176 ASN B O 1
ATOM 3265 N N . ILE B 1 177 ? -1.766 29.062 5.582 1 93.75 177 ILE B N 1
ATOM 3266 C CA . ILE B 1 177 ? -2.631 28.453 6.582 1 93.75 177 ILE B CA 1
ATOM 3267 C C . ILE B 1 177 ? -1.781 27.828 7.68 1 93.75 177 ILE B C 1
ATOM 3269 O O . ILE B 1 177 ? -2.045 28.016 8.867 1 93.75 177 ILE B O 1
ATOM 3273 N N . MET B 1 178 ? -0.761 27.156 7.258 1 89.44 178 MET B N 1
ATOM 3274 C CA . MET B 1 178 ? 0.114 26.5 8.219 1 89.44 178 MET B CA 1
ATOM 3275 C C . MET B 1 178 ? 0.853 27.531 9.078 1 89.44 178 MET B C 1
ATOM 3277 O O . MET B 1 178 ? 1.083 27.297 10.266 1 89.44 178 MET B O 1
ATOM 3281 N N . ASP B 1 179 ? 1.177 28.641 8.508 1 90.25 179 ASP B N 1
ATOM 3282 C CA . ASP B 1 179 ? 1.849 29.719 9.234 1 90.25 179 ASP B CA 1
ATOM 3283 C C . ASP B 1 179 ? 0.968 30.266 10.352 1 90.25 179 ASP B C 1
ATOM 3285 O O . ASP B 1 179 ? 1.47 30.844 11.32 1 90.25 179 ASP B O 1
ATOM 3289 N N . LYS B 1 180 ? -0.317 30.062 10.25 1 91.81 180 LYS B N 1
ATOM 3290 C CA . LYS B 1 180 ? -1.245 30.531 11.273 1 91.81 180 LYS B CA 1
ATOM 3291 C C . LYS B 1 180 ? -1.349 29.531 12.422 1 91.81 180 LYS B C 1
ATOM 3293 O O . LYS B 1 180 ? -2.037 29.781 13.414 1 91.81 180 LYS B O 1
ATOM 3298 N N . GLY B 1 181 ? -0.705 28.406 12.219 1 88.56 181 GLY B N 1
ATOM 3299 C CA . GLY B 1 181 ? -0.704 27.406 13.273 1 88.56 181 GLY B CA 1
ATOM 3300 C C . GLY B 1 181 ? -1.681 26.266 13.016 1 88.56 181 GLY B C 1
ATOM 3301 O O . GLY B 1 181 ? -2.039 25.531 13.938 1 88.56 181 GLY B O 1
ATOM 3302 N N . ILE B 1 182 ? -2.16 26.141 11.867 1 91.12 182 ILE B N 1
ATOM 3303 C CA . ILE B 1 182 ? -3.111 25.094 11.484 1 91.12 182 ILE B CA 1
ATOM 3304 C C . ILE B 1 182 ? -2.395 24 10.695 1 91.12 182 ILE B C 1
ATOM 3306 O O . ILE B 1 182 ? -1.836 24.266 9.633 1 91.12 182 ILE B O 1
ATOM 3310 N N . TYR B 1 183 ? -2.48 22.812 11.242 1 89.38 183 TYR B N 1
ATOM 3311 C CA . TYR B 1 183 ? -1.76 21.688 10.641 1 89.38 183 TYR B CA 1
ATOM 3312 C C . TYR B 1 183 ? -2.635 20.453 10.578 1 89.38 183 TYR B C 1
ATOM 3314 O O . TYR B 1 183 ? -3.455 20.219 11.477 1 89.38 183 TYR B O 1
ATOM 3322 N N . PRO B 1 184 ? -2.348 19.594 9.477 1 89.38 184 PRO B N 1
ATOM 3323 C CA . PRO B 1 184 ? -3.035 18.297 9.5 1 89.38 184 PRO B CA 1
ATOM 3324 C C . PRO B 1 184 ? -2.744 17.5 10.766 1 89.38 184 PRO B C 1
ATOM 3326 O O . PRO B 1 184 ? -1.607 17.484 11.242 1 89.38 184 PRO B O 1
ATOM 3329 N N . GLY B 1 185 ? -3.781 16.953 11.305 1 87.38 185 GLY B N 1
ATOM 3330 C CA . GLY B 1 185 ? -3.646 16.156 12.508 1 87.38 185 GLY B CA 1
ATOM 3331 C C . GLY B 1 185 ? -4.141 16.859 13.758 1 87.38 185 GLY B C 1
ATOM 3332 O O . GLY B 1 185 ? -4.418 16.219 14.773 1 87.38 185 GLY B O 1
ATOM 3333 N N . LEU B 1 186 ? -4.277 18.156 13.719 1 89.88 186 LEU B N 1
ATOM 3334 C CA . LEU B 1 186 ? -4.73 18.938 14.875 1 89.88 186 LEU B CA 1
ATOM 3335 C C . LEU B 1 186 ? -6.242 18.844 15.031 1 89.88 186 LEU B C 1
ATOM 3337 O O . LEU B 1 186 ? -6.961 18.594 14.062 1 89.88 186 LEU B O 1
ATOM 3341 N N . THR B 1 187 ? -6.66 18.969 16.266 1 92 187 THR B N 1
ATOM 3342 C CA . THR B 1 187 ? -8.078 19.094 16.578 1 92 187 THR B CA 1
ATOM 3343 C C . THR B 1 187 ? -8.453 20.562 16.828 1 92 187 THR B C 1
ATOM 3345 O O . THR B 1 187 ? -7.699 21.297 17.469 1 92 187 THR B O 1
ATOM 3348 N N . LEU B 1 188 ? -9.664 20.875 16.281 1 94.5 188 LEU B N 1
ATOM 3349 C CA . LEU B 1 188 ? -10.086 22.266 16.453 1 94.5 188 LEU B CA 1
ATOM 3350 C C . LEU B 1 188 ? -11.539 22.344 16.906 1 94.5 188 LEU B C 1
ATOM 3352 O O . LEU B 1 188 ? -12.266 21.344 16.844 1 94.5 188 LEU B O 1
ATOM 3356 N N . LYS B 1 189 ? -11.883 23.5 17.484 1 95.94 189 LYS B N 1
ATOM 3357 C CA . LYS B 1 189 ? -13.258 23.828 17.844 1 95.94 189 LYS B CA 1
ATOM 3358 C C . LYS B 1 189 ? -13.648 25.203 17.312 1 95.94 189 LYS B C 1
ATOM 3360 O O . LYS B 1 189 ? -12.891 26.172 17.438 1 95.94 189 LYS B O 1
ATOM 3365 N N . VAL B 1 190 ? -14.867 25.266 16.781 1 96.81 190 VAL B N 1
ATOM 3366 C CA . VAL B 1 190 ? -15.32 26.547 16.25 1 96.81 190 VAL B CA 1
ATOM 3367 C C . VAL B 1 190 ? -15.898 27.406 17.375 1 96.81 190 VAL B C 1
ATOM 3369 O O . VAL B 1 190 ? -16.797 26.969 18.094 1 96.81 190 VAL B O 1
ATOM 3372 N N . ILE B 1 191 ? -15.398 28.625 17.469 1 97.31 191 ILE B N 1
ATOM 3373 C CA . ILE B 1 191 ? -15.812 29.516 18.547 1 97.31 191 ILE B CA 1
ATOM 3374 C C . ILE B 1 191 ? -16.797 30.547 18 1 97.31 191 ILE B C 1
ATOM 3376 O O . ILE B 1 191 ? -17.766 30.906 18.672 1 97.31 191 ILE B O 1
ATOM 3380 N N . LYS B 1 192 ? -16.547 31.125 16.891 1 97.19 192 LYS B N 1
ATOM 3381 C CA . LYS B 1 192 ? -17.359 32.156 16.266 1 97.19 192 LYS B CA 1
ATOM 3382 C C . LYS B 1 192 ? -17.328 32.031 14.742 1 97.19 192 LYS B C 1
ATOM 3384 O O . LYS B 1 192 ? -16.344 31.547 14.172 1 97.19 192 LYS B O 1
ATOM 3389 N N . LYS B 1 193 ? -18.438 32.375 14.188 1 96.5 193 LYS B N 1
ATOM 3390 C CA . LYS B 1 193 ? -18.531 32.312 12.734 1 96.5 193 LYS B CA 1
ATOM 3391 C C . LYS B 1 193 ? -19.391 33.438 12.203 1 96.5 193 LYS B C 1
ATOM 3393 O O . LYS B 1 193 ? -20.469 33.719 12.742 1 96.5 193 LYS B O 1
ATOM 3398 N N . THR B 1 194 ? -18.906 34.219 11.25 1 96 194 THR B N 1
ATOM 3399 C CA . THR B 1 194 ? -19.641 35.219 10.523 1 96 194 THR B CA 1
ATOM 3400 C C . THR B 1 194 ? -19.766 34.875 9.055 1 96 194 THR B C 1
ATOM 3402 O O . THR B 1 194 ? -19.547 33.719 8.672 1 96 194 THR B O 1
ATOM 3405 N N . ASP B 1 195 ? -20.219 35.75 8.227 1 93.44 195 ASP B N 1
ATOM 3406 C CA . ASP B 1 195 ? -20.438 35.469 6.809 1 93.44 195 ASP B CA 1
ATOM 3407 C C . ASP B 1 195 ? -19.109 35.312 6.066 1 93.44 195 ASP B C 1
ATOM 3409 O O . ASP B 1 195 ? -19.062 34.688 5 1 93.44 195 ASP B O 1
ATOM 3413 N N . ASP B 1 196 ? -18.062 35.844 6.676 1 95.19 196 ASP B N 1
ATOM 3414 C CA . ASP B 1 196 ? -16.844 35.875 5.871 1 95.19 196 ASP B CA 1
ATOM 3415 C C . ASP B 1 196 ? -15.648 35.375 6.676 1 95.19 196 ASP B C 1
ATOM 3417 O O . ASP B 1 196 ? -14.547 35.25 6.145 1 95.19 196 ASP B O 1
ATOM 3421 N N . MET B 1 197 ? -15.883 35.125 8.047 1 96.75 197 MET B N 1
ATOM 3422 C CA . MET B 1 197 ? -14.766 34.719 8.906 1 96.75 197 MET B CA 1
ATOM 3423 C C . MET B 1 197 ? -15.18 33.625 9.867 1 96.75 197 MET B C 1
ATOM 3425 O O . MET B 1 197 ? -16.359 33.469 10.172 1 96.75 197 MET B O 1
ATOM 3429 N N . ILE B 1 198 ? -14.219 32.844 10.289 1 96.94 198 ILE B N 1
ATOM 3430 C CA . ILE B 1 198 ? -14.43 31.797 11.289 1 96.94 198 ILE B CA 1
ATOM 3431 C C . ILE B 1 198 ? -13.305 31.828 12.32 1 96.94 198 ILE B C 1
ATOM 3433 O O . ILE B 1 198 ? -12.133 32 11.969 1 96.94 198 ILE B O 1
ATOM 3437 N N . GLU B 1 199 ? -13.695 31.891 13.523 1 97.56 199 GLU B N 1
ATOM 3438 C CA . GLU B 1 199 ? -12.75 31.844 14.641 1 97.56 199 GLU B CA 1
ATOM 3439 C C . GLU B 1 199 ? -12.719 30.469 15.281 1 97.56 199 GLU B C 1
ATOM 3441 O O . GLU B 1 199 ? -13.758 29.922 15.664 1 97.56 199 GLU B O 1
ATOM 3446 N N . ILE B 1 200 ? -11.461 29.875 15.367 1 97.12 200 ILE B N 1
ATOM 3447 C CA . ILE B 1 200 ? -11.352 28.5 15.883 1 97.12 200 ILE B CA 1
ATOM 3448 C C . ILE B 1 200 ? -10.359 28.469 17.047 1 97.12 200 ILE B C 1
ATOM 3450 O O . ILE B 1 200 ? -9.508 29.359 17.172 1 97.12 200 ILE B O 1
ATOM 3454 N N . LEU B 1 201 ? -10.586 27.531 17.875 1 95.81 201 LEU B N 1
ATOM 3455 C CA . LEU B 1 201 ? -9.641 27.188 18.938 1 95.81 201 LEU B CA 1
ATOM 3456 C C . LEU B 1 201 ? -8.82 25.969 18.562 1 95.81 201 LEU B C 1
ATOM 3458 O O . LEU B 1 201 ? -9.375 24.906 18.266 1 95.81 201 LEU B O 1
ATOM 3462 N N . VAL B 1 202 ? -7.461 26.188 18.469 1 91.75 202 VAL B N 1
ATOM 3463 C CA . VAL B 1 202 ? -6.523 25.094 18.188 1 91.75 202 VAL B CA 1
ATOM 3464 C C . VAL B 1 202 ? -5.332 25.172 19.141 1 91.75 202 VAL B C 1
ATOM 3466 O O . VAL B 1 202 ? -4.672 26.219 19.234 1 91.75 202 VAL B O 1
ATOM 3469 N N . ASN B 1 203 ? -5.016 24.094 19.781 1 86.06 203 ASN B N 1
ATOM 3470 C CA . ASN B 1 203 ? -3.922 24.078 20.75 1 86.06 203 ASN B CA 1
ATOM 3471 C C . ASN B 1 203 ? -3.982 25.281 21.688 1 86.06 203 ASN B C 1
ATOM 3473 O O . ASN B 1 203 ? -2.988 25.984 21.875 1 86.06 203 ASN B O 1
ATOM 3477 N N . GLU B 1 204 ? -5.176 25.609 22.188 1 86.81 204 GLU B N 1
ATOM 3478 C CA . GLU B 1 204 ? -5.438 26.641 23.188 1 86.81 204 GLU B CA 1
ATOM 3479 C C . GLU B 1 204 ? -5.176 28.047 22.625 1 86.81 204 GLU B C 1
ATOM 3481 O O . GLU B 1 204 ? -4.973 28.984 23.391 1 86.81 204 GLU B O 1
ATOM 3486 N N . LYS B 1 205 ? -5.059 28.109 21.391 1 92.44 205 LYS B N 1
ATOM 3487 C CA . LYS B 1 205 ? -4.91 29.391 20.719 1 92.44 205 LYS B CA 1
ATOM 3488 C C . LYS B 1 205 ? -6.105 29.688 19.828 1 92.44 205 LYS B C 1
ATOM 3490 O O . LYS B 1 205 ? -6.625 28.797 19.156 1 92.44 205 LYS B O 1
ATOM 3495 N N . VAL B 1 206 ? -6.492 30.953 19.859 1 95.81 206 VAL B N 1
ATOM 3496 C CA . VAL B 1 206 ? -7.59 31.391 19 1 95.81 206 VAL B CA 1
ATOM 3497 C C . VAL B 1 206 ? -7.035 31.859 17.656 1 95.81 206 VAL B C 1
ATOM 3499 O O . VAL B 1 206 ? -6.141 32.719 17.609 1 95.81 206 VAL B O 1
ATOM 3502 N N . ILE B 1 207 ? -7.508 31.281 16.609 1 96.56 207 ILE B N 1
ATOM 3503 C CA . ILE B 1 207 ? -7.035 31.625 15.273 1 96.56 207 ILE B CA 1
ATOM 3504 C C . ILE B 1 207 ? -8.211 32.062 14.414 1 96.56 207 ILE B C 1
ATOM 3506 O O . ILE B 1 207 ? -9.273 31.453 14.422 1 96.56 207 ILE B O 1
ATOM 3510 N N . ASN B 1 208 ? -8 33.188 13.672 1 96.69 208 ASN B N 1
ATOM 3511 C CA . ASN B 1 208 ? -9.008 33.719 12.758 1 96.69 208 ASN B CA 1
ATOM 3512 C C . ASN B 1 208 ? -8.672 33.375 11.305 1 96.69 208 ASN B C 1
ATOM 3514 O O . ASN B 1 208 ? -7.531 33.531 10.875 1 96.69 208 ASN B O 1
ATOM 3518 N N . LEU B 1 209 ? -9.648 32.844 10.617 1 97.06 209 LEU B N 1
ATOM 3519 C CA . LEU B 1 209 ? -9.484 32.5 9.219 1 97.06 209 LEU B CA 1
ATOM 3520 C C . LEU B 1 209 ? -10.594 33.094 8.367 1 97.06 209 LEU B C 1
ATOM 3522 O O . LEU B 1 209 ? -11.711 33.312 8.844 1 97.06 209 LEU B O 1
ATOM 3526 N N . THR B 1 210 ? -10.273 33.438 7.098 1 96.19 210 THR B N 1
ATOM 3527 C CA . THR B 1 210 ? -11.289 33.844 6.141 1 96.19 210 THR B CA 1
ATOM 3528 C C . THR B 1 210 ? -12.117 32.656 5.672 1 96.19 210 THR B C 1
ATOM 3530 O O . THR B 1 210 ? -11.711 31.5 5.844 1 96.19 210 THR B O 1
ATOM 3533 N N . SER B 1 211 ? -13.297 32.969 5.102 1 95.12 211 SER B N 1
ATOM 3534 C CA . SER B 1 211 ? -14.109 31.922 4.5 1 95.12 211 SER B CA 1
ATOM 3535 C C . SER B 1 211 ? -13.328 31.156 3.443 1 95.12 211 SER B C 1
ATOM 3537 O O . SER B 1 211 ? -13.422 29.922 3.363 1 95.12 211 SER B O 1
ATOM 3539 N N . HIS B 1 212 ? -12.523 31.828 2.678 1 93.88 212 HIS B N 1
ATOM 3540 C CA . HIS B 1 212 ? -11.719 31.203 1.631 1 93.88 212 HIS B CA 1
ATOM 3541 C C . HIS B 1 212 ? -10.727 30.203 2.221 1 93.88 212 HIS B C 1
ATOM 3543 O O . HIS B 1 212 ? -10.648 29.062 1.779 1 93.88 212 HIS B O 1
ATOM 3549 N N . GLU B 1 213 ? -10.008 30.656 3.203 1 94.31 213 GLU B N 1
ATOM 3550 C CA . GLU B 1 213 ? -9.039 29.781 3.854 1 94.31 213 GLU B CA 1
ATOM 3551 C C . GLU B 1 213 ? -9.711 28.562 4.477 1 94.31 213 GLU B C 1
ATOM 3553 O O . GLU B 1 213 ? -9.234 27.438 4.328 1 94.31 213 G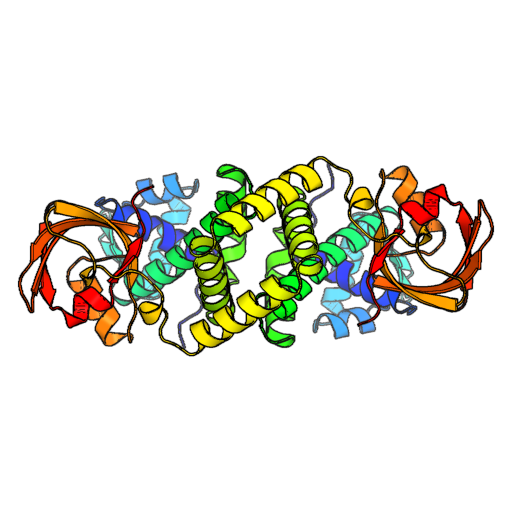LU B O 1
ATOM 3558 N N . SER B 1 214 ? -10.781 28.781 5.164 1 95.25 214 SER B N 1
ATOM 3559 C CA . SER B 1 214 ? -11.461 27.734 5.91 1 95.25 214 SER B CA 1
ATOM 3560 C C . SER B 1 214 ? -12.016 26.672 4.973 1 95.25 214 SER B C 1
ATOM 3562 O O . SER B 1 214 ? -12.125 25.5 5.348 1 95.25 214 SER B O 1
ATOM 3564 N N . LYS B 1 215 ? -12.383 27.062 3.779 1 91.44 215 LYS B N 1
ATOM 3565 C CA . LYS B 1 215 ? -12.906 26.141 2.781 1 91.44 215 LYS B CA 1
ATOM 3566 C C . LYS B 1 215 ? -11.812 25.188 2.295 1 91.44 215 LYS B C 1
ATOM 3568 O O . LYS B 1 215 ? -12.109 24.125 1.72 1 91.44 215 LYS B O 1
ATOM 3573 N N . HIS B 1 216 ? -10.57 25.516 2.615 1 91.25 216 HIS B N 1
ATOM 3574 C CA . HIS B 1 216 ? -9.453 24.672 2.172 1 91.25 216 HIS B CA 1
ATOM 3575 C C . HIS B 1 216 ? -8.945 23.797 3.305 1 91.25 216 HIS B C 1
ATOM 3577 O O . HIS B 1 216 ? -8.023 23 3.109 1 91.25 216 HIS B O 1
ATOM 3583 N N . ILE B 1 217 ? -9.531 23.922 4.449 1 92.38 217 ILE B N 1
ATOM 3584 C CA . ILE B 1 217 ? -9.172 23.062 5.578 1 92.38 217 ILE B CA 1
ATOM 3585 C C . ILE B 1 217 ? -10.133 21.891 5.66 1 92.38 217 ILE B C 1
ATOM 3587 O O . ILE B 1 217 ? -11.289 22.047 6.059 1 92.38 217 ILE B O 1
ATOM 3591 N N . ILE B 1 218 ? -9.562 20.734 5.25 1 89.62 218 ILE B N 1
ATOM 3592 C CA . ILE B 1 218 ? -10.375 19.531 5.172 1 89.62 218 ILE B CA 1
ATOM 3593 C C . ILE B 1 218 ? -10.445 18.875 6.547 1 89.62 218 ILE B C 1
ATOM 3595 O O . ILE B 1 218 ? -9.422 18.625 7.176 1 89.62 218 ILE B O 1
ATOM 3599 N N . ILE B 1 219 ? -11.734 18.688 6.922 1 89.12 219 ILE B N 1
ATOM 3600 C CA . ILE B 1 219 ? -11.898 18.188 8.281 1 89.12 219 ILE B CA 1
ATOM 3601 C C . ILE B 1 219 ? -12.57 16.828 8.25 1 89.12 219 ILE B C 1
ATOM 3603 O O . ILE B 1 219 ? -13.172 16.438 7.246 1 89.12 219 ILE B O 1
ATOM 3607 N N . GLY B 1 220 ? -12.266 16.047 9.195 1 77.75 220 GLY B N 1
ATOM 3608 C CA . GLY B 1 220 ? -12.945 14.789 9.438 1 77.75 220 GLY B CA 1
ATOM 3609 C C . GLY B 1 220 ? -13.539 14.688 10.836 1 77.75 220 GLY B C 1
ATOM 3610 O O . GLY B 1 220 ? -13.211 15.484 11.711 1 77.75 220 GLY B O 1
ATOM 3611 N N . ASN B 1 221 ? -14.695 13.852 10.969 1 63.72 221 ASN B N 1
ATOM 3612 C CA . ASN B 1 221 ? -15.32 13.695 12.281 1 63.72 221 ASN B CA 1
ATOM 3613 C C . ASN B 1 221 ? -14.344 13.141 13.312 1 63.72 221 ASN B C 1
ATOM 3615 O O . ASN B 1 221 ? -13.43 12.383 12.961 1 63.72 221 ASN B O 1
ATOM 3619 N N . LEU B 1 222 ? -14.25 13.773 14.508 1 61.03 222 LEU B N 1
ATOM 3620 C CA . LEU B 1 222 ? -13.523 13.227 15.648 1 61.03 222 LEU B CA 1
ATOM 3621 C C . LEU B 1 222 ? -14.031 11.836 16 1 61.03 222 LEU B C 1
ATOM 3623 O O . LEU B 1 222 ? -15.234 11.617 16.109 1 61.03 222 LEU B O 1
ATOM 3627 N N . ASN B 1 223 ? -13.789 10.734 15.227 1 46.38 223 ASN B N 1
ATOM 3628 C CA . ASN B 1 223 ? -14.328 9.484 15.766 1 46.38 223 ASN B CA 1
ATOM 3629 C C . ASN B 1 223 ? -14.086 9.375 17.266 1 46.38 223 ASN B C 1
ATOM 3631 O O . ASN B 1 223 ? -13.062 9.844 17.766 1 46.38 223 ASN B O 1
#

Nearest PDB structures (foldseek):
  2isy-assembly1_B  TM=9.184E-01  e=4.943E-07  Mycobacterium tuberculosis
  7b1y-assembly1_A  TM=9.086E-01  e=4.682E-07  Saccharopolyspora erythraea NRRL 2338
  2qqa-assembly1_A-2  TM=5.148E-01  e=1.077E-09  Corynebacterium diphtheriae
  1g3y-assembly1_A-2  TM=5.350E-01  e=4.180E-09  Corynebacterium diphtheriae
  2qq9-assembly1_A-2  TM=5.142E-01  e=3.466E-08  Corynebacterium diphtheriae

pLDDT: mean 90.33, std 10.23, range [29.5, 98.56]

Radius of gyration: 25.32 Å; Cα contacts (8 Å, |Δi|>4): 694; chains: 2; bounding box: 52×72×48 Å

Foldseek 3Di:
DLPLDDLVLLLLLLQCLVCVVVVHFDDLVSSCVVVVHDSVVSVVSLVVCVVVVQWDDDDNDTIGGDPSNNVSNVLLNLLLVLQLCCCCQQLNDDSVVSNVVSSVPSSVDDPVNSVVSVVVVVVCVVVVVVSVVNNVVSVVCVVDFVLVPFDFQLNDDAFDKWAFADFTDDPVLRVVCVVQVDDHGWMKGWHDDDPFWTWIATPNDIGIDTSVSRSRGGTDHPD/DLPLDDLVLLLLLLLCLVCVVVVHFDDLVSSCVVVVHDSVVSVVSLVVCVVVVQWDDDDNDTIGGDPSNNVSNVLLNLLLVLQLCCCCQQLNDDSVVSNVVSSVPSSVDDPVNSVVSVVVVVVCVVVVVVSVVNNVVSVVCVVDFVLVVFDFQLNDDAFDKWAFADFTDDPVLRVVCVVQVDDHGWMKGWHDDDPFWTWIAT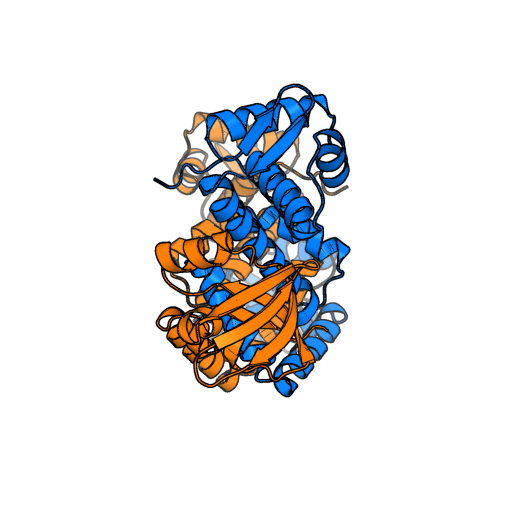PNDIGIDTSVRRSRGGTDHPD

Solvent-accessible surface area (backbone atoms only — not comparable to full-atom values): 23589 Å² total; per-residue (Å²): 118,88,79,81,67,54,68,68,54,49,52,51,36,30,48,46,43,53,31,45,67,70,70,42,78,29,32,61,67,58,46,14,59,75,69,70,49,55,55,71,58,39,52,54,49,48,51,52,36,31,74,73,50,29,32,46,69,49,91,98,44,53,51,40,69,30,73,65,18,43,58,51,17,50,52,52,41,51,44,31,50,52,43,28,48,45,30,33,77,52,51,62,44,52,68,68,56,20,52,56,44,20,70,63,35,36,79,59,56,48,70,68,57,50,48,20,49,50,28,47,52,50,50,38,65,75,34,55,68,61,41,50,51,47,36,51,48,19,56,48,39,66,72,38,69,70,46,82,81,46,53,22,51,60,73,57,51,71,70,40,63,31,26,28,61,38,67,41,78,53,74,66,56,36,46,55,45,39,73,68,70,50,52,66,72,32,56,38,32,28,71,42,71,62,97,53,36,39,31,30,39,42,92,92,35,82,41,81,39,44,47,72,59,28,46,25,30,28,39,38,79,67,124,119,88,77,82,69,54,68,68,54,49,52,50,36,30,46,46,42,53,30,46,68,70,72,44,79,30,32,61,67,58,46,13,59,75,70,70,50,54,54,71,57,39,53,53,49,49,52,53,36,32,74,73,50,28,32,48,69,50,89,97,44,52,49,39,68,31,73,65,19,43,56,51,17,49,53,52,39,50,44,31,50,53,43,28,48,46,31,32,77,53,49,63,43,51,68,69,56,19,52,58,41,21,68,63,35,36,80,59,57,49,69,68,56,51,47,19,50,52,28,47,52,49,52,37,65,74,33,53,67,59,42,51,51,48,36,51,48,22,55,49,37,64,74,37,68,71,46,80,80,46,54,23,51,60,74,57,52,70,70,40,64,32,27,29,62,38,65,41,78,53,75,65,58,36,47,57,46,40,73,70,72,50,53,66,71,32,57,37,32,28,69,43,71,63,96,55,36,38,32,30,38,43,90,93,36,82,42,80,39,44,47,72,58,27,46,26,30,28,41,40,80,65,124

Secondary structure (DSSP, 8-state):
------HHHHHHHHHHHHHHHTT----HHHHHHHHT--HHHHHHHHHHHHHTTSEEE-TTS-EEE-HHHHHHHHHHHHHHHHHHHIIIIIT---HHHHHHHHHHHGGG--HHHHHHHHHHHHHHHH-HHHHHHHHHHHHHHHHS-GGGGS-BGGGPPTT-EEEEEEE-S-HHHHHHHHHTT--TT-EEEEEEE-SSEEEEEETTEEEEEEHHHHTTEEEE---/------HHHHHHHHHHHHHHHTT----HHHHHHHHT--HHHHHHHHHHHHHTTSEEE-TTS-EEE-HHHHHHHHHHHHHHHHHHHIIIIIT---HHHHHHHHHHHGGG--HHHHHHHHHHHHHHHH-HHHHHHHHHHHHHHHHS-GGGGS-BGGGPPTT-EEEEEEE-S-HHHHHHHHHTT--TT-EEEEEEE-SSEEEEEETTEEEEEEHHHHTTEEEE---

Sequence (446 aa):
MAENISESLENYLRAIYILHIDGKIPRVRDISRILSVKDASSVEAIRKLEKHGYVKHERYGYVKLTEKGLLNAEKVYRRYIILIDFFVNVLGLSKEEAYTLSCGIEHHMNDNFYISLDGLMLFLKRNPIELTEAKKFISNYKKKMPHDFKTSLWDLNISESAKIYDISGDSILRKNIMDKGIYPGLTLKVIKKTDDMIEILVNEKVINLTSHESKHIIIGNLNMAENISESLENYLRAIYILHIDGKIPRVRDISRILSVKDASSVEAIRKLEKHGYVKHERYGYVKLTEKGLLNAEKVYRRYIILIDFFVNVLGLSKEEAYTLSCGIEHHMNDNFYISLDGLMLFLKRNPIELTEAKKFISNYKKKMPHDFKTSLWDLNISESAKIYDISGDSILRKNIMDKGIYPGLTLKVIKKTDDMIEILVNEKVINLTSHESKHIIIGNLN